Protein AF-A0A8H3AH64-F1 (afdb_monomer_lite)

InterPro domains:
  IPR002893 Zinc finger, MYND-type [PS50865] (360-404)

pLDDT: mean 80.71, std 14.15, range [33.25, 97.75]

Foldseek 3Di:
DLVVQLVQLVVLLVQPVVVDLVSLCQVQQNDDDPPDDHDHGVDDPVVVVVVLVVCQVCVLVVLVVLQPPLDDDDAQVSDPGDPDPCLLSSQSSLLSCQLRHWPSHNNRSVVVLVVCVPDDSVVVNLVPDDDPDLVSLLSSLVSLLVQLVDDPVTHDHDDLQVLLSSLQVNLSSLDAVCLLSLLSSLQSSLVSLVVCVVVPDPPDDLLSSLQSLLSSLLSLLSNLPDPNVLPDDPVSLVSNLVSCLVSVNVVSLLSSLVSQDAPPDDDPPDDDHNPCSLVSNLSSLLSVLVRHPLVSLQVSCVRCVQVLLLSLLCLVCVCVVVVDDPRRPVSSVSVSVSSVSSCVSSVDDDPVPCQQAQQLPPDPPRSQSRFFPDADPFPRPHTHNDPVSVVCCCVPPTPCVVVPPRNVVVVVPDPDD

Sequence (417 aa):
MQILGHYVSVTIWQEISTKDESRLNWITGWINVEGRPKHPPLATIPDIELLSTMLWDDRKLFFKSLKSTYYPGISAVIFVNPIMPHLTILNEIAFRYYLIATSDQQHAISYMNMDIGAGKHLSSWERNTQLVDLEDCREVVGAYVGRFNPHPILYYPISVLDGPIFLRSLAQFVVPGTEDLLPAILGVTAKRIWEEIKDPSEEYKPDVYVDCIRDTFTNYATIIQSRTFSRMNDTLFQELVDHIIKQDLIDLAARAMLLLELPSEPPAHHLAGSADYLPRIQRFYRHLSESIPKQYIFMISDHFFPEWFKFRSYLTWCPEIRRLVPGDRDHMKKCLWVWNDIGRALGYQILENSQFKCLYARCHDPLGMEGVQFTCPICHNGAYCRARCQSLDWKFGGLHADSCIGAKALVIFRPSV

Radius of gyration: 28.14 Å; chains: 1; bounding box: 88×37×85 Å

Secondary structure (DSSP, 8-state):
-HHHHHHHHHHHHHHHTTS-THHHHHHTTSS--TTS-----SS-HHHHHHHHHHHHHTHHHHHHHHHHH----STGGG---TT-S-HHHHHHHHHHHHTT--TTTHHHHHHHHHHHHSTTHHHHHHHH-----HHHHHHHHHHHHHHTS--TTT-PPPPTTHHHHHHHHHGGG--TT-GGGHHHHHHHHHHHHHHHHHS--TT--HHHHHHHHHHHHHHHHHHHTSTTGGG--HHHHHHHHHHHHHTTHHHHHHHHHHTSPPTTSPPPSS---STTHHHHHHHHHHHHHHHS-HHHHHHHHHHHHHHHHHHHHHHHHHHHHTT--HHHHHHHHHHHHHHHHHHHHTT----TT-----S-TT-SSTT-TT---EE-TTTS--EESSHHHHHHHHHHT-TTTTT-HHHHHHHHT----

Structure (mmCIF, N/CA/C/O backbone):
data_AF-A0A8H3AH64-F1
#
_entry.id   AF-A0A8H3AH64-F1
#
loop_
_atom_site.group_PDB
_atom_site.id
_atom_site.type_symbol
_atom_site.label_atom_id
_atom_site.label_alt_id
_atom_site.label_comp_id
_atom_site.label_asym_id
_atom_site.label_entity_id
_atom_site.label_seq_id
_atom_site.pdbx_PDB_ins_code
_atom_site.Cartn_x
_atom_site.Cartn_y
_atom_site.Cartn_z
_atom_site.occupancy
_atom_site.B_iso_or_equiv
_atom_site.auth_seq_id
_atom_site.auth_comp_id
_atom_site.auth_asym_id
_atom_site.auth_atom_id
_atom_site.pdbx_PDB_model_num
ATOM 1 N N . MET A 1 1 ? 21.903 -20.342 -19.278 1.00 49.16 1 MET A N 1
ATOM 2 C CA . MET A 1 1 ? 21.815 -18.873 -19.450 1.00 49.16 1 MET A CA 1
ATOM 3 C C . MET A 1 1 ? 21.495 -18.121 -18.156 1.00 49.16 1 MET A C 1
ATOM 5 O O . MET A 1 1 ? 22.134 -17.101 -17.958 1.00 49.16 1 MET A O 1
ATOM 9 N N . GLN A 1 2 ? 20.658 -18.629 -17.234 1.00 52.28 2 GLN A N 1
ATOM 10 C CA . GLN A 1 2 ? 20.463 -18.033 -15.886 1.00 52.28 2 GLN A CA 1
ATOM 11 C C . GLN A 1 2 ? 21.778 -17.760 -15.128 1.00 52.28 2 GLN A C 1
ATOM 13 O O . GLN A 1 2 ? 21.928 -16.738 -14.471 1.00 52.28 2 GLN A O 1
ATOM 18 N N . ILE A 1 3 ? 22.771 -18.639 -15.296 1.00 54.12 3 ILE A N 1
ATOM 19 C CA . ILE A 1 3 ? 24.118 -18.487 -14.725 1.00 54.12 3 ILE A CA 1
ATOM 20 C C . ILE A 1 3 ? 24.792 -17.180 -15.188 1.00 54.12 3 ILE A C 1
ATOM 22 O O . ILE A 1 3 ? 25.421 -16.496 -14.392 1.00 54.12 3 ILE A O 1
ATOM 26 N N . LEU A 1 4 ? 24.636 -16.805 -16.461 1.00 57.06 4 LEU A N 1
ATOM 27 C CA . LEU A 1 4 ? 25.291 -15.633 -17.050 1.00 57.06 4 LEU A CA 1
ATOM 28 C C . LEU A 1 4 ? 24.606 -14.330 -16.606 1.00 57.06 4 LEU A C 1
ATOM 30 O O . LEU A 1 4 ? 25.290 -13.378 -16.249 1.00 57.06 4 LEU A O 1
ATOM 34 N N . GLY A 1 5 ? 23.268 -14.328 -16.534 1.00 60.97 5 GLY A N 1
ATOM 35 C CA . GLY A 1 5 ? 22.487 -13.228 -15.955 1.00 60.97 5 GLY A CA 1
ATOM 36 C C . GLY A 1 5 ? 22.804 -12.997 -14.476 1.00 60.97 5 GLY A C 1
ATOM 37 O O . GLY A 1 5 ? 22.979 -11.856 -14.060 1.00 60.97 5 GLY A O 1
ATOM 38 N N . HIS A 1 6 ? 22.987 -14.077 -13.712 1.00 64.81 6 HIS A N 1
ATOM 39 C CA . HIS A 1 6 ? 23.409 -14.007 -12.316 1.00 64.81 6 HIS A CA 1
ATOM 40 C C . HIS A 1 6 ? 24.815 -13.404 -12.159 1.00 64.81 6 HIS A C 1
ATOM 42 O O . HIS A 1 6 ? 24.987 -12.490 -11.359 1.00 64.81 6 HIS A O 1
ATOM 48 N N . TYR A 1 7 ? 25.807 -13.845 -12.946 1.00 66.31 7 TYR A N 1
ATOM 49 C CA . TYR A 1 7 ? 27.162 -13.278 -12.882 1.00 66.31 7 TYR A CA 1
ATOM 50 C C . TYR A 1 7 ? 27.188 -11.784 -13.220 1.00 66.31 7 TYR A C 1
ATOM 52 O O . TYR A 1 7 ? 27.825 -11.021 -12.500 1.00 66.31 7 TYR A O 1
ATOM 60 N N . VAL A 1 8 ? 26.459 -11.356 -14.258 1.00 67.50 8 VAL A N 1
ATOM 61 C CA . VAL A 1 8 ? 26.360 -9.933 -14.614 1.00 67.50 8 VAL A CA 1
ATOM 62 C C . VAL A 1 8 ? 25.720 -9.134 -13.475 1.00 67.50 8 VAL A C 1
ATOM 64 O O . VAL A 1 8 ? 26.305 -8.150 -13.032 1.00 67.50 8 VAL A O 1
ATOM 67 N N . SER A 1 9 ? 24.585 -9.581 -12.931 1.00 65.25 9 SER A N 1
ATOM 68 C CA . SER A 1 9 ? 23.933 -8.919 -11.792 1.00 65.25 9 SER A CA 1
ATOM 69 C C . SER A 1 9 ? 24.836 -8.825 -10.557 1.00 65.25 9 SER A C 1
ATOM 71 O O . SER A 1 9 ? 24.859 -7.788 -9.897 1.00 65.25 9 SER A O 1
ATOM 73 N N . VAL A 1 10 ? 25.613 -9.872 -10.253 1.00 69.50 10 VAL A N 1
ATOM 74 C CA . VAL A 1 10 ? 26.554 -9.887 -9.117 1.00 69.50 10 VAL A CA 1
ATOM 75 C C . VAL A 1 10 ? 27.715 -8.917 -9.339 1.00 69.50 10 VAL A C 1
ATOM 77 O O . VAL A 1 10 ? 28.064 -8.176 -8.423 1.00 69.50 10 VAL A O 1
ATOM 80 N N . THR A 1 11 ? 28.301 -8.876 -10.539 1.00 72.50 11 THR A N 1
ATOM 81 C CA . THR A 1 11 ? 29.369 -7.916 -10.866 1.00 72.50 11 THR A CA 1
ATOM 82 C C . THR A 1 11 ? 28.865 -6.477 -10.784 1.00 72.50 11 THR A C 1
ATOM 84 O O . THR A 1 11 ? 29.536 -5.626 -10.205 1.00 72.50 11 THR A O 1
ATOM 87 N N . ILE A 1 12 ? 27.661 -6.215 -11.299 1.00 69.88 12 ILE A N 1
ATOM 88 C CA . ILE A 1 12 ? 26.996 -4.914 -11.189 1.00 69.88 12 ILE A CA 1
ATOM 89 C C . ILE A 1 12 ? 26.832 -4.533 -9.719 1.00 69.88 12 ILE A C 1
ATOM 91 O O . ILE A 1 12 ? 27.284 -3.470 -9.305 1.00 69.88 12 ILE A O 1
ATOM 95 N N . TRP A 1 13 ? 26.262 -5.427 -8.913 1.00 68.19 13 TRP A N 1
ATOM 96 C CA . TRP A 1 13 ? 26.068 -5.206 -7.484 1.00 68.19 13 TRP A CA 1
ATOM 97 C C . TRP A 1 13 ? 27.376 -4.874 -6.752 1.00 68.19 13 TRP A C 1
ATOM 99 O O . TRP A 1 13 ? 27.432 -3.917 -5.980 1.00 68.19 13 TRP A O 1
ATOM 109 N N . GLN A 1 14 ? 28.448 -5.622 -7.022 1.00 73.06 14 GLN A N 1
ATOM 110 C CA . GLN A 1 14 ? 29.757 -5.394 -6.407 1.00 73.06 14 GLN A CA 1
ATOM 111 C C . GLN A 1 14 ? 30.318 -4.009 -6.743 1.00 73.06 14 GLN A C 1
ATOM 113 O O . GLN A 1 14 ? 30.759 -3.296 -5.844 1.00 73.06 14 GLN A O 1
ATOM 118 N N . GLU A 1 15 ? 30.262 -3.600 -8.009 1.00 73.06 15 GLU A N 1
ATOM 119 C CA . GLU A 1 15 ? 30.752 -2.287 -8.443 1.00 73.06 15 GLU A CA 1
ATOM 120 C C . GLU A 1 15 ? 29.930 -1.147 -7.838 1.00 73.06 15 GLU A C 1
ATOM 122 O O . GLU A 1 15 ? 30.478 -0.159 -7.346 1.00 73.06 15 GLU A O 1
ATOM 127 N N . ILE A 1 16 ? 28.618 -1.336 -7.781 1.00 64.69 16 ILE A N 1
ATOM 128 C CA . ILE A 1 16 ? 27.660 -0.369 -7.264 1.00 64.69 16 ILE A CA 1
ATOM 129 C C . ILE A 1 16 ? 27.745 -0.188 -5.745 1.00 64.69 16 ILE A C 1
ATOM 131 O O . ILE A 1 16 ? 27.673 0.935 -5.241 1.00 64.69 16 ILE A O 1
ATOM 135 N N . SER A 1 17 ? 27.944 -1.276 -4.999 1.00 63.88 17 SER A N 1
ATOM 136 C CA . SER A 1 17 ? 28.008 -1.251 -3.531 1.00 63.88 17 SER A CA 1
ATOM 137 C C . SER A 1 17 ? 29.114 -0.333 -2.981 1.00 63.88 17 SER A C 1
ATOM 139 O O . SER A 1 17 ? 29.095 0.045 -1.810 1.00 63.88 17 SER A O 1
ATOM 141 N N . THR A 1 18 ? 30.051 0.089 -3.839 1.00 64.00 18 THR A N 1
ATOM 142 C CA . THR A 1 18 ? 31.161 0.983 -3.497 1.00 64.00 18 THR A CA 1
ATOM 143 C C . THR A 1 18 ? 30.827 2.487 -3.534 1.00 64.00 18 THR A C 1
ATOM 145 O O . THR A 1 18 ? 31.710 3.290 -3.245 1.00 64.00 18 THR A O 1
ATOM 148 N N . LYS A 1 19 ? 29.562 2.877 -3.793 1.00 57.28 19 LYS A N 1
ATOM 149 C CA . LYS A 1 19 ? 29.043 4.273 -3.805 1.00 57.28 19 LYS A CA 1
ATOM 150 C C . LYS A 1 19 ? 29.691 5.233 -4.819 1.00 57.28 19 LYS A C 1
ATOM 152 O O . LYS A 1 19 ? 29.554 6.446 -4.687 1.00 57.28 19 LYS A O 1
ATOM 157 N N . ASP A 1 20 ? 30.382 4.717 -5.827 1.00 65.00 20 ASP A N 1
ATOM 158 C CA . ASP A 1 20 ? 30.983 5.526 -6.889 1.00 65.00 20 ASP A CA 1
ATOM 159 C C . ASP A 1 20 ? 30.213 5.307 -8.200 1.00 65.00 20 ASP A C 1
ATOM 161 O O . ASP A 1 20 ? 30.442 4.333 -8.916 1.00 65.00 20 ASP A O 1
ATOM 165 N N . GLU A 1 21 ? 29.282 6.216 -8.506 1.00 58.56 21 GLU A N 1
ATOM 166 C CA . GLU A 1 21 ? 28.433 6.193 -9.712 1.00 58.56 21 GLU A CA 1
ATOM 167 C C . GLU A 1 21 ? 29.243 6.196 -11.017 1.00 58.56 21 GLU A C 1
ATOM 169 O O . GLU A 1 21 ? 28.797 5.678 -12.046 1.00 58.56 21 GLU A O 1
ATOM 174 N N . SER A 1 22 ? 30.477 6.719 -10.986 1.00 60.59 22 SER A N 1
ATOM 175 C CA . SER A 1 22 ? 31.365 6.672 -12.146 1.00 60.59 22 SER A CA 1
ATOM 176 C C . SER A 1 22 ? 31.703 5.227 -12.524 1.00 60.59 22 SER A C 1
ATOM 178 O O . SER A 1 22 ? 31.983 4.938 -13.688 1.00 60.59 22 SER A O 1
ATOM 180 N N . ARG A 1 23 ? 31.577 4.273 -11.592 1.00 65.06 23 ARG A N 1
ATOM 181 C CA . ARG A 1 23 ? 32.001 2.901 -11.838 1.00 65.06 23 ARG A CA 1
ATOM 182 C C . ARG A 1 23 ? 31.132 2.129 -12.816 1.00 65.06 23 ARG A C 1
ATOM 184 O O . ARG A 1 23 ? 31.643 1.313 -13.572 1.00 65.06 23 ARG A O 1
ATOM 191 N N . LEU A 1 24 ? 29.843 2.425 -12.909 1.00 69.81 24 LEU A N 1
ATOM 192 C CA . LEU A 1 24 ? 29.007 1.760 -13.910 1.00 69.81 24 LEU A CA 1
ATOM 193 C C . LEU A 1 24 ? 29.415 2.140 -15.343 1.00 69.81 24 LEU A C 1
ATOM 195 O O . LEU A 1 24 ? 29.369 1.307 -16.245 1.00 69.81 24 LEU A O 1
ATOM 199 N N . ASN A 1 25 ? 29.916 3.366 -15.534 1.00 73.31 25 ASN A N 1
ATOM 200 C CA . ASN A 1 25 ? 30.338 3.857 -16.845 1.00 73.31 25 ASN A CA 1
ATOM 201 C C . ASN A 1 25 ? 31.627 3.183 -17.344 1.00 73.31 25 ASN A C 1
ATOM 203 O O . ASN A 1 25 ? 31.924 3.246 -18.536 1.00 73.31 25 ASN A O 1
ATOM 207 N N . TRP A 1 26 ? 32.440 2.587 -16.462 1.00 75.62 26 TRP A N 1
ATOM 208 C CA . TRP A 1 26 ? 33.646 1.880 -16.906 1.00 75.62 26 TRP A CA 1
ATOM 209 C C . TRP A 1 26 ? 33.295 0.485 -17.425 1.00 75.62 26 TRP A C 1
ATOM 211 O O . TRP A 1 26 ? 33.888 0.044 -18.407 1.00 75.62 26 TRP A O 1
ATOM 221 N N . ILE A 1 27 ? 32.297 -0.179 -16.822 1.00 75.00 27 ILE A N 1
ATOM 222 C CA . ILE A 1 27 ? 31.812 -1.497 -17.264 1.00 75.00 27 ILE A CA 1
ATOM 223 C C . ILE A 1 27 ? 31.267 -1.403 -18.696 1.00 75.00 27 ILE A C 1
ATOM 225 O O . ILE A 1 27 ? 31.459 -2.318 -19.494 1.00 75.00 27 ILE A O 1
ATOM 229 N N . THR A 1 28 ? 30.640 -0.275 -19.041 1.00 74.44 28 THR A N 1
ATOM 230 C CA . THR A 1 28 ? 30.124 0.003 -20.390 1.00 74.44 28 THR A CA 1
ATOM 231 C C . THR A 1 28 ? 31.163 0.510 -21.377 1.00 74.44 28 THR A C 1
ATOM 233 O O . THR A 1 28 ? 30.839 0.648 -22.554 1.00 74.44 28 THR A O 1
ATOM 236 N N . GLY A 1 29 ? 32.379 0.837 -20.932 1.00 77.06 29 GLY A N 1
ATOM 237 C CA . GLY A 1 29 ? 33.393 1.484 -21.767 1.00 77.06 29 GLY A CA 1
ATOM 238 C C . GLY A 1 29 ? 33.116 2.962 -22.085 1.00 77.06 29 GLY A C 1
ATOM 239 O O . GLY A 1 29 ? 33.719 3.503 -23.010 1.00 77.06 29 GLY A O 1
ATOM 240 N N . TRP A 1 30 ? 32.214 3.637 -21.358 1.00 78.19 30 TRP A N 1
ATOM 241 C CA . TRP A 1 30 ? 31.936 5.076 -21.526 1.00 78.19 30 TRP A CA 1
ATOM 242 C C . TRP A 1 30 ? 32.938 5.974 -20.807 1.00 78.19 30 TRP A C 1
ATOM 244 O O . TRP A 1 30 ? 33.180 7.099 -21.245 1.00 78.19 30 TRP A O 1
ATOM 254 N N . ILE A 1 31 ? 33.548 5.482 -19.729 1.00 80.69 31 ILE A N 1
ATOM 255 C CA . ILE A 1 31 ? 34.686 6.144 -19.091 1.00 80.69 31 ILE A CA 1
ATOM 256 C C . ILE A 1 31 ? 35.869 5.191 -18.961 1.00 80.69 31 ILE A C 1
ATOM 258 O O . ILE A 1 31 ? 35.718 3.977 -18.845 1.00 80.69 31 ILE A O 1
ATOM 262 N N . ASN A 1 32 ? 37.065 5.770 -18.915 1.00 81.38 32 ASN A N 1
ATOM 263 C CA . ASN A 1 32 ? 38.280 5.045 -18.576 1.00 81.38 32 ASN A CA 1
ATOM 264 C C . ASN A 1 32 ? 38.587 5.250 -17.091 1.00 81.38 32 ASN A C 1
ATOM 266 O O . ASN A 1 32 ? 38.691 6.390 -16.643 1.00 81.38 32 ASN A O 1
ATOM 270 N N . VAL A 1 33 ? 38.782 4.159 -16.351 1.00 81.94 33 VAL A N 1
ATOM 271 C CA . VAL A 1 33 ? 39.205 4.186 -14.943 1.00 81.94 33 VAL A CA 1
ATOM 272 C C . VAL A 1 33 ? 40.619 3.623 -14.840 1.00 81.94 33 VAL A C 1
ATOM 274 O O . VAL A 1 33 ? 40.936 2.600 -15.449 1.00 81.94 33 VAL A O 1
ATOM 277 N N . GLU A 1 34 ? 41.486 4.302 -14.091 1.00 82.56 34 GLU A N 1
ATOM 278 C CA . GLU A 1 34 ? 42.870 3.870 -13.891 1.00 82.56 34 GLU A CA 1
ATOM 279 C C . GLU A 1 34 ? 42.932 2.487 -13.220 1.00 82.56 34 GLU A C 1
ATOM 281 O O . GLU A 1 34 ? 42.149 2.174 -12.323 1.00 82.56 34 GLU A O 1
ATOM 286 N N . GLY A 1 35 ? 43.839 1.627 -13.690 1.00 83.81 35 GLY A N 1
ATOM 287 C CA . GLY A 1 35 ? 43.982 0.255 -13.190 1.00 83.81 35 GLY A CA 1
ATOM 288 C C . GLY A 1 35 ? 42.942 -0.745 -13.711 1.00 83.81 35 GLY A C 1
ATOM 289 O O . GLY A 1 35 ? 43.024 -1.921 -13.359 1.00 83.81 35 GLY A O 1
ATOM 290 N N . ARG A 1 36 ? 41.997 -0.327 -14.568 1.00 82.56 36 ARG A N 1
ATOM 291 C CA . ARG A 1 36 ? 41.017 -1.222 -15.203 1.00 82.56 36 ARG A CA 1
ATOM 292 C C . ARG A 1 36 ? 41.277 -1.410 -16.702 1.00 82.56 36 ARG A C 1
ATOM 294 O O . ARG A 1 36 ? 41.865 -0.530 -17.340 1.00 82.56 36 ARG A O 1
ATOM 301 N N . PRO A 1 37 ? 40.850 -2.544 -17.287 1.00 82.31 37 PRO A N 1
ATOM 302 C CA . PRO A 1 37 ? 40.922 -2.746 -18.728 1.00 82.31 37 PRO A CA 1
ATOM 303 C C . PRO A 1 37 ? 40.138 -1.668 -19.483 1.00 82.31 37 PRO A C 1
ATOM 305 O O . PRO A 1 37 ? 39.020 -1.317 -19.107 1.00 82.31 37 PRO A O 1
ATOM 308 N N . LYS A 1 38 ? 40.727 -1.149 -20.563 1.00 83.12 38 LYS A N 1
ATOM 309 C CA . LYS A 1 38 ? 40.040 -0.224 -21.468 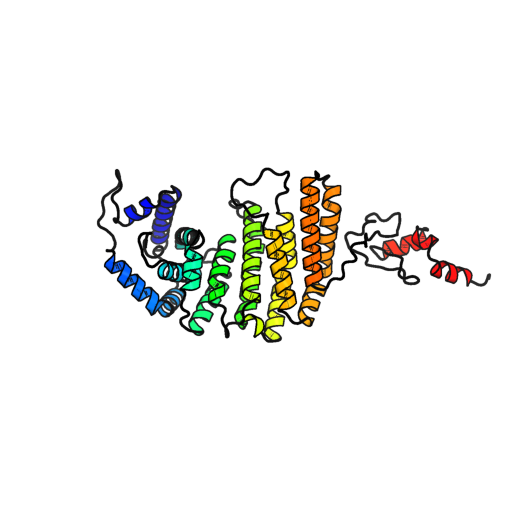1.00 83.12 38 LYS A CA 1
ATOM 310 C C . LYS A 1 38 ? 39.246 -1.025 -22.486 1.00 83.12 38 LYS A C 1
ATOM 312 O O . LYS A 1 38 ? 39.814 -1.861 -23.190 1.00 83.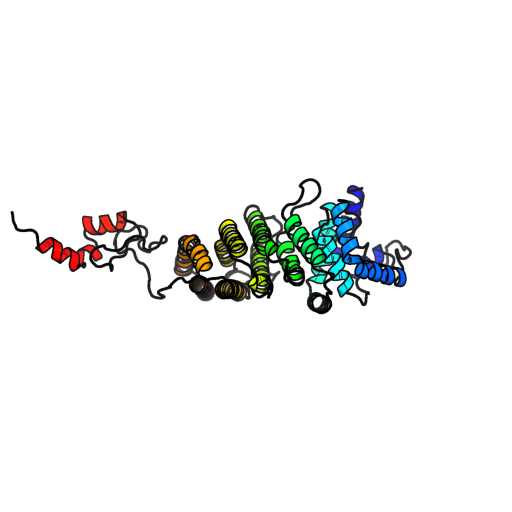12 38 LYS A O 1
ATOM 317 N N . HIS A 1 39 ? 37.961 -0.727 -22.590 1.00 80.25 39 HIS A N 1
ATOM 318 C CA . HIS A 1 39 ? 37.063 -1.329 -23.565 1.00 80.25 39 HIS A CA 1
ATOM 319 C C . HIS A 1 39 ? 36.390 -0.230 -24.392 1.00 80.25 39 HIS A C 1
ATOM 321 O O . HIS A 1 39 ? 36.162 0.860 -23.865 1.00 80.25 39 HIS A O 1
ATOM 327 N N . PRO A 1 40 ? 36.105 -0.474 -25.685 1.00 80.62 40 PRO A N 1
ATOM 328 C CA . PRO A 1 40 ? 35.262 0.431 -26.452 1.00 80.62 40 PRO A CA 1
ATOM 329 C C . PRO A 1 40 ? 33.860 0.507 -25.823 1.00 80.62 40 PRO A C 1
ATOM 331 O O . PRO A 1 40 ? 33.431 -0.460 -25.185 1.00 80.62 40 PRO A O 1
ATOM 334 N N . PRO A 1 41 ? 33.145 1.629 -26.012 1.00 79.00 41 PRO A N 1
ATOM 335 C CA . PRO A 1 41 ? 31.794 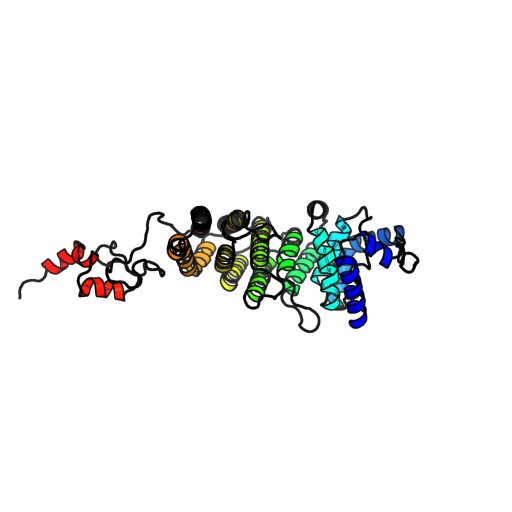1.784 -25.502 1.00 79.00 41 PRO A CA 1
ATOM 336 C C . PRO A 1 41 ? 30.876 0.703 -26.083 1.00 79.00 41 PRO A C 1
ATOM 338 O O . PRO A 1 41 ? 30.895 0.457 -27.289 1.00 79.00 41 PRO A O 1
ATOM 341 N N . LEU A 1 42 ? 30.064 0.073 -25.231 1.00 76.19 42 LEU A N 1
ATOM 342 C CA . LEU A 1 42 ? 29.127 -0.980 -25.635 1.00 76.19 42 LEU A CA 1
ATOM 343 C C . LEU A 1 42 ? 28.073 -0.466 -26.631 1.00 76.19 42 LEU A C 1
ATOM 345 O O . LEU A 1 42 ? 27.659 -1.194 -27.529 1.00 76.19 42 LEU A O 1
ATOM 349 N N . ALA A 1 43 ? 27.660 0.790 -26.462 1.00 77.81 43 ALA A N 1
ATOM 350 C CA . ALA A 1 43 ? 26.745 1.511 -27.339 1.00 77.81 43 ALA A CA 1
ATOM 351 C C . ALA A 1 43 ? 27.128 2.996 -27.387 1.00 77.81 43 ALA A C 1
ATOM 353 O O . ALA A 1 43 ? 27.675 3.530 -26.412 1.00 77.81 43 ALA A O 1
ATOM 354 N N . THR A 1 44 ? 26.839 3.663 -28.507 1.00 80.56 44 THR A N 1
ATOM 355 C CA . THR A 1 44 ? 27.015 5.116 -28.634 1.00 80.56 44 THR A CA 1
ATOM 356 C C . THR A 1 44 ? 25.795 5.867 -28.090 1.00 80.56 44 THR A C 1
ATOM 358 O O . THR A 1 44 ? 24.705 5.307 -28.018 1.00 80.56 44 THR A O 1
ATOM 361 N N . ILE A 1 45 ? 25.948 7.145 -27.719 1.00 78.31 45 ILE A N 1
ATOM 362 C CA . ILE A 1 45 ? 24.823 7.971 -27.231 1.00 78.31 45 ILE A CA 1
ATOM 363 C C . ILE A 1 45 ? 23.645 7.995 -28.231 1.00 78.31 45 ILE A C 1
ATOM 365 O O . ILE A 1 45 ? 22.528 7.718 -27.794 1.00 78.31 45 ILE A O 1
ATOM 369 N N . PRO A 1 46 ? 23.858 8.221 -29.547 1.00 83.00 46 PRO A N 1
ATOM 370 C CA . PRO A 1 46 ? 22.773 8.167 -30.530 1.00 83.00 46 PRO A CA 1
ATOM 371 C C . PRO A 1 46 ? 22.040 6.822 -30.582 1.00 83.00 46 PRO A C 1
ATOM 373 O O . PRO A 1 46 ? 20.819 6.800 -30.724 1.00 83.00 46 PRO A O 1
ATOM 376 N N . ASP A 1 47 ? 22.756 5.702 -30.432 1.00 81.94 47 ASP A N 1
ATOM 377 C CA . ASP A 1 47 ? 22.129 4.373 -30.425 1.00 81.94 47 ASP A CA 1
ATOM 378 C C . ASP A 1 47 ? 21.197 4.206 -29.218 1.00 81.94 47 ASP A C 1
ATOM 380 O O . ASP A 1 47 ? 20.121 3.620 -29.329 1.00 81.94 47 ASP A O 1
ATOM 384 N N . ILE A 1 48 ? 21.587 4.752 -28.063 1.00 77.81 48 ILE A N 1
ATOM 385 C CA . ILE A 1 48 ? 20.791 4.682 -26.833 1.00 77.81 48 ILE A CA 1
ATOM 386 C C . ILE A 1 48 ? 19.573 5.602 -26.926 1.00 77.81 48 ILE A C 1
ATOM 388 O O . ILE A 1 48 ? 18.495 5.224 -26.472 1.00 77.81 48 ILE A O 1
ATOM 392 N N . GLU A 1 49 ? 19.712 6.793 -27.510 1.00 80.31 49 GLU A N 1
ATOM 393 C CA . GLU A 1 49 ? 18.586 7.708 -27.742 1.00 80.31 49 GLU A CA 1
ATOM 394 C C . GLU A 1 49 ? 17.559 7.089 -28.694 1.00 80.31 49 GLU A C 1
ATOM 396 O O . GLU A 1 49 ? 16.355 7.108 -28.412 1.00 80.31 49 GLU A O 1
ATOM 401 N N . LEU A 1 50 ? 18.034 6.473 -29.779 1.00 84.81 50 LEU A N 1
ATOM 402 C CA . LEU A 1 50 ? 17.190 5.742 -30.717 1.00 84.81 50 LEU A CA 1
ATOM 403 C C . LEU A 1 50 ? 16.477 4.578 -30.021 1.00 84.81 50 LEU A C 1
ATOM 405 O O . LEU A 1 50 ? 15.253 4.475 -30.103 1.00 84.81 50 LEU A O 1
ATOM 409 N N . LEU A 1 51 ? 17.216 3.743 -29.283 1.00 82.88 51 LEU A N 1
ATOM 410 C CA . LEU A 1 51 ? 16.646 2.619 -28.542 1.00 82.88 51 LEU A CA 1
ATOM 411 C C . LEU A 1 51 ? 15.619 3.086 -27.503 1.00 82.88 51 LEU A C 1
ATOM 413 O O . LEU A 1 51 ? 14.551 2.492 -27.389 1.00 82.88 51 LEU A O 1
ATOM 417 N N . SER A 1 52 ? 15.912 4.159 -26.768 1.00 81.44 52 SER A N 1
ATOM 418 C CA . SER A 1 52 ? 15.006 4.722 -25.759 1.00 81.44 52 SER A CA 1
ATOM 419 C C . SER A 1 52 ? 13.711 5.225 -26.391 1.00 81.44 52 SER A C 1
ATOM 421 O O . SER A 1 52 ? 12.636 4.981 -25.850 1.00 81.44 52 SER A O 1
ATOM 423 N N . THR A 1 53 ? 13.803 5.876 -27.553 1.00 85.50 53 THR A N 1
ATOM 424 C CA . THR A 1 53 ? 12.635 6.343 -28.312 1.00 85.50 53 THR A CA 1
ATOM 425 C C . THR A 1 53 ? 11.783 5.164 -28.775 1.00 85.50 53 THR A C 1
ATOM 427 O O . THR A 1 53 ? 10.587 5.136 -28.508 1.00 85.50 53 THR A O 1
ATOM 430 N N . MET A 1 54 ? 12.406 4.137 -29.364 1.00 87.75 54 MET A N 1
ATOM 431 C CA . MET A 1 54 ? 11.702 2.921 -29.787 1.00 87.75 54 MET A CA 1
ATOM 432 C C . MET A 1 54 ? 11.008 2.223 -28.610 1.00 87.75 54 MET A C 1
ATOM 434 O O . MET A 1 54 ? 9.834 1.876 -28.696 1.00 87.75 54 MET A O 1
ATOM 438 N N . LEU A 1 55 ? 11.711 2.047 -27.485 1.00 87.12 55 LEU A N 1
ATOM 439 C CA . LEU A 1 55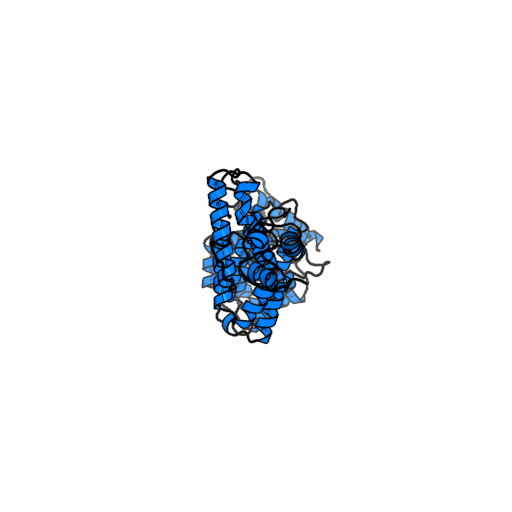 ? 11.144 1.430 -26.285 1.00 87.12 55 LEU A CA 1
ATOM 440 C C . LEU A 1 55 ? 9.996 2.254 -25.702 1.00 87.12 55 LEU A C 1
ATOM 442 O O . LEU A 1 55 ? 9.029 1.671 -25.221 1.00 87.12 55 LEU A O 1
ATOM 446 N N . TRP A 1 56 ? 10.090 3.584 -25.730 1.00 88.31 56 TRP A N 1
ATOM 447 C CA . TRP A 1 56 ? 9.023 4.466 -25.269 1.00 88.31 56 TRP A CA 1
ATOM 448 C C . TRP A 1 56 ? 7.781 4.360 -26.150 1.00 88.31 56 TRP A C 1
ATOM 450 O O . TRP A 1 56 ? 6.681 4.152 -25.629 1.00 88.31 56 TRP A O 1
ATOM 460 N N . ASP A 1 57 ? 7.947 4.475 -27.465 1.00 90.94 57 ASP A N 1
ATOM 461 C CA . ASP A 1 57 ? 6.842 4.458 -28.423 1.00 90.94 57 ASP A CA 1
ATOM 462 C C . ASP A 1 57 ? 6.128 3.096 -28.413 1.00 90.94 57 ASP A C 1
ATOM 464 O O . ASP A 1 57 ? 4.899 3.042 -28.333 1.00 90.94 57 ASP A O 1
ATOM 468 N N . ASP A 1 58 ? 6.889 1.998 -28.336 1.00 92.12 58 ASP A N 1
ATOM 469 C CA . ASP A 1 58 ? 6.375 0.624 -28.315 1.00 92.12 58 ASP A CA 1
ATOM 470 C C . ASP A 1 58 ? 6.248 0.022 -26.900 1.00 92.12 58 ASP A C 1
ATOM 472 O O . ASP A 1 58 ? 6.114 -1.198 -26.743 1.00 92.12 58 ASP A O 1
ATOM 476 N N . ARG A 1 59 ? 6.240 0.846 -25.840 1.00 91.56 59 ARG A N 1
ATOM 477 C CA . ARG A 1 59 ? 6.301 0.394 -24.428 1.00 91.56 59 ARG A CA 1
ATOM 478 C C . ARG A 1 59 ? 5.269 -0.669 -24.047 1.00 91.56 59 ARG A C 1
ATOM 480 O O . ARG A 1 59 ? 5.573 -1.578 -23.272 1.00 91.56 59 ARG A O 1
ATOM 487 N N . LYS A 1 60 ? 4.064 -0.602 -24.623 1.00 94.25 60 LYS A N 1
ATOM 488 C CA . LYS A 1 60 ? 2.998 -1.602 -24.434 1.00 94.25 60 LYS A CA 1
ATOM 489 C C . LYS A 1 60 ? 3.360 -2.954 -25.058 1.00 94.25 60 LYS A C 1
ATOM 491 O O . LYS A 1 60 ? 3.231 -3.991 -24.408 1.00 94.25 60 LYS A O 1
ATOM 496 N N . LEU A 1 61 ? 3.802 -2.955 -26.318 1.00 92.44 61 LEU A N 1
ATOM 497 C CA . LEU A 1 61 ? 4.191 -4.170 -27.044 1.00 92.44 61 LEU A CA 1
ATOM 498 C C . LEU A 1 61 ? 5.436 -4.800 -26.426 1.00 92.44 61 LEU A C 1
ATOM 500 O O . LEU A 1 61 ? 5.478 -6.018 -26.240 1.00 92.44 61 LEU A O 1
ATOM 504 N N . PHE A 1 62 ? 6.407 -3.971 -26.047 1.00 88.38 62 PHE A N 1
ATOM 505 C CA . PHE A 1 62 ? 7.589 -4.385 -25.304 1.00 88.38 62 PHE A CA 1
ATOM 506 C C . PHE A 1 62 ? 7.203 -5.107 -24.007 1.00 88.38 62 PHE A C 1
ATOM 508 O O . PHE A 1 62 ? 7.594 -6.256 -23.793 1.00 88.38 62 PHE A O 1
ATOM 515 N N . PHE A 1 63 ? 6.360 -4.482 -23.182 1.00 90.62 63 PHE A N 1
ATOM 516 C CA . PHE A 1 63 ? 5.914 -5.056 -21.916 1.00 90.62 63 PHE A CA 1
ATOM 517 C C . PHE A 1 63 ? 5.156 -6.381 -22.096 1.00 90.62 63 PHE A C 1
ATOM 519 O O . PHE A 1 63 ? 5.468 -7.368 -21.427 1.00 90.62 63 PHE A O 1
ATOM 526 N N . LYS A 1 64 ? 4.213 -6.444 -23.048 1.00 91.38 64 LYS A N 1
ATOM 527 C CA . LYS A 1 64 ? 3.492 -7.684 -23.386 1.00 91.38 64 LYS A CA 1
ATOM 528 C C . LYS A 1 64 ? 4.436 -8.797 -23.840 1.00 91.38 64 LYS A C 1
ATOM 530 O O . LYS A 1 64 ? 4.299 -9.938 -23.399 1.00 91.38 64 LYS A O 1
ATOM 535 N N . SER A 1 65 ? 5.405 -8.463 -24.690 1.00 87.81 65 SER A N 1
ATOM 536 C CA . SER A 1 65 ? 6.381 -9.424 -25.209 1.00 87.81 65 SER A CA 1
ATOM 537 C C . SER A 1 65 ? 7.198 -10.032 -24.075 1.00 87.81 65 SER A C 1
ATOM 539 O O . SER A 1 65 ? 7.273 -11.256 -23.967 1.00 87.81 65 SER A O 1
ATOM 541 N N . LEU A 1 66 ? 7.727 -9.200 -23.174 1.00 83.94 66 LEU A N 1
ATOM 542 C CA . LEU A 1 66 ? 8.488 -9.667 -22.016 1.00 83.94 66 LEU A CA 1
ATOM 543 C C . LEU A 1 66 ? 7.647 -10.520 -21.056 1.00 83.94 66 LEU A C 1
ATOM 545 O O . LEU A 1 66 ? 8.107 -11.560 -20.590 1.00 83.94 66 LEU A O 1
ATOM 549 N N . LYS A 1 67 ? 6.396 -10.122 -20.800 1.00 85.56 67 LYS A N 1
ATOM 550 C CA . LYS A 1 67 ? 5.471 -10.889 -19.956 1.00 85.56 67 LYS A CA 1
ATOM 551 C C . LYS A 1 67 ? 5.178 -12.280 -20.537 1.00 85.56 67 LYS A C 1
ATOM 553 O O . LYS A 1 67 ? 5.006 -13.228 -19.779 1.00 85.56 67 LYS A O 1
ATOM 558 N N . SER A 1 68 ? 5.122 -12.407 -21.865 1.00 84.38 68 SER A N 1
ATOM 559 C CA . SER A 1 68 ? 4.745 -13.652 -22.557 1.00 84.38 68 SER A CA 1
ATOM 560 C C . SER A 1 68 ? 5.881 -14.661 -22.754 1.00 84.38 68 SER A C 1
ATOM 562 O O . SER A 1 68 ? 5.621 -15.858 -22.852 1.00 84.38 68 SER A O 1
ATOM 564 N N . THR A 1 69 ? 7.135 -14.208 -22.832 1.00 76.88 69 THR A N 1
ATOM 565 C CA . THR A 1 69 ? 8.269 -15.073 -23.202 1.00 76.88 69 THR A CA 1
ATOM 566 C C . THR A 1 69 ? 8.986 -15.700 -22.008 1.00 76.88 69 THR A C 1
ATOM 568 O O . THR A 1 69 ? 9.840 -16.559 -22.213 1.00 76.88 69 THR A O 1
ATOM 571 N N . TYR A 1 70 ? 8.636 -15.316 -20.770 1.00 65.56 70 TYR A N 1
ATOM 572 C CA . TYR A 1 70 ? 9.220 -15.826 -19.515 1.00 65.56 70 TYR A CA 1
ATOM 573 C C . TYR A 1 70 ? 10.759 -15.835 -19.489 1.00 65.56 70 TYR A C 1
ATOM 575 O O . TYR A 1 70 ? 11.364 -16.616 -18.753 1.00 65.56 70 TYR A O 1
ATOM 583 N N . TYR A 1 71 ? 11.405 -14.985 -20.291 1.00 65.50 71 TYR A N 1
ATOM 584 C CA . TYR A 1 71 ? 12.856 -14.943 -20.424 1.00 65.50 71 TYR A CA 1
ATOM 585 C C . TYR A 1 71 ? 13.401 -13.605 -19.921 1.00 65.50 71 TYR A C 1
ATOM 587 O O . TYR A 1 71 ? 13.381 -12.628 -20.672 1.00 65.50 71 TYR A O 1
ATOM 595 N N . PRO A 1 72 ? 13.914 -13.532 -18.680 1.00 58.75 72 PRO A N 1
ATOM 596 C CA . PRO A 1 72 ? 14.578 -12.319 -18.222 1.00 58.75 72 PRO A CA 1
ATOM 597 C C . PRO A 1 72 ? 16.064 -12.582 -18.015 1.00 58.75 72 PRO A C 1
ATOM 599 O O . PRO A 1 72 ? 16.523 -13.134 -17.026 1.00 58.75 72 PRO A O 1
ATOM 602 N N . GLY A 1 73 ? 16.819 -12.136 -19.005 1.00 57.69 73 GLY A N 1
ATOM 603 C CA . GLY A 1 73 ? 18.202 -11.703 -18.891 1.00 57.69 73 GLY A CA 1
ATOM 604 C C . GLY A 1 73 ? 18.510 -10.934 -20.175 1.00 57.69 73 GLY A C 1
ATOM 605 O O . GLY A 1 73 ? 18.179 -11.406 -21.255 1.00 57.69 73 GLY A O 1
ATOM 606 N N . ILE A 1 74 ? 19.101 -9.743 -20.145 1.00 47.09 74 ILE A N 1
ATOM 607 C CA . ILE A 1 74 ? 20.287 -9.447 -19.346 1.00 47.09 74 ILE A CA 1
ATOM 608 C C . ILE A 1 74 ? 20.306 -7.980 -18.923 1.00 47.09 74 ILE A C 1
ATOM 610 O O . ILE A 1 74 ? 20.638 -7.082 -19.695 1.00 47.09 74 ILE A O 1
ATOM 614 N N . SER A 1 75 ? 20.033 -7.803 -17.633 1.00 51.81 75 SER A N 1
ATOM 615 C CA . SER A 1 75 ? 20.509 -6.721 -16.778 1.00 51.81 75 SER A CA 1
ATOM 616 C C . SER A 1 75 ? 20.083 -5.340 -17.231 1.00 51.81 75 SER A C 1
ATOM 618 O O . SER A 1 75 ? 20.878 -4.640 -17.838 1.00 51.81 75 SER A O 1
ATOM 620 N N . ALA A 1 76 ? 18.825 -4.988 -16.934 1.00 50.53 76 ALA A N 1
ATOM 621 C CA . ALA A 1 76 ? 18.289 -3.626 -16.904 1.00 50.53 76 ALA A CA 1
ATOM 622 C C . ALA A 1 76 ? 18.995 -2.675 -17.888 1.00 50.53 76 ALA A C 1
ATOM 624 O O . ALA A 1 76 ? 19.832 -1.846 -17.538 1.00 50.53 76 ALA A O 1
ATOM 625 N N . VAL A 1 77 ? 18.690 -2.913 -19.165 1.00 53.72 77 VAL A N 1
ATOM 626 C CA . VAL A 1 77 ? 19.161 -2.120 -20.306 1.00 53.72 77 VAL A CA 1
ATOM 627 C C . VAL A 1 77 ? 20.691 -1.984 -20.385 1.00 53.72 77 VAL A C 1
ATOM 629 O O . VAL A 1 77 ? 21.152 -0.937 -20.796 1.00 53.72 77 VAL A O 1
ATOM 632 N N . ILE A 1 78 ? 21.486 -2.972 -19.947 1.00 48.31 78 ILE A N 1
ATOM 633 C CA . ILE A 1 78 ? 22.967 -2.950 -19.882 1.00 48.31 78 ILE A CA 1
ATOM 634 C C . ILE A 1 78 ? 23.505 -1.512 -19.734 1.00 48.31 78 ILE A C 1
ATOM 636 O O . ILE A 1 78 ? 24.283 -1.031 -20.557 1.00 48.31 78 ILE A O 1
ATOM 640 N N . PHE A 1 79 ? 23.040 -0.837 -18.673 1.00 51.62 79 PHE A N 1
ATOM 641 C CA . PHE A 1 79 ? 23.508 0.470 -18.209 1.00 51.62 79 PHE A CA 1
ATOM 642 C C . PHE A 1 79 ? 23.134 1.702 -19.053 1.00 51.62 79 PHE A C 1
ATOM 644 O O . PHE A 1 79 ? 24.016 2.459 -19.457 1.00 51.62 79 PHE A O 1
ATOM 651 N N . VAL A 1 80 ? 21.853 2.036 -19.218 1.00 50.28 80 VAL A N 1
ATOM 652 C CA . VAL A 1 80 ? 21.501 3.448 -19.479 1.00 50.28 80 VAL A CA 1
ATOM 653 C C . VAL A 1 80 ? 21.793 4.250 -18.205 1.00 50.28 80 VAL A C 1
ATOM 655 O O . VAL A 1 80 ? 20.956 4.421 -17.328 1.00 50.28 80 VAL A O 1
ATOM 658 N N . ASN A 1 81 ? 23.066 4.620 -18.092 1.00 52.72 81 ASN A N 1
ATOM 659 C CA . ASN A 1 81 ? 23.725 5.341 -17.013 1.00 52.72 81 ASN A CA 1
ATOM 660 C C . ASN A 1 81 ? 23.472 6.866 -17.159 1.00 52.72 81 ASN A C 1
ATOM 662 O O . ASN A 1 81 ? 22.972 7.318 -18.195 1.00 52.72 81 ASN A O 1
ATOM 666 N N . PRO A 1 82 ? 23.803 7.717 -16.170 1.00 47.84 82 PRO A N 1
ATOM 667 C CA . PRO A 1 82 ? 22.988 8.802 -15.624 1.00 47.84 82 PRO A CA 1
ATOM 668 C C . PRO A 1 82 ? 23.155 10.120 -16.405 1.00 47.84 82 PRO A C 1
ATOM 670 O O . PRO A 1 82 ? 22.861 11.201 -15.904 1.00 47.84 82 PRO A O 1
ATOM 673 N N . ILE A 1 83 ? 23.655 10.045 -17.641 1.00 50.97 83 ILE A N 1
ATOM 674 C CA . ILE A 1 83 ? 23.967 11.203 -18.494 1.00 50.97 83 ILE A CA 1
ATOM 675 C C . ILE A 1 83 ? 22.778 11.530 -19.425 1.00 50.97 83 ILE A C 1
ATOM 677 O O . ILE A 1 83 ? 22.812 12.494 -20.185 1.00 50.97 83 ILE A O 1
ATOM 681 N N . MET A 1 84 ? 21.691 10.753 -19.368 1.00 55.94 84 MET A N 1
ATOM 682 C CA . MET A 1 84 ? 20.580 10.893 -20.307 1.00 55.94 84 MET A CA 1
ATOM 683 C C . MET A 1 84 ? 19.607 12.044 -19.974 1.00 55.94 84 MET A C 1
ATOM 685 O O . MET A 1 84 ? 19.063 12.099 -18.868 1.00 55.94 84 MET A O 1
ATOM 689 N N . PRO A 1 85 ? 19.257 12.897 -20.958 1.00 53.44 85 PRO A N 1
ATOM 690 C CA . PRO A 1 85 ? 18.251 13.956 -20.822 1.00 53.44 85 PRO A CA 1
ATOM 691 C C . PRO A 1 85 ? 16.786 13.458 -20.722 1.00 53.44 85 PRO A C 1
ATOM 693 O O . PRO A 1 85 ? 15.871 14.278 -20.640 1.00 53.44 85 PRO A O 1
ATOM 696 N N . HIS A 1 86 ? 16.534 12.139 -20.674 1.00 69.38 86 HIS A N 1
ATOM 697 C CA . HIS A 1 86 ? 15.192 11.532 -20.777 1.00 69.38 86 HIS A CA 1
ATOM 698 C C . HIS A 1 86 ? 14.810 10.602 -19.611 1.00 69.38 86 HIS A C 1
ATOM 700 O O . HIS A 1 86 ? 14.275 9.511 -19.805 1.00 69.38 86 HIS A O 1
ATOM 706 N N . LEU A 1 87 ? 15.023 11.065 -18.377 1.00 74.00 87 LEU A N 1
ATOM 707 C CA . LEU A 1 87 ? 14.717 10.343 -17.128 1.00 74.00 87 LEU A CA 1
ATOM 708 C C . LEU A 1 87 ? 13.302 9.731 -17.065 1.00 74.00 87 LEU A C 1
ATOM 710 O O . LEU A 1 87 ? 13.114 8.672 -16.480 1.00 74.00 87 LEU A O 1
ATOM 714 N N . THR A 1 88 ? 12.300 10.364 -17.680 1.00 79.19 88 THR A N 1
ATOM 715 C CA . THR A 1 88 ? 10.922 9.841 -17.732 1.00 79.19 88 THR A CA 1
ATOM 716 C C . THR A 1 88 ? 10.831 8.505 -18.474 1.00 79.19 88 THR A C 1
ATOM 718 O O . THR A 1 88 ? 10.158 7.598 -17.992 1.00 79.19 88 THR A O 1
ATOM 721 N N . ILE A 1 89 ? 11.507 8.375 -19.621 1.00 82.69 89 ILE A N 1
ATOM 722 C CA . ILE A 1 89 ? 11.478 7.150 -20.432 1.00 82.69 89 ILE A CA 1
ATOM 723 C C . ILE A 1 89 ? 12.129 6.014 -19.651 1.00 82.69 89 ILE A C 1
ATOM 725 O O . ILE A 1 89 ? 11.557 4.932 -19.528 1.00 82.69 89 ILE A O 1
ATOM 729 N N . LEU A 1 90 ? 13.302 6.290 -19.078 1.00 78.19 90 LEU A N 1
ATOM 730 C CA . LEU A 1 90 ? 14.045 5.312 -18.298 1.00 78.19 90 LEU A CA 1
ATOM 731 C C . LEU A 1 90 ? 13.212 4.795 -17.122 1.00 78.19 90 LEU A C 1
ATOM 733 O O . LEU A 1 90 ? 13.109 3.585 -16.945 1.00 78.19 90 LEU A O 1
ATOM 737 N N . ASN A 1 91 ? 12.566 5.695 -16.376 1.00 80.06 91 ASN A N 1
ATOM 738 C CA . ASN A 1 91 ? 11.774 5.314 -15.211 1.00 80.06 91 ASN A CA 1
ATOM 739 C C . ASN A 1 91 ? 10.572 4.435 -15.581 1.00 80.06 91 ASN A C 1
ATOM 741 O O . ASN A 1 91 ? 10.319 3.430 -14.920 1.00 80.06 91 ASN A O 1
ATOM 745 N N . GLU A 1 92 ? 9.862 4.775 -16.658 1.00 85.62 92 GLU A N 1
ATOM 746 C CA . GLU A 1 92 ? 8.717 4.001 -17.145 1.00 85.62 92 GLU A CA 1
ATOM 747 C C . GLU A 1 92 ? 9.125 2.586 -17.577 1.00 85.62 92 GLU A C 1
ATOM 749 O O . GLU A 1 92 ? 8.493 1.599 -17.191 1.00 85.62 92 GLU A O 1
ATOM 754 N N . ILE A 1 93 ? 10.193 2.477 -18.372 1.00 85.12 93 ILE A N 1
ATOM 755 C CA . ILE A 1 93 ? 10.678 1.191 -18.881 1.00 85.12 93 ILE A CA 1
ATOM 756 C C . ILE A 1 93 ? 11.257 0.342 -17.746 1.00 85.12 93 ILE A C 1
ATOM 758 O O . ILE A 1 93 ? 10.954 -0.850 -17.672 1.00 85.12 93 ILE A O 1
ATOM 762 N N . ALA A 1 94 ? 12.024 0.944 -16.832 1.00 81.06 94 ALA A N 1
ATOM 763 C CA . ALA A 1 94 ? 12.569 0.263 -15.661 1.00 81.06 94 ALA A CA 1
ATOM 764 C C . ALA A 1 94 ? 11.459 -0.259 -14.741 1.00 81.06 94 ALA A C 1
ATOM 766 O O . ALA A 1 94 ? 11.492 -1.423 -14.343 1.00 81.06 94 ALA A O 1
ATOM 767 N N . PHE A 1 95 ? 10.431 0.552 -14.469 1.00 85.62 95 PHE A N 1
ATOM 768 C CA . PHE A 1 95 ? 9.270 0.134 -13.686 1.00 85.62 95 PHE A CA 1
ATOM 769 C C . PHE A 1 95 ? 8.553 -1.062 -14.318 1.00 85.62 95 PHE A C 1
ATOM 771 O O . PHE A 1 95 ? 8.354 -2.081 -13.657 1.00 85.62 95 PHE A O 1
ATOM 778 N N . ARG A 1 96 ? 8.221 -0.981 -15.613 1.00 88.50 96 ARG A N 1
ATOM 779 C CA . ARG A 1 96 ? 7.575 -2.080 -16.349 1.00 88.50 96 ARG A CA 1
ATOM 780 C C . ARG A 1 96 ? 8.420 -3.347 -16.325 1.00 88.50 96 ARG A C 1
ATOM 782 O O . ARG A 1 96 ? 7.899 -4.422 -16.047 1.00 88.50 96 ARG A O 1
ATOM 789 N N . TYR A 1 97 ? 9.719 -3.223 -16.576 1.00 84.94 97 TYR A N 1
ATOM 790 C CA . TYR A 1 97 ? 10.642 -4.353 -16.532 1.00 84.94 97 TYR A CA 1
ATOM 791 C C . TYR A 1 97 ? 10.677 -4.999 -15.143 1.00 84.94 97 TYR A C 1
ATOM 793 O O . TYR A 1 97 ? 10.642 -6.223 -15.029 1.00 84.94 97 TYR A O 1
ATOM 801 N N . TYR A 1 98 ? 10.663 -4.188 -14.083 1.00 83.00 98 TYR A N 1
ATOM 802 C CA . TYR A 1 98 ? 10.671 -4.681 -12.711 1.00 83.00 98 TYR A CA 1
ATOM 803 C C . TYR A 1 98 ? 9.490 -5.605 -12.408 1.00 83.00 98 TYR A C 1
ATOM 805 O O . TYR A 1 98 ? 9.666 -6.665 -11.805 1.00 83.00 98 TYR A O 1
ATOM 813 N N . LEU A 1 99 ? 8.286 -5.240 -12.857 1.00 87.25 99 LEU A N 1
ATOM 814 C CA . LEU A 1 99 ? 7.065 -6.005 -12.580 1.00 87.25 99 LEU A CA 1
ATOM 815 C C . LEU A 1 99 ? 7.109 -7.450 -13.106 1.00 87.25 99 LEU A C 1
ATOM 817 O O . LEU A 1 99 ? 6.305 -8.275 -12.677 1.00 87.25 99 LEU A O 1
ATOM 821 N N . ILE A 1 100 ? 8.029 -7.765 -14.020 1.00 86.25 100 ILE A N 1
ATOM 822 C CA . ILE A 1 100 ? 8.116 -9.059 -14.713 1.00 86.25 100 ILE A CA 1
ATOM 823 C C . ILE A 1 100 ? 9.513 -9.690 -14.672 1.00 86.25 100 ILE A C 1
ATOM 825 O O . ILE A 1 100 ? 9.726 -10.741 -15.278 1.00 86.25 100 ILE A O 1
ATOM 829 N N . ALA A 1 101 ? 10.464 -9.079 -13.967 1.00 81.88 101 ALA A N 1
ATOM 830 C CA . ALA A 1 101 ? 11.825 -9.585 -13.866 1.00 81.88 101 ALA A CA 1
ATOM 831 C C . ALA A 1 101 ? 11.918 -10.866 -13.024 1.00 81.88 101 ALA A C 1
ATOM 833 O O . ALA A 1 101 ? 11.286 -10.977 -11.972 1.00 81.88 101 ALA A O 1
ATOM 834 N N . THR A 1 102 ? 12.735 -11.825 -13.472 1.00 80.50 102 THR A N 1
ATOM 835 C CA . THR A 1 102 ? 13.036 -13.062 -12.734 1.00 80.50 102 THR A CA 1
ATOM 836 C C . THR A 1 102 ? 14.079 -12.838 -11.650 1.00 80.50 102 THR A C 1
ATOM 838 O O . THR A 1 102 ? 14.808 -11.843 -11.608 1.00 80.50 102 THR A O 1
ATOM 841 N N . SER A 1 103 ? 14.165 -13.836 -10.778 1.00 79.25 103 SER A N 1
ATOM 842 C CA . SER A 1 103 ? 15.093 -13.944 -9.656 1.00 79.25 103 SER A CA 1
ATOM 843 C C . SER A 1 103 ? 16.535 -13.516 -9.933 1.00 79.25 103 SER A C 1
ATOM 845 O O . SER A 1 103 ? 17.153 -12.858 -9.100 1.00 79.25 103 SER A O 1
ATOM 847 N N . ASP A 1 104 ? 17.089 -13.890 -11.085 1.00 73.44 104 ASP A N 1
ATOM 848 C CA . ASP A 1 104 ? 18.490 -13.644 -11.441 1.00 73.44 104 ASP A CA 1
ATOM 849 C C . ASP A 1 104 ? 18.783 -12.183 -11.827 1.00 73.44 104 ASP A C 1
ATOM 851 O O . ASP A 1 104 ? 19.946 -11.780 -11.880 1.00 73.44 104 ASP A O 1
ATOM 855 N N . GLN A 1 105 ? 17.737 -11.382 -12.049 1.00 75.94 105 GLN A N 1
ATOM 856 C CA . GLN A 1 105 ? 17.825 -9.962 -12.395 1.00 75.94 105 GLN A CA 1
ATOM 857 C C . GLN A 1 105 ? 17.422 -9.039 -11.235 1.00 75.94 105 GLN A C 1
ATOM 859 O O . GLN A 1 105 ? 17.784 -7.866 -11.242 1.00 75.94 105 GLN A O 1
ATOM 864 N N . GLN A 1 106 ? 16.725 -9.558 -10.218 1.00 75.12 106 GLN A N 1
ATOM 865 C CA . GLN A 1 106 ? 16.119 -8.775 -9.135 1.00 75.12 106 GLN A CA 1
ATOM 866 C C . GLN A 1 106 ? 17.092 -7.779 -8.477 1.00 75.12 106 GLN A C 1
ATOM 868 O O . GLN A 1 106 ? 16.775 -6.600 -8.376 1.00 75.12 106 GLN A O 1
ATOM 873 N N . HIS A 1 107 ? 18.295 -8.221 -8.094 1.00 70.19 107 HIS A N 1
ATOM 874 C CA . HIS A 1 107 ? 19.271 -7.380 -7.385 1.00 70.19 107 HIS A CA 1
ATOM 875 C C . HIS A 1 107 ? 19.707 -6.147 -8.190 1.00 70.19 107 HIS A C 1
ATOM 877 O O . HIS A 1 107 ? 19.770 -5.043 -7.650 1.00 70.19 107 HIS A O 1
ATOM 883 N N . ALA A 1 108 ? 19.979 -6.318 -9.488 1.00 69.06 108 ALA A N 1
ATOM 884 C CA . ALA A 1 108 ? 20.403 -5.217 -10.349 1.00 69.06 108 ALA A CA 1
ATOM 885 C C . ALA A 1 108 ? 19.280 -4.185 -10.532 1.00 69.06 108 ALA A C 1
ATOM 887 O O . ALA A 1 108 ? 19.530 -2.982 -10.508 1.00 69.06 108 ALA A O 1
ATOM 888 N N . ILE A 1 109 ? 18.034 -4.646 -10.672 1.00 72.62 109 ILE A N 1
ATOM 889 C CA . ILE A 1 109 ? 16.893 -3.753 -10.896 1.00 72.62 109 ILE A CA 1
ATOM 890 C C . ILE A 1 109 ? 16.454 -3.077 -9.590 1.00 72.62 109 ILE A C 1
ATOM 892 O O . ILE A 1 109 ? 16.096 -1.902 -9.620 1.00 72.62 109 ILE A O 1
ATOM 896 N N . SER A 1 110 ? 16.520 -3.764 -8.438 1.00 70.75 110 SER A N 1
ATOM 897 C CA . SER A 1 110 ? 16.281 -3.152 -7.116 1.00 70.75 110 SER A CA 1
ATOM 898 C C . SER A 1 110 ? 17.158 -1.928 -6.923 1.00 70.75 110 SER A C 1
ATOM 900 O O . SER A 1 110 ? 16.661 -0.888 -6.505 1.00 70.75 110 SER A O 1
ATOM 902 N N . TYR A 1 111 ? 18.431 -2.010 -7.312 1.00 66.12 111 TYR A N 1
ATOM 903 C CA . TYR A 1 111 ? 19.318 -0.862 -7.228 1.00 66.12 111 TYR A CA 1
ATOM 904 C C . TYR A 1 111 ? 18.909 0.286 -8.158 1.00 66.12 111 TYR A C 1
ATOM 906 O O . TYR A 1 111 ? 18.762 1.413 -7.695 1.00 66.12 111 TYR A O 1
ATOM 914 N N . MET A 1 112 ? 18.652 0.012 -9.441 1.00 66.50 112 MET A N 1
ATOM 915 C CA . MET A 1 112 ? 18.249 1.067 -10.384 1.00 66.50 112 MET A CA 1
ATOM 916 C C . MET A 1 112 ? 16.950 1.761 -9.963 1.00 66.50 112 MET A C 1
ATOM 918 O O . MET A 1 112 ? 16.808 2.969 -10.129 1.00 66.50 112 MET A O 1
ATOM 922 N N . ASN A 1 113 ? 16.015 1.022 -9.368 1.00 65.06 113 ASN A N 1
ATOM 923 C CA . ASN A 1 113 ? 14.759 1.588 -8.890 1.00 65.06 113 ASN A CA 1
ATOM 924 C C . ASN A 1 113 ? 14.898 2.384 -7.583 1.00 65.06 113 ASN A C 1
ATOM 926 O O . ASN A 1 113 ? 14.081 3.279 -7.351 1.00 65.06 113 ASN A O 1
ATOM 930 N N . MET A 1 114 ? 15.920 2.126 -6.756 1.00 60.72 114 MET A N 1
ATOM 931 C CA . MET A 1 114 ? 16.209 2.976 -5.593 1.00 60.72 114 MET A CA 1
ATOM 932 C C . MET A 1 114 ? 16.540 4.416 -6.021 1.00 60.72 114 MET A C 1
ATOM 934 O O . MET A 1 114 ? 16.064 5.353 -5.379 1.00 60.72 114 MET A O 1
ATOM 938 N N . ASP A 1 115 ? 17.233 4.606 -7.149 1.00 57.81 115 ASP A N 1
ATOM 939 C CA . ASP A 1 115 ? 17.531 5.939 -7.698 1.00 57.81 115 ASP A CA 1
ATOM 940 C C . ASP A 1 115 ? 16.292 6.634 -8.286 1.00 57.81 115 ASP A C 1
ATOM 942 O O . ASP A 1 115 ? 16.146 7.852 -8.179 1.00 57.81 115 ASP A O 1
ATOM 946 N N . ILE A 1 116 ? 15.336 5.874 -8.836 1.00 57.56 116 ILE A N 1
ATOM 947 C CA . ILE A 1 116 ? 14.043 6.417 -9.297 1.00 57.56 116 ILE A CA 1
ATOM 948 C C . ILE A 1 116 ? 13.248 6.989 -8.119 1.00 57.56 116 ILE A C 1
ATOM 950 O O . ILE A 1 116 ? 12.636 8.057 -8.232 1.00 57.56 116 ILE A O 1
ATOM 954 N N . GLY A 1 117 ? 13.251 6.273 -6.989 1.00 51.72 117 GLY A N 1
ATOM 955 C CA . GLY A 1 117 ? 12.586 6.681 -5.752 1.00 51.72 117 GLY A CA 1
ATOM 956 C C . GLY A 1 117 ? 13.280 7.840 -5.031 1.00 51.72 117 GLY A C 1
ATOM 957 O O . GLY A 1 117 ? 12.627 8.573 -4.280 1.00 51.72 117 GLY A O 1
ATOM 958 N N . ALA A 1 118 ? 14.577 8.046 -5.273 1.00 54.09 118 ALA A N 1
ATOM 959 C CA . ALA A 1 118 ? 15.365 9.095 -4.649 1.00 54.09 118 ALA A CA 1
ATOM 960 C C . ALA A 1 118 ? 15.217 10.445 -5.386 1.00 54.09 118 ALA A C 1
ATOM 962 O O . ALA A 1 118 ? 15.679 10.657 -6.503 1.00 54.09 118 ALA A O 1
ATOM 963 N N . GLY A 1 119 ? 14.600 11.433 -4.733 1.00 58.44 119 GLY A N 1
ATOM 964 C CA . GLY A 1 119 ? 14.698 12.842 -5.141 1.00 58.44 119 GLY A CA 1
ATOM 965 C C . GLY A 1 119 ? 13.666 13.335 -6.169 1.00 58.44 119 GLY A C 1
ATOM 966 O O . GLY A 1 119 ? 12.481 13.017 -6.102 1.00 58.44 119 GLY A O 1
ATOM 967 N N . LYS A 1 120 ? 14.098 14.225 -7.081 1.00 62.62 120 LYS A N 1
ATOM 968 C CA . LYS A 1 120 ? 13.228 14.975 -8.020 1.00 62.62 120 LYS A CA 1
ATOM 969 C C . LYS A 1 120 ? 12.760 14.150 -9.232 1.00 62.62 120 LYS A C 1
ATOM 971 O O . LYS A 1 120 ? 11.915 14.624 -9.996 1.00 62.62 120 LYS A O 1
ATOM 976 N N . HIS A 1 121 ? 13.306 12.949 -9.421 1.00 69.94 121 HIS A N 1
ATOM 977 C CA . HIS A 1 121 ? 13.078 12.115 -10.604 1.00 69.94 121 HIS A CA 1
ATOM 978 C C . HIS A 1 121 ? 11.656 11.560 -10.657 1.00 69.94 121 HIS A C 1
ATOM 980 O O . HIS A 1 121 ? 11.003 11.663 -11.696 1.00 69.94 121 HIS A O 1
ATOM 986 N N . LEU A 1 122 ? 11.136 11.079 -9.527 1.00 71.75 122 LEU A N 1
ATOM 987 C CA . LEU A 1 122 ? 9.783 10.537 -9.437 1.00 71.75 122 LEU A CA 1
ATOM 988 C C . LEU A 1 122 ? 8.709 11.576 -9.780 1.00 71.75 122 LEU A C 1
ATOM 990 O O . LEU A 1 122 ? 7.869 11.326 -10.632 1.00 71.75 122 LEU A O 1
ATOM 994 N N . SER A 1 123 ? 8.797 12.790 -9.231 1.00 74.44 123 SER A N 1
ATOM 995 C CA . SER A 1 123 ? 7.861 13.876 -9.568 1.00 74.44 123 SER A CA 1
ATOM 996 C C . SER A 1 123 ? 8.005 14.391 -11.005 1.00 74.44 123 SER A C 1
ATOM 998 O O . SER A 1 123 ? 7.098 15.028 -11.539 1.00 74.44 123 SER A O 1
ATOM 1000 N N . SER A 1 124 ? 9.160 14.185 -11.642 1.00 76.94 124 SER A N 1
ATOM 1001 C CA . SER A 1 124 ? 9.330 14.458 -13.073 1.00 76.94 124 SER A CA 1
ATOM 1002 C C . SER A 1 124 ? 8.643 13.385 -13.914 1.00 76.94 124 SER A C 1
ATOM 1004 O O . SER A 1 124 ? 7.930 13.706 -14.859 1.00 76.94 124 SER A O 1
ATOM 1006 N N . TRP A 1 125 ? 8.812 12.118 -13.540 1.00 80.81 125 TRP A N 1
ATOM 1007 C CA . TRP A 1 125 ? 8.145 10.999 -14.193 1.00 80.81 125 TRP A CA 1
ATOM 1008 C C . TRP A 1 125 ? 6.625 11.087 -14.045 1.00 80.81 125 TRP A C 1
ATOM 1010 O O . TRP A 1 125 ? 5.962 11.194 -15.066 1.00 80.81 125 TRP A O 1
ATOM 1020 N N . GLU A 1 126 ? 6.092 11.226 -12.826 1.00 79.56 126 GLU A N 1
ATOM 1021 C CA . GLU A 1 126 ? 4.650 11.373 -12.542 1.00 79.56 126 GLU A CA 1
ATOM 1022 C C . GLU A 1 126 ? 3.978 12.472 -13.398 1.00 79.56 126 GLU A C 1
ATOM 1024 O O . GLU A 1 126 ? 2.822 12.337 -13.790 1.00 79.56 126 GLU A O 1
ATOM 1029 N N . ARG A 1 127 ? 4.693 13.564 -13.716 1.00 80.88 127 ARG A N 1
ATOM 1030 C CA . ARG A 1 127 ? 4.174 14.664 -14.554 1.00 80.88 127 ARG A CA 1
ATOM 1031 C C . ARG A 1 127 ? 4.221 14.389 -16.055 1.00 80.88 127 ARG A C 1
ATOM 1033 O O . ARG A 1 127 ? 3.452 14.994 -16.796 1.00 80.88 127 ARG A O 1
ATOM 1040 N N . ASN A 1 128 ? 5.142 13.539 -16.493 1.00 81.38 128 ASN A N 1
ATOM 1041 C CA . ASN A 1 128 ? 5.445 13.317 -17.903 1.00 81.38 128 ASN A CA 1
ATOM 1042 C C . ASN A 1 128 ? 4.987 11.936 -18.401 1.00 81.38 128 ASN A C 1
ATOM 1044 O O . ASN A 1 128 ? 5.032 11.695 -19.607 1.00 81.38 128 ASN A O 1
ATOM 1048 N N . THR A 1 129 ? 4.563 11.030 -17.513 1.00 81.75 129 THR A N 1
ATOM 1049 C CA . THR A 1 129 ? 4.013 9.726 -17.893 1.00 81.75 129 THR A CA 1
ATOM 1050 C C . THR A 1 129 ? 2.808 9.914 -18.807 1.00 81.75 129 THR A C 1
ATOM 1052 O O . THR A 1 129 ? 1.836 10.582 -18.455 1.00 81.75 129 THR A O 1
ATOM 1055 N N . GLN A 1 130 ? 2.850 9.273 -19.974 1.00 83.56 130 GLN A N 1
ATOM 1056 C CA . GLN A 1 130 ? 1.725 9.219 -20.898 1.00 83.56 130 GLN A CA 1
ATOM 1057 C C . GLN A 1 130 ? 1.105 7.826 -20.879 1.00 83.56 130 GLN A C 1
ATOM 1059 O O . GLN A 1 130 ? 1.750 6.835 -21.234 1.00 83.56 130 GLN A O 1
ATOM 1064 N N . LEU A 1 131 ? -0.172 7.766 -20.510 1.00 90.56 131 LEU A N 1
ATOM 1065 C CA . LEU A 1 131 ? -0.962 6.543 -20.597 1.00 90.56 131 LEU A CA 1
ATOM 1066 C C . LEU A 1 131 ? -1.135 6.155 -22.068 1.00 90.56 131 LEU A C 1
ATOM 1068 O O . LEU A 1 131 ? -1.481 7.005 -22.886 1.00 90.56 131 LEU A O 1
ATOM 1072 N N . VAL A 1 132 ? -0.877 4.888 -22.400 1.00 92.81 132 VAL A N 1
ATOM 1073 C CA . VAL A 1 132 ? -1.054 4.379 -23.770 1.00 92.81 132 VAL A CA 1
ATOM 1074 C C . VAL A 1 132 ? -2.544 4.208 -24.055 1.00 92.81 132 VAL A C 1
ATOM 1076 O O . VAL A 1 132 ? -3.117 4.909 -24.882 1.00 92.81 132 VAL A O 1
ATOM 1079 N N . ASP A 1 133 ? -3.177 3.281 -23.339 1.00 96.12 133 ASP A N 1
ATOM 1080 C CA . ASP A 1 133 ? -4.603 2.990 -23.399 1.00 96.12 133 ASP A CA 1
ATOM 1081 C C . ASP A 1 133 ? -5.034 2.194 -22.154 1.00 96.12 133 ASP A C 1
ATOM 1083 O O . ASP A 1 133 ? -4.226 1.871 -21.278 1.00 96.12 133 ASP A O 1
ATOM 1087 N N . LEU A 1 134 ? -6.332 1.898 -22.053 1.00 96.88 134 LEU A N 1
ATOM 1088 C CA . LEU A 1 134 ? -6.891 1.166 -20.916 1.00 96.88 134 LEU A CA 1
ATOM 1089 C C . LEU A 1 134 ? -6.342 -0.263 -20.808 1.00 96.88 134 LEU A C 1
ATOM 1091 O O . LEU A 1 134 ? -6.112 -0.746 -19.701 1.00 96.88 134 LEU A O 1
ATOM 1095 N N . GLU A 1 135 ? -6.138 -0.946 -21.935 1.00 97.31 135 GLU A N 1
ATOM 1096 C CA . GLU A 1 135 ? -5.610 -2.312 -21.932 1.00 97.31 135 GLU A CA 1
ATOM 1097 C C . GLU A 1 135 ? -4.194 -2.333 -21.342 1.00 97.31 135 GLU A C 1
ATOM 1099 O O . GLU A 1 135 ? -3.902 -3.165 -20.490 1.00 97.31 135 GLU A O 1
ATOM 1104 N N . ASP A 1 136 ? -3.344 -1.379 -21.724 1.00 96.00 136 ASP A N 1
ATOM 1105 C CA . ASP A 1 136 ? -2.005 -1.214 -21.156 1.00 96.00 136 ASP A CA 1
ATOM 1106 C C . ASP A 1 136 ? -2.039 -0.979 -19.638 1.00 96.00 136 ASP A C 1
ATOM 1108 O O . ASP A 1 136 ? -1.324 -1.649 -18.893 1.00 96.00 136 ASP A O 1
ATOM 1112 N N . CYS A 1 137 ? -2.923 -0.098 -19.159 1.00 96.38 137 CYS A N 1
ATOM 1113 C CA . CYS A 1 137 ? -3.077 0.158 -17.724 1.00 96.38 137 CYS A CA 1
ATOM 1114 C C . CYS A 1 137 ? -3.465 -1.119 -16.963 1.00 96.38 137 CYS A C 1
ATOM 1116 O O . CYS A 1 137 ? -2.868 -1.441 -15.934 1.00 96.38 137 CYS A O 1
ATOM 1118 N N . ARG A 1 138 ? -4.425 -1.889 -17.496 1.00 97.06 138 ARG A N 1
ATOM 1119 C CA . ARG A 1 138 ? -4.850 -3.171 -16.913 1.00 97.06 138 ARG A CA 1
ATOM 1120 C C . ARG A 1 138 ? -3.722 -4.200 -16.906 1.00 97.06 138 ARG A C 1
ATOM 1122 O O . ARG A 1 138 ? -3.575 -4.918 -15.922 1.00 97.06 138 ARG A O 1
ATOM 1129 N N . GLU A 1 139 ? -2.916 -4.264 -17.963 1.00 95.69 139 GLU A N 1
ATOM 1130 C CA . GLU A 1 139 ? -1.765 -5.170 -18.039 1.00 95.69 139 GLU A CA 1
ATOM 1131 C C . GLU A 1 139 ? -0.707 -4.842 -16.980 1.00 95.69 139 GLU A C 1
ATOM 1133 O O . GLU A 1 139 ? -0.203 -5.755 -16.320 1.00 95.69 139 GLU A O 1
ATOM 1138 N N . VAL A 1 140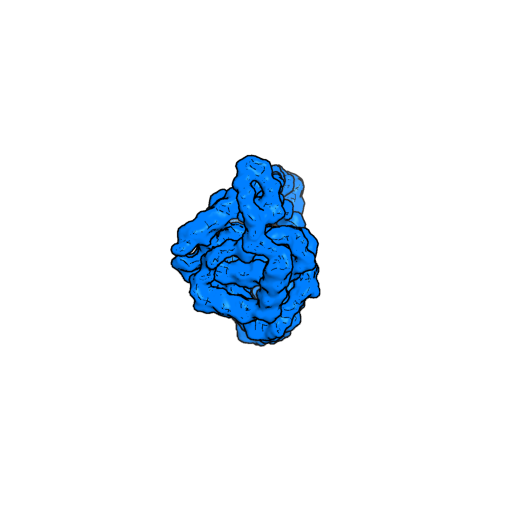 ? -0.398 -3.556 -16.787 1.00 95.44 140 VAL A N 1
ATOM 1139 C CA . VAL A 1 140 ? 0.566 -3.083 -15.780 1.00 95.44 140 VAL A CA 1
ATOM 1140 C C . VAL A 1 140 ? 0.067 -3.384 -14.363 1.00 95.44 140 VAL A C 1
ATOM 1142 O O . VAL A 1 140 ? 0.793 -3.980 -13.565 1.00 95.44 140 VAL A O 1
ATOM 1145 N N . VAL A 1 141 ? -1.193 -3.058 -14.059 1.00 95.69 141 VAL A N 1
ATOM 1146 C CA . VAL A 1 141 ? -1.814 -3.371 -12.760 1.00 95.69 141 VAL A CA 1
ATOM 1147 C C . VAL A 1 141 ? -1.898 -4.876 -12.518 1.00 95.69 141 VAL A C 1
ATOM 1149 O O . VAL A 1 141 ? -1.546 -5.354 -11.439 1.00 95.69 141 VAL A O 1
ATOM 1152 N N . GLY A 1 142 ? -2.287 -5.649 -13.530 1.00 94.94 142 GLY A N 1
ATOM 1153 C CA . GLY A 1 142 ? -2.333 -7.104 -13.444 1.00 94.94 142 GLY A CA 1
ATOM 1154 C C . GLY A 1 142 ? -0.956 -7.728 -13.213 1.00 94.94 142 GLY A C 1
ATOM 1155 O O . GLY A 1 142 ? -0.841 -8.691 -12.457 1.00 94.94 142 GLY A O 1
ATOM 1156 N N . ALA A 1 143 ? 0.103 -7.178 -13.813 1.00 92.56 143 ALA A N 1
ATOM 1157 C CA . ALA A 1 143 ? 1.467 -7.642 -13.573 1.00 92.56 143 ALA A CA 1
ATOM 1158 C C . ALA A 1 143 ? 1.940 -7.344 -12.147 1.00 92.56 143 ALA A C 1
ATOM 1160 O O . ALA A 1 143 ? 2.541 -8.219 -11.529 1.00 92.56 143 ALA A O 1
ATOM 1161 N N . TYR A 1 144 ? 1.609 -6.169 -11.595 1.00 93.00 144 TYR A N 1
ATOM 1162 C CA . TYR A 1 144 ? 1.854 -5.876 -10.181 1.00 93.00 144 TYR A CA 1
ATOM 1163 C C . TYR A 1 144 ? 1.207 -6.928 -9.282 1.00 93.00 144 TYR A C 1
ATOM 1165 O O . TYR A 1 144 ? 1.901 -7.555 -8.489 1.00 93.00 144 TYR A O 1
ATOM 1173 N N . VAL A 1 145 ? -0.091 -7.192 -9.462 1.00 93.31 145 VAL A N 1
ATOM 1174 C CA . VAL A 1 145 ? -0.812 -8.210 -8.683 1.00 93.31 145 VAL A CA 1
ATOM 1175 C C . VAL A 1 145 ? -0.177 -9.595 -8.850 1.00 93.31 145 VAL A C 1
ATOM 1177 O O . VAL A 1 145 ? 0.055 -10.296 -7.865 1.00 93.31 145 VAL A O 1
ATOM 1180 N N . GLY A 1 146 ? 0.170 -9.972 -10.083 1.00 89.50 146 GLY A N 1
ATOM 1181 C CA . GLY A 1 146 ? 0.823 -11.244 -10.389 1.00 89.50 146 GLY A CA 1
ATOM 1182 C C . GLY A 1 146 ? 2.201 -11.403 -9.741 1.00 89.50 146 GLY A C 1
ATOM 1183 O O . GLY A 1 146 ? 2.563 -12.510 -9.344 1.00 89.50 146 GLY A O 1
ATOM 1184 N N . ARG A 1 147 ? 2.957 -10.313 -9.558 1.00 86.12 147 ARG A N 1
ATOM 1185 C CA . ARG A 1 147 ? 4.316 -10.350 -8.990 1.00 86.12 147 ARG A CA 1
ATOM 1186 C C . ARG A 1 147 ? 4.351 -10.826 -7.536 1.00 86.12 147 ARG A C 1
ATOM 1188 O O . ARG A 1 147 ? 5.352 -11.420 -7.129 1.00 86.12 147 ARG A O 1
ATOM 1195 N N . PHE A 1 148 ? 3.272 -10.608 -6.783 1.00 86.06 148 PHE A N 1
ATOM 1196 C CA . PHE A 1 148 ? 3.102 -11.076 -5.400 1.00 86.06 148 PHE A CA 1
ATOM 1197 C C . PHE A 1 148 ? 2.623 -12.528 -5.289 1.00 86.06 148 PHE A C 1
ATOM 1199 O O . PHE A 1 148 ? 2.583 -13.073 -4.188 1.00 86.06 148 PHE A O 1
ATOM 1206 N N . ASN A 1 149 ? 2.292 -13.173 -6.409 1.00 82.38 149 ASN A N 1
ATOM 1207 C CA . ASN A 1 149 ? 2.030 -14.608 -6.471 1.00 82.38 149 ASN A CA 1
ATOM 1208 C C . ASN A 1 149 ? 2.999 -15.284 -7.461 1.00 82.38 149 ASN A C 1
ATOM 1210 O O . ASN A 1 149 ? 2.573 -15.784 -8.508 1.00 82.38 149 ASN A O 1
ATOM 1214 N N . PRO A 1 150 ? 4.316 -15.233 -7.181 1.00 76.88 150 PRO A N 1
ATOM 1215 C CA . PRO A 1 150 ? 5.337 -15.663 -8.122 1.00 76.88 150 PRO A CA 1
ATOM 1216 C C . PRO A 1 150 ? 5.256 -17.159 -8.423 1.00 76.88 150 PRO A C 1
ATOM 1218 O O . PRO A 1 150 ? 5.065 -17.986 -7.532 1.00 76.88 150 PRO A O 1
ATOM 1221 N N . HIS A 1 151 ? 5.520 -17.526 -9.679 1.00 76.31 151 HIS A N 1
ATOM 1222 C CA . HIS A 1 151 ? 5.829 -18.913 -10.006 1.00 76.31 151 HIS A CA 1
ATOM 1223 C C . HIS A 1 151 ? 7.170 -19.295 -9.343 1.00 76.31 151 HIS A C 1
ATOM 1225 O O . HIS A 1 151 ? 8.192 -18.689 -9.685 1.00 76.31 151 HIS A O 1
ATOM 1231 N N . PRO A 1 152 ? 7.214 -20.307 -8.454 1.00 72.31 152 PRO A N 1
ATOM 1232 C CA . PRO A 1 152 ? 8.339 -20.534 -7.535 1.00 72.31 152 PRO A CA 1
ATOM 1233 C C . PRO A 1 152 ? 9.660 -20.881 -8.233 1.00 72.31 152 PRO A C 1
ATOM 1235 O O . PRO A 1 152 ? 10.730 -20.716 -7.660 1.00 72.31 152 PRO A O 1
ATOM 1238 N N . ILE A 1 153 ? 9.595 -21.358 -9.479 1.00 71.94 153 ILE A N 1
ATOM 1239 C CA . ILE A 1 153 ? 10.778 -21.706 -10.282 1.00 71.94 153 ILE A CA 1
ATOM 1240 C C . ILE A 1 153 ? 11.417 -20.472 -10.937 1.00 71.94 153 ILE A C 1
ATOM 1242 O O . ILE A 1 153 ? 12.620 -20.453 -11.181 1.00 71.94 153 ILE A O 1
ATOM 1246 N N . LEU A 1 154 ? 10.618 -19.455 -11.263 1.00 69.06 154 LEU A N 1
ATOM 1247 C CA . LEU A 1 154 ? 11.057 -18.329 -12.092 1.00 69.06 154 LEU A CA 1
ATOM 1248 C C . LEU A 1 154 ? 11.328 -17.074 -11.254 1.00 69.06 154 LEU A C 1
ATOM 1250 O O . LEU A 1 154 ? 12.228 -16.295 -11.562 1.00 69.06 154 LEU A O 1
ATOM 1254 N N . TYR A 1 155 ? 10.579 -16.882 -10.173 1.00 74.75 155 TYR A N 1
ATOM 1255 C CA . TYR A 1 155 ? 10.535 -15.611 -9.466 1.00 74.75 155 TYR A CA 1
ATOM 1256 C C . TYR A 1 155 ? 10.767 -15.798 -7.970 1.00 74.75 155 TYR A C 1
ATOM 1258 O O . TYR A 1 155 ? 10.086 -16.590 -7.320 1.00 74.75 155 TYR A O 1
ATOM 1266 N N . TYR A 1 156 ? 11.676 -15.003 -7.409 1.00 74.50 156 TYR A N 1
ATOM 1267 C CA . TYR A 1 156 ? 11.782 -14.823 -5.971 1.00 74.50 156 TYR A CA 1
ATOM 1268 C C . TYR A 1 156 ? 10.614 -13.964 -5.499 1.00 74.50 156 TYR A C 1
ATOM 1270 O O . TYR A 1 156 ? 10.171 -13.077 -6.245 1.00 74.50 156 TYR A O 1
ATOM 1278 N N . PRO A 1 157 ? 10.122 -14.187 -4.270 1.00 75.12 157 PRO A N 1
ATOM 1279 C CA . PRO A 1 157 ? 9.225 -13.247 -3.624 1.00 75.12 157 PRO A CA 1
ATOM 1280 C C . PRO A 1 157 ? 9.787 -11.827 -3.727 1.00 75.12 157 PRO A C 1
ATOM 1282 O O . PRO A 1 157 ? 10.976 -11.599 -3.517 1.00 75.12 157 PRO A O 1
ATOM 1285 N N . ILE A 1 158 ? 8.932 -10.885 -4.111 1.00 78.62 158 ILE A N 1
ATOM 1286 C CA . ILE A 1 158 ? 9.262 -9.457 -4.114 1.00 78.62 158 ILE A CA 1
ATOM 1287 C C . ILE A 1 158 ? 9.689 -9.023 -2.702 1.00 78.62 158 ILE A C 1
ATOM 1289 O O . ILE A 1 158 ? 9.103 -9.510 -1.729 1.00 78.62 158 ILE A O 1
ATOM 1293 N N . SER A 1 159 ? 10.688 -8.143 -2.557 1.00 81.06 159 SER A N 1
ATOM 1294 C CA . SER A 1 159 ? 11.026 -7.628 -1.223 1.00 81.06 159 SER A CA 1
ATOM 1295 C C . SER A 1 159 ? 9.834 -6.862 -0.651 1.00 81.06 159 SER A C 1
ATOM 1297 O O . SER A 1 159 ? 9.047 -6.256 -1.381 1.00 81.06 159 SER A O 1
ATOM 1299 N N . VAL A 1 160 ? 9.690 -6.881 0.672 1.00 81.69 160 VAL A N 1
ATOM 1300 C CA . VAL A 1 160 ? 8.641 -6.120 1.355 1.00 81.69 160 VAL A CA 1
ATOM 1301 C C . VAL A 1 160 ? 8.743 -4.623 1.033 1.00 81.69 160 VAL A C 1
ATOM 1303 O O . VAL A 1 160 ? 7.724 -3.986 0.791 1.00 81.69 160 VAL A O 1
ATOM 1306 N N . LEU A 1 161 ? 9.967 -4.097 0.898 1.00 80.56 161 LEU A N 1
ATOM 1307 C CA . LEU A 1 161 ? 10.246 -2.691 0.580 1.00 80.56 161 LEU A CA 1
ATOM 1308 C C . LEU A 1 161 ? 9.867 -2.294 -0.848 1.00 80.56 161 LEU A C 1
ATOM 1310 O O . LEU A 1 161 ? 9.450 -1.163 -1.099 1.00 80.56 161 LEU A O 1
ATOM 1314 N N . ASP A 1 162 ? 9.985 -3.231 -1.781 1.00 81.50 162 ASP A N 1
ATOM 1315 C CA . ASP A 1 162 ? 9.684 -3.004 -3.191 1.00 81.50 162 ASP A CA 1
ATOM 1316 C C . ASP A 1 162 ? 8.173 -2.780 -3.408 1.00 81.50 162 ASP A C 1
ATOM 1318 O O . ASP A 1 162 ? 7.754 -2.031 -4.293 1.00 81.50 162 ASP A O 1
ATOM 1322 N N . GLY A 1 163 ? 7.331 -3.387 -2.562 1.00 85.06 163 GLY A N 1
ATOM 1323 C CA . GLY A 1 163 ? 5.874 -3.303 -2.659 1.00 85.06 163 GLY A CA 1
ATOM 1324 C C . GLY A 1 163 ? 5.322 -1.870 -2.613 1.00 85.06 163 GLY A C 1
ATOM 1325 O O . GLY A 1 163 ? 4.647 -1.470 -3.569 1.00 85.06 163 GLY A O 1
ATOM 1326 N N . PRO A 1 164 ? 5.593 -1.085 -1.550 1.00 84.88 164 PRO A N 1
ATOM 1327 C CA . PRO A 1 164 ? 5.206 0.322 -1.460 1.00 84.88 164 PRO A CA 1
ATOM 1328 C C . PRO A 1 164 ? 5.827 1.198 -2.550 1.00 84.88 164 PRO A C 1
ATOM 1330 O O . PRO A 1 164 ? 5.151 2.095 -3.059 1.00 84.88 164 PRO A O 1
ATOM 1333 N N . ILE A 1 165 ? 7.087 0.945 -2.926 1.00 82.19 165 ILE A N 1
ATOM 1334 C CA . ILE A 1 165 ? 7.779 1.706 -3.978 1.00 82.19 165 ILE A CA 1
ATOM 1335 C C . ILE A 1 165 ? 7.007 1.581 -5.292 1.00 82.19 165 ILE A C 1
ATOM 1337 O O . ILE A 1 165 ? 6.649 2.588 -5.906 1.00 82.19 165 ILE A O 1
ATOM 1341 N N . PHE A 1 166 ? 6.656 0.358 -5.688 1.00 85.94 166 PHE A N 1
ATOM 1342 C CA . PHE A 1 166 ? 5.887 0.138 -6.912 1.00 85.94 166 PHE A CA 1
ATOM 1343 C C . PHE A 1 166 ? 4.459 0.603 -6.795 1.00 85.94 166 PHE A C 1
ATOM 1345 O O . PHE A 1 166 ? 3.925 1.106 -7.773 1.00 85.94 166 PHE A O 1
ATOM 1352 N N . LEU A 1 167 ? 3.842 0.479 -5.623 1.00 90.00 167 LEU A N 1
ATOM 1353 C CA . LEU A 1 167 ? 2.472 0.926 -5.425 1.00 90.00 167 LEU A CA 1
ATOM 1354 C C . LEU A 1 167 ? 2.319 2.430 -5.699 1.00 90.00 167 LEU A C 1
ATOM 1356 O O . LEU A 1 167 ? 1.315 2.849 -6.275 1.00 90.00 167 LEU A O 1
ATOM 1360 N N . ARG A 1 168 ? 3.332 3.237 -5.353 1.00 87.69 168 ARG A N 1
ATOM 1361 C CA . ARG A 1 168 ? 3.357 4.667 -5.681 1.00 87.69 168 ARG A CA 1
ATOM 1362 C C . ARG A 1 168 ? 3.328 4.900 -7.190 1.00 87.69 168 ARG A C 1
ATOM 1364 O O . ARG A 1 168 ? 2.475 5.631 -7.685 1.00 87.69 168 ARG A O 1
ATOM 1371 N N . SER A 1 169 ? 4.226 4.241 -7.915 1.00 86.38 169 SER A N 1
ATOM 1372 C CA . SER A 1 169 ? 4.291 4.283 -9.379 1.00 86.38 169 SER A CA 1
ATOM 1373 C C . SER A 1 169 ? 3.096 3.623 -10.059 1.00 86.38 169 SER A C 1
ATOM 1375 O O . SER A 1 169 ? 2.782 3.928 -11.200 1.00 86.38 169 SER A O 1
ATOM 1377 N N . LEU A 1 170 ? 2.403 2.719 -9.376 1.00 91.38 170 LEU A N 1
ATOM 1378 C CA . LEU A 1 170 ? 1.234 2.043 -9.909 1.00 91.38 170 LEU A CA 1
ATOM 1379 C C . LEU A 1 170 ? 0.009 2.957 -9.929 1.00 91.38 170 LEU A C 1
ATOM 1381 O O . LEU A 1 170 ? -0.839 2.821 -10.808 1.00 91.38 170 LEU A O 1
ATOM 1385 N N . ALA A 1 171 ? -0.077 3.906 -8.993 1.00 90.06 171 ALA A N 1
ATOM 1386 C CA . ALA A 1 171 ? -1.235 4.781 -8.838 1.00 90.06 171 ALA A CA 1
ATOM 1387 C C . ALA A 1 171 ? -1.571 5.583 -10.114 1.00 90.06 171 ALA A C 1
ATOM 1389 O O . ALA A 1 171 ? -2.741 5.867 -10.353 1.00 90.06 171 ALA A O 1
ATOM 1390 N N . GLN A 1 172 ? -0.588 5.893 -10.972 1.00 89.50 172 GLN A N 1
ATOM 1391 C CA . GLN A 1 172 ? -0.820 6.545 -12.276 1.00 89.50 172 GLN A CA 1
ATOM 1392 C C . GLN A 1 172 ? -1.570 5.657 -13.285 1.00 89.50 172 GLN A C 1
ATOM 1394 O O . GLN A 1 172 ? -2.248 6.183 -14.163 1.00 89.50 172 GLN A O 1
ATOM 1399 N N . PHE A 1 173 ? -1.500 4.330 -13.151 1.00 93.56 173 PHE A N 1
ATOM 1400 C CA . PHE A 1 173 ? -2.214 3.373 -14.007 1.00 93.56 173 PHE A CA 1
ATOM 1401 C C . PHE A 1 173 ? -3.597 2.998 -13.456 1.00 93.56 173 PHE A C 1
ATOM 1403 O O . PHE A 1 173 ? -4.338 2.257 -14.099 1.00 93.56 173 PHE A O 1
ATOM 1410 N N . VAL A 1 174 ? -3.965 3.520 -12.281 1.00 94.69 174 VAL A N 1
ATOM 1411 C CA . VAL A 1 174 ? -5.299 3.356 -11.699 1.00 94.69 174 VAL A CA 1
ATOM 1412 C C . VAL A 1 174 ? -6.248 4.369 -12.336 1.00 94.69 174 VAL A C 1
ATOM 1414 O O . VAL A 1 174 ? -6.442 5.488 -11.856 1.00 94.69 174 VAL A O 1
ATOM 1417 N N . VAL A 1 175 ? -6.866 3.967 -13.440 1.00 95.19 175 VAL A N 1
ATOM 1418 C CA . VAL A 1 175 ? -7.736 4.813 -14.269 1.00 95.19 175 VAL A CA 1
ATOM 1419 C C . VAL A 1 175 ? -9.130 4.210 -14.399 1.00 95.19 175 VAL A C 1
ATOM 1421 O O . VAL A 1 175 ? -9.302 3.018 -14.151 1.00 95.19 175 VAL A O 1
ATOM 1424 N N . PRO A 1 176 ? -10.153 4.987 -14.797 1.00 96.12 176 PRO A N 1
ATOM 1425 C CA . PRO A 1 176 ? -11.474 4.412 -14.987 1.00 96.12 176 PRO A CA 1
ATOM 1426 C C . PRO A 1 176 ? -11.462 3.240 -15.974 1.00 96.12 176 PRO A C 1
ATOM 1428 O O . PRO A 1 176 ? -10.918 3.365 -17.071 1.00 96.12 176 PRO A O 1
ATOM 1431 N N . GLY A 1 177 ? -12.067 2.121 -15.587 1.00 95.94 177 GLY A N 1
ATOM 1432 C CA . GLY A 1 177 ? -11.953 0.823 -16.253 1.00 95.94 177 GLY A CA 1
ATOM 1433 C C . GLY A 1 177 ? -10.958 -0.149 -15.599 1.00 95.94 177 GLY A C 1
ATOM 1434 O O . GLY A 1 177 ? -10.773 -1.247 -16.128 1.00 95.94 177 GLY A O 1
ATOM 1435 N N . THR A 1 178 ? -10.299 0.227 -14.495 1.00 97.19 178 THR A N 1
ATOM 1436 C CA . THR A 1 178 ? -9.440 -0.657 -13.677 1.00 97.19 178 THR A CA 1
ATOM 1437 C C . THR A 1 178 ? -9.973 -0.861 -12.252 1.00 97.19 178 THR A C 1
ATOM 1439 O O . THR A 1 178 ? -9.223 -1.286 -11.372 1.00 97.19 178 THR A O 1
ATOM 1442 N N . GLU A 1 179 ? -11.231 -0.502 -11.985 1.00 96.94 179 GLU A N 1
ATOM 1443 C CA . GLU A 1 179 ? -11.852 -0.548 -10.654 1.00 96.94 179 GLU A CA 1
ATOM 1444 C C . GLU A 1 179 ? -11.843 -1.963 -10.057 1.00 96.94 179 GLU A C 1
ATOM 1446 O O . GLU A 1 179 ? -11.615 -2.134 -8.861 1.00 96.94 179 GLU A O 1
ATOM 1451 N N . ASP A 1 180 ? -12.035 -2.975 -10.904 1.00 97.06 180 ASP A N 1
ATOM 1452 C CA . ASP A 1 180 ? -12.052 -4.398 -10.554 1.00 97.06 180 ASP A CA 1
ATOM 1453 C C . ASP A 1 180 ? -10.714 -4.921 -10.020 1.00 97.06 180 ASP A C 1
ATOM 1455 O O . ASP A 1 180 ? -10.666 -5.938 -9.337 1.00 97.06 180 ASP A O 1
ATOM 1459 N N . LEU A 1 181 ? -9.616 -4.216 -10.295 1.00 96.75 181 LEU A N 1
ATOM 1460 C CA . LEU A 1 181 ? -8.284 -4.615 -9.846 1.00 96.75 181 LEU A CA 1
ATOM 1461 C C . LEU A 1 181 ? -7.925 -4.028 -8.472 1.00 96.75 181 LEU A C 1
ATOM 1463 O O . LEU A 1 181 ? -6.981 -4.498 -7.837 1.00 96.75 181 LEU A O 1
ATOM 1467 N N . LEU A 1 182 ? -8.664 -3.022 -7.986 1.00 95.94 182 LEU A N 1
ATOM 1468 C CA . LEU A 1 182 ? -8.341 -2.316 -6.740 1.00 95.94 182 LEU A CA 1
ATOM 1469 C C . LEU A 1 182 ? -8.360 -3.213 -5.494 1.00 95.94 182 LEU A C 1
ATOM 1471 O O . LEU A 1 182 ? -7.395 -3.140 -4.726 1.00 95.94 182 LEU A O 1
ATOM 1475 N N . PRO A 1 183 ? -9.366 -4.089 -5.282 1.00 96.12 183 PRO A N 1
ATOM 1476 C CA . PRO A 1 183 ? -9.356 -5.002 -4.138 1.00 96.12 183 PRO A CA 1
ATOM 1477 C C . PRO A 1 183 ? -8.111 -5.899 -4.122 1.00 96.12 183 PRO A C 1
ATOM 1479 O O . PRO A 1 183 ? -7.475 -6.075 -3.080 1.00 96.12 183 PRO A O 1
ATOM 1482 N N . ALA A 1 184 ? -7.705 -6.399 -5.294 1.00 96.06 184 ALA A N 1
ATOM 1483 C CA . ALA A 1 184 ? -6.534 -7.255 -5.432 1.00 96.06 184 ALA A CA 1
ATOM 1484 C C . ALA A 1 184 ? -5.231 -6.514 -5.105 1.00 96.06 184 ALA A C 1
ATOM 1486 O O . ALA A 1 184 ? -4.401 -7.075 -4.391 1.00 96.06 184 ALA A O 1
ATOM 1487 N N . ILE A 1 185 ? -5.071 -5.260 -5.558 1.00 94.88 185 ILE A N 1
ATOM 1488 C CA . ILE A 1 185 ? -3.915 -4.412 -5.212 1.00 94.88 185 ILE A CA 1
ATOM 1489 C C . ILE A 1 185 ? -3.784 -4.293 -3.691 1.00 94.88 185 ILE A C 1
ATOM 1491 O O . ILE A 1 185 ? -2.710 -4.560 -3.157 1.00 94.88 185 ILE A O 1
ATOM 1495 N N . LEU A 1 186 ? -4.871 -3.947 -2.985 1.00 93.75 186 LEU A N 1
ATOM 1496 C CA . LEU A 1 186 ? -4.830 -3.841 -1.522 1.00 93.75 186 LEU A CA 1
ATOM 1497 C C . LEU A 1 186 ? -4.493 -5.180 -0.854 1.00 93.75 186 LEU A C 1
ATOM 1499 O O . LEU A 1 186 ? -3.748 -5.235 0.128 1.00 93.75 186 LEU A O 1
ATOM 1503 N N . GLY A 1 187 ? -5.057 -6.263 -1.385 1.00 94.19 187 GLY A N 1
ATOM 1504 C CA . GLY A 1 187 ? -4.875 -7.600 -0.849 1.00 94.19 187 GLY A CA 1
ATOM 1505 C C . GLY A 1 187 ? -3.428 -8.080 -0.915 1.00 94.19 187 GLY A C 1
ATOM 1506 O O . GLY A 1 187 ? -2.888 -8.547 0.087 1.00 94.19 187 GLY A O 1
ATOM 1507 N N . VAL A 1 188 ? -2.800 -7.992 -2.088 1.00 93.75 188 VAL A N 1
ATOM 1508 C CA . VAL A 1 188 ? -1.487 -8.612 -2.317 1.00 93.75 188 VAL A CA 1
ATOM 1509 C C . VAL A 1 188 ? -0.352 -7.917 -1.569 1.00 93.75 188 VAL A C 1
ATOM 1511 O O . VAL A 1 188 ? 0.503 -8.601 -1.005 1.00 93.75 188 VAL A O 1
ATOM 1514 N N . THR A 1 189 ? -0.359 -6.584 -1.498 1.00 93.19 189 THR A N 1
ATOM 1515 C CA . THR A 1 189 ? 0.710 -5.831 -0.829 1.00 93.19 189 THR A CA 1
ATOM 1516 C C . THR A 1 189 ? 0.640 -6.038 0.680 1.00 93.19 189 THR A C 1
ATOM 1518 O O . THR A 1 189 ? 1.651 -6.346 1.306 1.00 93.19 189 THR A O 1
ATOM 1521 N N . ALA A 1 190 ? -0.560 -5.967 1.268 1.00 94.38 190 ALA A N 1
ATOM 1522 C CA . ALA A 1 190 ? -0.750 -6.214 2.697 1.00 94.38 190 ALA A CA 1
ATOM 1523 C C . ALA A 1 190 ? -0.403 -7.657 3.089 1.00 94.38 190 ALA A C 1
ATOM 1525 O O . ALA A 1 190 ? 0.295 -7.874 4.080 1.00 94.38 190 ALA A O 1
ATOM 1526 N N . LYS A 1 191 ? -0.816 -8.638 2.274 1.00 93.75 191 LYS A N 1
ATOM 1527 C CA . LYS A 1 191 ? -0.455 -10.048 2.471 1.00 93.75 191 LYS A CA 1
ATOM 1528 C C . LYS A 1 191 ? 1.056 -10.236 2.531 1.00 93.75 191 LYS A C 1
ATOM 1530 O O . LYS A 1 191 ? 1.551 -10.905 3.434 1.00 93.75 191 LYS A O 1
ATOM 1535 N N . ARG A 1 192 ? 1.789 -9.624 1.598 1.00 91.62 192 ARG A N 1
ATOM 1536 C CA . ARG A 1 192 ? 3.247 -9.749 1.537 1.00 91.62 192 ARG A CA 1
ATOM 1537 C C . ARG A 1 192 ? 3.937 -9.143 2.750 1.00 91.62 192 ARG A C 1
ATOM 1539 O O . ARG A 1 192 ? 4.878 -9.742 3.261 1.00 91.62 192 ARG A O 1
ATOM 1546 N N . ILE A 1 193 ? 3.451 -7.999 3.233 1.00 92.06 193 ILE A N 1
ATOM 1547 C CA . ILE A 1 193 ? 3.965 -7.394 4.466 1.00 92.06 193 ILE A CA 1
ATOM 1548 C C . ILE A 1 193 ? 3.767 -8.349 5.646 1.00 92.06 193 ILE A C 1
ATOM 1550 O O . ILE A 1 193 ? 4.690 -8.558 6.427 1.00 92.06 193 ILE A O 1
ATOM 1554 N N . TRP A 1 194 ? 2.597 -8.980 5.760 1.00 92.56 194 TRP A N 1
ATOM 1555 C CA . TRP A 1 194 ? 2.352 -9.959 6.817 1.00 92.56 194 TRP A CA 1
ATOM 1556 C C . TRP A 1 194 ? 3.227 -11.204 6.721 1.00 92.56 194 TRP A C 1
ATOM 1558 O O . TRP A 1 194 ? 3.655 -11.714 7.754 1.00 92.56 194 TRP A O 1
ATOM 1568 N N . GLU A 1 195 ? 3.468 -11.712 5.514 1.00 90.56 195 GLU A N 1
ATOM 1569 C CA . GLU A 1 195 ? 4.373 -12.844 5.293 1.00 90.56 195 GLU A CA 1
ATOM 1570 C C . GLU A 1 195 ? 5.787 -12.512 5.778 1.00 90.56 195 GLU A C 1
ATOM 1572 O O . GLU A 1 195 ? 6.353 -13.290 6.540 1.00 90.56 195 GLU A O 1
ATOM 1577 N N . GLU A 1 196 ? 6.303 -11.329 5.441 1.00 88.44 196 GLU A N 1
ATOM 1578 C CA . GLU A 1 196 ? 7.634 -10.901 5.879 1.00 88.44 196 GLU A CA 1
ATOM 1579 C C . GLU A 1 196 ? 7.695 -10.614 7.389 1.00 88.44 196 GLU A C 1
ATOM 1581 O O . GLU A 1 196 ? 8.675 -10.930 8.042 1.00 88.44 196 GLU A O 1
ATOM 1586 N N . ILE A 1 197 ? 6.637 -10.074 8.003 1.00 88.44 197 ILE A N 1
ATOM 1587 C CA . ILE A 1 197 ? 6.604 -9.878 9.466 1.00 88.44 197 ILE A CA 1
ATOM 1588 C C . ILE A 1 197 ? 6.576 -11.217 10.221 1.00 88.44 197 ILE A C 1
ATOM 1590 O O . ILE A 1 197 ? 7.056 -11.292 11.356 1.00 88.44 197 ILE A O 1
ATOM 1594 N N . LYS A 1 198 ? 5.969 -12.259 9.638 1.00 88.12 198 LYS A N 1
ATOM 1595 C CA . LYS A 1 198 ? 5.888 -13.598 10.246 1.00 88.12 198 LYS A CA 1
ATOM 1596 C C . LYS A 1 198 ? 7.217 -14.342 10.182 1.00 88.12 198 LYS A C 1
ATOM 1598 O O . LYS A 1 198 ? 7.521 -15.068 11.125 1.00 88.12 198 LYS A O 1
ATOM 1603 N N . ASP A 1 199 ? 7.968 -14.153 9.104 1.00 85.75 199 ASP A N 1
ATOM 1604 C CA . ASP A 1 199 ? 9.289 -14.740 8.887 1.00 85.75 199 ASP A CA 1
ATOM 1605 C C . ASP A 1 199 ? 10.273 -13.636 8.459 1.00 85.75 199 ASP A C 1
ATOM 1607 O O . ASP A 1 199 ? 10.539 -13.466 7.266 1.00 85.75 199 ASP A O 1
ATOM 1611 N N . PRO A 1 200 ? 10.726 -12.799 9.413 1.00 81.75 200 PRO A N 1
ATOM 1612 C CA . PRO A 1 200 ? 11.506 -11.613 9.095 1.00 81.75 200 PRO A CA 1
ATOM 1613 C C . PRO A 1 200 ? 12.883 -11.987 8.563 1.00 81.75 200 PRO A C 1
ATOM 1615 O O . PRO A 1 200 ? 13.622 -12.741 9.196 1.00 81.75 200 PRO A O 1
ATOM 1618 N N . SER A 1 201 ? 13.256 -11.379 7.436 1.00 77.38 201 SER A N 1
ATOM 1619 C CA . SER A 1 201 ? 14.632 -11.423 6.945 1.00 77.38 201 SER A CA 1
ATOM 1620 C C . SER A 1 201 ? 15.592 -10.877 8.006 1.00 77.38 201 SER A C 1
ATOM 1622 O O . SER A 1 201 ? 15.348 -9.813 8.581 1.00 77.38 201 SER A O 1
ATOM 1624 N N . GLU A 1 202 ? 16.716 -11.570 8.223 1.00 71.25 202 GLU A N 1
ATOM 1625 C CA . GLU A 1 202 ? 17.789 -11.129 9.131 1.00 71.25 202 GLU A CA 1
ATOM 1626 C C . GLU A 1 202 ? 18.371 -9.757 8.738 1.00 71.25 202 GLU A C 1
ATOM 1628 O O . GLU A 1 202 ? 18.983 -9.077 9.561 1.00 71.25 202 GLU A O 1
ATOM 1633 N N . GLU A 1 203 ? 18.171 -9.339 7.486 1.00 71.12 203 GLU A N 1
ATOM 1634 C CA . GLU A 1 203 ? 18.657 -8.072 6.944 1.00 71.12 203 GLU A CA 1
ATOM 1635 C C . GLU A 1 203 ? 17.875 -6.852 7.462 1.00 71.12 203 GLU A C 1
ATOM 1637 O O . GLU A 1 203 ? 18.437 -5.759 7.575 1.00 71.12 203 GLU A O 1
ATOM 1642 N N . TYR A 1 204 ? 16.589 -7.013 7.793 1.00 75.38 204 TYR A N 1
ATOM 1643 C CA . TYR A 1 204 ? 15.700 -5.884 8.066 1.00 75.38 204 TYR A CA 1
ATOM 1644 C C . TYR A 1 204 ? 15.429 -5.687 9.553 1.00 75.38 204 TYR A C 1
ATOM 1646 O O . TYR A 1 204 ? 14.954 -6.568 10.270 1.00 75.38 204 TYR A O 1
ATOM 1654 N N . LYS A 1 205 ? 15.671 -4.459 10.005 1.00 78.25 205 LYS A N 1
ATOM 1655 C CA . LYS A 1 205 ? 15.302 -3.996 11.339 1.00 78.25 205 LYS A CA 1
ATOM 1656 C C . LYS A 1 205 ? 13.798 -3.642 11.409 1.00 78.25 205 LYS A C 1
ATOM 1658 O O . LYS A 1 205 ? 13.161 -3.430 10.377 1.00 78.25 205 LYS A O 1
ATOM 1663 N N . PRO A 1 206 ? 13.201 -3.586 12.616 1.00 78.69 206 PRO A N 1
ATOM 1664 C CA . PRO A 1 206 ? 11.786 -3.247 12.815 1.00 78.69 206 PRO A CA 1
ATOM 1665 C C . PRO A 1 206 ? 11.303 -1.940 12.158 1.00 78.69 206 PRO A C 1
ATOM 1667 O O . PRO A 1 206 ? 10.180 -1.885 11.659 1.00 78.69 206 PRO A O 1
ATOM 1670 N N . ASP A 1 207 ? 12.147 -0.912 12.142 1.00 79.00 207 ASP A N 1
ATOM 1671 C CA . ASP A 1 207 ? 11.931 0.398 11.511 1.00 79.00 207 ASP A CA 1
ATOM 1672 C C . ASP A 1 207 ? 11.640 0.292 10.005 1.00 79.00 207 ASP A C 1
ATOM 1674 O O . ASP A 1 207 ? 10.720 0.940 9.504 1.00 79.00 207 ASP A O 1
ATOM 1678 N N . VAL A 1 208 ? 12.331 -0.604 9.299 1.00 82.56 208 VAL A N 1
ATOM 1679 C CA . VAL A 1 208 ? 12.121 -0.874 7.868 1.00 82.56 208 VAL A CA 1
ATOM 1680 C C . VAL A 1 208 ? 10.681 -1.323 7.589 1.00 82.56 208 VAL A C 1
ATOM 1682 O O . VAL A 1 208 ? 10.057 -0.896 6.614 1.00 82.56 208 VAL A O 1
ATOM 1685 N N . TYR A 1 209 ? 10.109 -2.151 8.466 1.00 86.56 209 TYR A N 1
ATOM 1686 C CA . TYR A 1 209 ? 8.717 -2.589 8.335 1.00 86.56 209 TYR A CA 1
ATOM 1687 C C . TYR A 1 209 ? 7.732 -1.453 8.607 1.00 86.56 209 TYR A C 1
ATOM 1689 O O . TYR A 1 209 ? 6.710 -1.355 7.925 1.00 86.56 209 TYR A O 1
ATOM 1697 N N . VAL A 1 210 ? 8.034 -0.580 9.572 1.00 88.12 210 VAL A N 1
ATOM 1698 C CA . VAL A 1 210 ? 7.223 0.615 9.848 1.00 88.12 210 VAL A CA 1
ATOM 1699 C C . VAL A 1 210 ? 7.179 1.520 8.621 1.00 88.12 210 VAL A C 1
ATOM 1701 O O . VAL A 1 210 ? 6.090 1.941 8.227 1.00 88.12 210 VAL A O 1
ATOM 1704 N N . ASP A 1 211 ? 8.322 1.762 7.980 1.00 86.06 211 ASP A N 1
ATOM 1705 C CA . ASP A 1 211 ? 8.418 2.550 6.749 1.00 86.06 211 ASP A CA 1
ATOM 1706 C C . ASP A 1 211 ? 7.631 1.924 5.600 1.00 86.06 211 ASP A C 1
ATOM 1708 O O . ASP A 1 211 ? 6.837 2.593 4.935 1.00 86.06 211 ASP A O 1
ATOM 1712 N N . CYS A 1 212 ? 7.768 0.613 5.415 1.00 88.81 212 CYS A N 1
ATOM 1713 C CA . CYS A 1 212 ? 7.006 -0.109 4.408 1.00 88.81 212 CYS A CA 1
ATOM 1714 C C . CYS A 1 212 ? 5.488 0.024 4.630 1.00 88.81 212 CYS A C 1
ATOM 1716 O O . CYS A 1 212 ? 4.727 0.315 3.699 1.00 88.81 212 CYS A O 1
ATOM 1718 N N . ILE A 1 213 ? 5.023 -0.159 5.868 1.00 92.62 213 ILE A N 1
ATOM 1719 C CA . ILE A 1 213 ? 3.602 -0.041 6.218 1.00 92.62 213 ILE A CA 1
ATOM 1720 C C . ILE A 1 213 ? 3.125 1.406 6.035 1.00 92.62 213 ILE A C 1
ATOM 1722 O O . ILE A 1 213 ? 2.065 1.637 5.444 1.00 92.62 213 ILE A O 1
ATOM 1726 N N . ARG A 1 214 ? 3.919 2.391 6.475 1.00 91.88 214 ARG A N 1
ATOM 1727 C CA . ARG A 1 214 ? 3.655 3.825 6.285 1.00 91.88 214 ARG A CA 1
ATOM 1728 C C . ARG A 1 214 ? 3.394 4.156 4.820 1.00 91.88 214 ARG A C 1
ATOM 1730 O O . ARG A 1 214 ? 2.410 4.829 4.485 1.00 91.88 214 ARG A O 1
ATOM 1737 N N . ASP A 1 215 ? 4.308 3.736 3.956 1.00 90.31 215 ASP A N 1
ATOM 1738 C CA . ASP A 1 215 ? 4.290 4.105 2.548 1.00 90.31 215 ASP A CA 1
ATOM 1739 C C . ASP A 1 215 ? 3.173 3.360 1.817 1.00 90.31 215 ASP A C 1
ATOM 1741 O O . ASP A 1 215 ? 2.476 3.954 0.994 1.00 90.31 215 ASP A O 1
ATOM 1745 N N . THR A 1 216 ? 2.879 2.124 2.227 1.00 94.06 216 THR A N 1
ATOM 1746 C CA . THR A 1 216 ? 1.698 1.381 1.764 1.00 94.06 216 THR A CA 1
ATOM 1747 C C . THR A 1 216 ? 0.406 2.138 2.064 1.00 94.06 216 THR A C 1
ATOM 1749 O O . THR A 1 216 ? -0.360 2.420 1.143 1.00 94.06 216 THR A O 1
ATOM 1752 N N . PHE A 1 217 ? 0.176 2.554 3.316 1.00 95.56 217 PHE A N 1
ATOM 1753 C CA . PHE A 1 217 ? -1.026 3.318 3.675 1.00 95.56 217 PHE A CA 1
ATOM 1754 C C . PHE A 1 217 ? -1.101 4.672 2.966 1.00 95.56 217 PHE A C 1
ATOM 1756 O O . PHE A 1 217 ? -2.188 5.111 2.586 1.00 95.56 217 PHE A O 1
ATOM 1763 N N . THR A 1 218 ? 0.042 5.325 2.741 1.00 93.44 218 THR A N 1
ATOM 1764 C CA . THR A 1 218 ? 0.094 6.567 1.957 1.00 93.44 218 THR A CA 1
ATOM 1765 C C . THR A 1 218 ? -0.398 6.333 0.535 1.00 93.44 218 THR A C 1
ATOM 1767 O O . THR A 1 218 ? -1.251 7.074 0.047 1.00 93.44 218 THR A O 1
ATOM 1770 N N . ASN A 1 219 ? 0.117 5.303 -0.131 1.00 93.56 219 ASN A N 1
ATOM 1771 C CA . ASN A 1 219 ? -0.242 5.022 -1.513 1.00 93.56 219 ASN A CA 1
ATOM 1772 C C . ASN A 1 219 ? -1.680 4.504 -1.635 1.00 93.56 219 ASN A C 1
ATOM 1774 O O . ASN A 1 219 ? -2.387 4.901 -2.559 1.00 93.56 219 ASN A O 1
ATOM 1778 N N . TYR A 1 220 ? -2.166 3.714 -0.672 1.00 96.12 220 TYR A N 1
ATOM 1779 C CA . TYR A 1 220 ? -3.583 3.357 -0.613 1.00 96.12 220 TYR A CA 1
ATOM 1780 C C . TYR A 1 220 ? -4.479 4.579 -0.447 1.00 96.12 220 TYR A C 1
ATOM 1782 O O . TYR A 1 220 ? -5.502 4.663 -1.120 1.00 96.12 220 TYR A O 1
ATOM 1790 N N . ALA A 1 221 ? -4.098 5.549 0.389 1.00 95.38 221 ALA A N 1
ATOM 1791 C CA . ALA A 1 221 ? -4.855 6.789 0.509 1.00 95.38 221 ALA A CA 1
ATOM 1792 C C . ALA A 1 221 ? -4.935 7.514 -0.845 1.00 95.38 221 ALA A C 1
ATOM 1794 O O . ALA A 1 221 ? -6.016 7.936 -1.241 1.00 95.38 221 ALA A O 1
ATOM 1795 N N . THR A 1 222 ? -3.830 7.592 -1.592 1.00 93.31 222 THR A N 1
ATOM 1796 C CA . THR A 1 222 ? -3.819 8.167 -2.949 1.00 93.31 222 THR A CA 1
ATOM 1797 C C . THR A 1 222 ? -4.759 7.421 -3.902 1.00 93.31 222 THR A C 1
ATOM 1799 O O . THR A 1 222 ? -5.513 8.057 -4.636 1.00 93.31 222 THR A O 1
ATOM 1802 N N . ILE A 1 223 ? -4.759 6.085 -3.872 1.00 94.25 223 ILE A N 1
ATOM 1803 C CA . ILE A 1 223 ? -5.633 5.249 -4.711 1.00 94.25 223 ILE A CA 1
ATOM 1804 C C . ILE A 1 223 ? -7.109 5.446 -4.345 1.00 94.25 223 ILE A C 1
ATOM 1806 O O . ILE A 1 223 ? -7.936 5.624 -5.239 1.00 94.25 223 ILE A O 1
ATOM 1810 N N . ILE A 1 224 ? -7.446 5.473 -3.055 1.00 95.00 224 ILE A N 1
ATOM 1811 C CA . ILE A 1 224 ? -8.820 5.680 -2.567 1.00 95.00 224 ILE A CA 1
ATOM 1812 C C . ILE A 1 224 ? -9.350 7.062 -2.964 1.00 95.00 224 ILE A C 1
ATOM 1814 O O . ILE A 1 224 ? -10.514 7.208 -3.316 1.00 95.00 224 ILE A O 1
ATOM 1818 N N . GLN A 1 225 ? -8.484 8.076 -2.974 1.00 94.00 225 GLN A N 1
ATOM 1819 C CA . GLN A 1 225 ? -8.840 9.426 -3.413 1.00 94.00 225 GLN A CA 1
ATOM 1820 C C . GLN A 1 225 ? -8.984 9.561 -4.943 1.00 94.00 225 GLN A C 1
ATOM 1822 O O . GLN A 1 225 ? -9.339 10.634 -5.438 1.00 94.00 225 GLN A O 1
ATOM 1827 N N . SER A 1 226 ? -8.692 8.512 -5.719 1.00 93.25 226 SER A N 1
ATOM 1828 C CA . SER A 1 226 ? -8.783 8.558 -7.178 1.00 93.25 226 SER A CA 1
ATOM 1829 C C . SER A 1 226 ? -10.235 8.574 -7.671 1.00 93.25 226 SER A C 1
ATOM 1831 O O . SER A 1 226 ? -11.150 8.009 -7.070 1.00 93.25 226 SER A O 1
ATOM 1833 N N . ARG A 1 227 ? -10.452 9.165 -8.855 1.00 92.81 227 ARG A N 1
ATOM 1834 C CA . ARG A 1 227 ? -11.760 9.115 -9.538 1.00 92.81 227 ARG A CA 1
ATOM 1835 C C . ARG A 1 227 ? -12.184 7.684 -9.877 1.00 92.81 227 ARG A C 1
ATOM 1837 O O . ARG A 1 227 ? -13.376 7.422 -9.988 1.00 92.81 227 ARG A O 1
ATOM 1844 N N . THR A 1 228 ? -11.224 6.785 -10.046 1.00 93.88 228 THR A N 1
ATOM 1845 C CA . THR A 1 228 ? -11.447 5.362 -10.315 1.00 93.88 228 THR A CA 1
ATOM 1846 C C . THR A 1 228 ? -12.126 4.702 -9.119 1.00 93.88 228 THR A C 1
ATOM 1848 O O . THR A 1 228 ? -13.171 4.084 -9.274 1.00 93.88 228 THR A O 1
ATOM 1851 N N . PHE A 1 229 ? -11.628 4.941 -7.904 1.00 94.88 229 PHE A N 1
ATOM 1852 C CA . PHE A 1 229 ? -12.232 4.398 -6.684 1.00 94.88 229 PHE A CA 1
ATOM 1853 C C . PHE A 1 229 ? -13.695 4.837 -6.506 1.00 94.88 229 PHE A C 1
ATOM 1855 O O . PHE A 1 229 ? -14.565 4.018 -6.228 1.00 94.88 229 PHE A O 1
ATOM 1862 N N . SER A 1 230 ? -14.007 6.110 -6.781 1.00 93.69 230 SER A N 1
ATOM 1863 C CA . SER A 1 230 ? -15.388 6.623 -6.691 1.00 93.69 230 SER A CA 1
ATOM 1864 C C . SER A 1 230 ? -16.390 5.987 -7.672 1.00 93.69 230 SER A C 1
ATOM 1866 O O . SER A 1 230 ? -17.588 6.236 -7.560 1.00 93.69 230 SER A O 1
ATOM 1868 N N . ARG A 1 231 ? -15.917 5.200 -8.650 1.00 94.94 231 ARG A N 1
ATOM 1869 C CA . ARG A 1 231 ? -16.743 4.502 -9.649 1.00 94.94 231 ARG A CA 1
ATOM 1870 C C . ARG A 1 231 ? -16.994 3.033 -9.310 1.00 94.94 231 ARG A C 1
ATOM 1872 O O . ARG A 1 231 ? -17.673 2.355 -10.079 1.00 94.94 231 ARG A O 1
ATOM 1879 N N . MET A 1 232 ? -16.452 2.537 -8.198 1.00 96.12 232 MET A N 1
ATOM 1880 C CA . MET A 1 232 ? -16.699 1.169 -7.750 1.00 96.12 232 MET A CA 1
ATOM 1881 C C . MET A 1 232 ? -18.197 0.936 -7.519 1.00 96.12 232 MET A C 1
ATOM 1883 O O . MET A 1 232 ? -18.920 1.812 -7.044 1.00 96.12 232 MET A O 1
ATOM 1887 N N . ASN A 1 233 ? -18.659 -0.258 -7.882 1.00 96.12 233 ASN A N 1
ATOM 1888 C CA . ASN A 1 233 ? -20.019 -0.711 -7.610 1.00 96.12 233 ASN A CA 1
ATOM 1889 C C . ASN A 1 233 ? -20.071 -1.508 -6.294 1.00 96.12 233 ASN A C 1
ATOM 1891 O O . ASN A 1 233 ? -19.039 -1.799 -5.689 1.00 96.12 233 ASN A O 1
ATOM 1895 N N . ASP A 1 234 ? -21.275 -1.892 -5.873 1.00 96.62 234 ASP A N 1
ATOM 1896 C CA . ASP A 1 234 ? -21.496 -2.612 -4.614 1.00 96.62 234 ASP A CA 1
ATOM 1897 C C . ASP A 1 234 ? -20.723 -3.941 -4.522 1.00 96.62 234 ASP A C 1
ATOM 1899 O O . ASP A 1 234 ? -20.217 -4.290 -3.456 1.00 96.62 234 ASP A O 1
ATOM 1903 N N . THR A 1 235 ? -20.585 -4.676 -5.630 1.00 97.69 235 THR A N 1
ATOM 1904 C CA . THR A 1 235 ? -19.813 -5.930 -5.664 1.00 97.69 235 THR A CA 1
ATOM 1905 C C . THR A 1 235 ? -18.333 -5.670 -5.404 1.00 97.69 235 THR A C 1
ATOM 1907 O O . THR A 1 235 ? -17.730 -6.335 -4.568 1.00 97.69 235 THR A O 1
ATOM 1910 N N . LEU A 1 236 ? -17.759 -4.659 -6.056 1.00 97.25 236 LEU A N 1
ATOM 1911 C CA . LEU A 1 236 ? -16.354 -4.302 -5.874 1.00 97.25 236 LEU A CA 1
ATOM 1912 C C . LEU A 1 236 ? -16.077 -3.724 -4.481 1.00 97.25 236 LEU A C 1
ATOM 1914 O O . LEU A 1 236 ? -15.015 -3.977 -3.916 1.00 97.25 236 LEU A O 1
ATOM 1918 N N . PHE A 1 237 ? -17.017 -2.972 -3.900 1.00 97.25 237 PHE A N 1
ATOM 1919 C CA . PHE A 1 237 ? -16.901 -2.537 -2.506 1.00 97.25 237 PHE A CA 1
ATOM 1920 C C . PHE A 1 237 ? -16.939 -3.715 -1.536 1.00 97.25 237 PHE A C 1
ATOM 1922 O O . PHE A 1 237 ? -16.161 -3.728 -0.584 1.00 97.25 237 PHE A O 1
ATOM 1929 N N . GLN A 1 238 ? -17.795 -4.710 -1.782 1.00 97.62 238 GLN A N 1
ATOM 1930 C CA . GLN A 1 238 ? -17.818 -5.926 -0.974 1.00 97.62 238 GLN A CA 1
ATOM 1931 C C . GLN A 1 238 ? -16.476 -6.662 -1.048 1.00 97.62 238 GLN A C 1
ATOM 1933 O O . GLN A 1 238 ? -15.898 -6.966 -0.010 1.00 97.62 238 GLN A O 1
ATOM 1938 N N . GLU A 1 239 ? -15.931 -6.865 -2.250 1.00 97.75 239 GLU A N 1
ATOM 1939 C CA . GLU A 1 239 ? -14.613 -7.489 -2.428 1.00 97.75 239 GLU A CA 1
ATOM 1940 C C . GLU A 1 239 ? -13.503 -6.694 -1.727 1.00 97.75 239 GLU A C 1
ATOM 1942 O O . GLU A 1 239 ? -12.631 -7.269 -1.075 1.00 97.75 239 GLU A O 1
ATOM 1947 N N . LEU A 1 240 ? -13.541 -5.362 -1.812 1.00 96.81 240 LEU A N 1
ATOM 1948 C CA . LEU A 1 240 ? -12.600 -4.497 -1.106 1.00 96.81 240 LEU A CA 1
ATOM 1949 C C . LEU A 1 240 ? -12.679 -4.699 0.411 1.00 96.81 240 LEU A C 1
ATOM 1951 O O . LEU A 1 240 ? -11.641 -4.863 1.050 1.00 96.81 240 LEU A O 1
ATOM 1955 N N . VAL A 1 241 ? -13.884 -4.701 0.985 1.00 96.69 241 VAL A N 1
ATOM 1956 C CA . VAL A 1 241 ? -14.104 -4.955 2.418 1.00 96.69 241 VAL A CA 1
ATOM 1957 C C . VAL A 1 241 ? -13.593 -6.333 2.809 1.00 96.69 241 VAL A C 1
ATOM 1959 O O . VAL A 1 241 ? -12.881 -6.451 3.805 1.00 96.69 241 VAL A O 1
ATOM 1962 N N . ASP A 1 242 ? -13.883 -7.355 2.006 1.00 97.12 242 ASP A N 1
ATOM 1963 C CA . ASP A 1 242 ? -13.413 -8.717 2.246 1.00 97.12 242 ASP A CA 1
ATOM 1964 C C . ASP A 1 242 ? -11.881 -8.770 2.262 1.00 97.12 242 ASP A C 1
ATOM 1966 O O . ASP A 1 242 ? -11.296 -9.444 3.106 1.00 97.12 242 ASP A O 1
ATOM 1970 N N . HIS A 1 243 ? -11.207 -8.021 1.384 1.00 96.31 243 HIS A N 1
ATOM 1971 C CA . HIS A 1 243 ? -9.750 -7.899 1.389 1.00 96.31 243 HIS A CA 1
ATOM 1972 C C . HIS A 1 243 ? -9.211 -7.119 2.596 1.00 96.31 243 HIS A C 1
ATOM 1974 O O . HIS A 1 243 ? -8.210 -7.544 3.175 1.00 96.31 243 HIS A O 1
ATOM 1980 N N . ILE A 1 244 ? -9.862 -6.023 3.003 1.00 95.44 244 ILE A N 1
ATOM 1981 C CA . ILE A 1 244 ? -9.502 -5.253 4.207 1.00 95.44 244 ILE A CA 1
ATOM 1982 C C . ILE A 1 244 ? -9.582 -6.146 5.451 1.00 95.44 244 ILE A C 1
ATOM 1984 O O . ILE A 1 244 ? -8.659 -6.137 6.267 1.00 95.44 244 ILE A O 1
ATOM 1988 N N . ILE A 1 245 ? -10.664 -6.924 5.559 1.00 95.19 245 ILE A N 1
ATOM 1989 C CA . ILE A 1 245 ? -10.910 -7.881 6.638 1.00 95.19 245 ILE A CA 1
ATOM 1990 C C . ILE A 1 245 ? -9.889 -9.015 6.588 1.00 95.19 245 ILE A C 1
ATOM 1992 O O . ILE A 1 245 ? -9.127 -9.207 7.522 1.00 95.19 245 ILE A O 1
ATOM 1996 N N . LYS A 1 246 ? -9.804 -9.728 5.464 1.00 96.31 246 LYS A N 1
ATOM 1997 C CA . LYS A 1 246 ? -8.959 -10.920 5.315 1.00 96.31 246 LYS A CA 1
ATOM 1998 C C . LYS A 1 246 ? -7.465 -10.645 5.496 1.00 96.31 246 LYS A C 1
ATOM 2000 O O . LYS A 1 246 ? -6.724 -11.570 5.814 1.00 96.31 246 LYS A O 1
ATOM 2005 N N . GLN A 1 247 ? -7.004 -9.432 5.190 1.00 95.25 247 GLN A N 1
ATOM 2006 C CA . GLN A 1 247 ? -5.602 -9.034 5.369 1.00 95.25 247 GLN A CA 1
ATOM 2007 C C . GLN A 1 247 ? -5.361 -8.240 6.656 1.00 95.25 247 GLN A C 1
ATOM 2009 O O . GLN A 1 247 ? -4.280 -7.674 6.809 1.00 95.25 247 GLN A O 1
ATOM 2014 N N . ASP A 1 248 ? -6.344 -8.175 7.557 1.00 94.06 248 ASP A N 1
ATOM 2015 C CA . ASP A 1 248 ? -6.227 -7.562 8.879 1.00 94.06 248 ASP A CA 1
ATOM 2016 C C . ASP A 1 248 ? -5.576 -6.165 8.842 1.00 94.06 248 ASP A C 1
ATOM 2018 O O . ASP A 1 248 ? -4.641 -5.870 9.590 1.00 94.06 248 ASP A O 1
ATOM 2022 N N . LEU A 1 249 ? -6.026 -5.278 7.937 1.00 94.12 249 LEU A N 1
ATOM 2023 C CA . LEU A 1 249 ? -5.359 -3.978 7.733 1.00 94.12 249 LEU A CA 1
ATOM 2024 C C . LEU A 1 249 ? -5.337 -3.105 8.996 1.00 94.12 249 LEU A C 1
ATOM 2026 O O . LEU A 1 249 ? -4.404 -2.320 9.184 1.00 94.12 249 LEU A O 1
ATOM 2030 N N . ILE A 1 250 ? -6.341 -3.236 9.867 1.00 93.25 250 ILE A N 1
ATOM 2031 C CA . ILE A 1 250 ? -6.388 -2.529 11.156 1.00 93.25 250 ILE A CA 1
ATOM 2032 C C . ILE A 1 250 ? -5.320 -3.064 12.110 1.00 93.25 250 ILE A C 1
ATOM 2034 O O . ILE A 1 250 ? -4.618 -2.275 12.745 1.00 93.25 250 ILE A O 1
ATOM 2038 N N . ASP A 1 251 ? -5.103 -4.373 12.147 1.00 92.94 251 ASP A N 1
ATOM 2039 C CA . ASP A 1 251 ? -4.046 -4.952 12.972 1.00 92.94 251 ASP A CA 1
ATOM 2040 C C . ASP A 1 251 ? -2.662 -4.671 12.393 1.00 92.94 251 ASP A C 1
ATOM 2042 O O . ASP A 1 251 ? -1.717 -4.476 13.154 1.00 92.94 251 ASP A O 1
ATOM 2046 N N . LEU A 1 252 ? -2.527 -4.558 11.068 1.00 94.06 252 LEU A N 1
ATOM 2047 C CA . LEU A 1 252 ? -1.272 -4.146 10.434 1.00 94.06 252 LEU A CA 1
ATOM 2048 C C . LEU A 1 252 ? -0.896 -2.721 10.865 1.00 94.06 252 LEU A C 1
ATOM 2050 O O . LEU A 1 252 ? 0.248 -2.429 11.219 1.00 94.06 252 LEU A O 1
ATOM 2054 N N . ALA A 1 253 ? -1.903 -1.853 10.907 1.00 94.44 253 ALA A N 1
ATOM 2055 C CA . ALA A 1 253 ? -1.832 -0.502 11.433 1.00 94.44 253 ALA A CA 1
ATOM 2056 C C . ALA A 1 253 ? -1.403 -0.458 12.916 1.00 94.44 253 ALA A C 1
ATOM 2058 O O . ALA A 1 253 ? -0.490 0.297 13.273 1.00 94.44 253 ALA A O 1
ATOM 2059 N N . ALA A 1 254 ? -2.024 -1.279 13.770 1.00 92.75 254 ALA A N 1
ATOM 2060 C CA . ALA A 1 254 ? -1.652 -1.422 15.181 1.00 92.75 254 ALA A CA 1
ATOM 2061 C C . ALA A 1 254 ? -0.229 -1.972 15.348 1.00 92.75 254 ALA A C 1
ATOM 2063 O O . ALA A 1 254 ? 0.543 -1.493 16.182 1.00 92.75 254 ALA A O 1
ATOM 2064 N N . ARG A 1 255 ? 0.143 -2.963 14.530 1.00 91.06 255 ARG A N 1
ATOM 2065 C CA . ARG A 1 255 ? 1.451 -3.615 14.563 1.00 91.06 255 ARG A CA 1
ATOM 2066 C C . ARG A 1 255 ? 2.562 -2.621 14.279 1.00 91.06 255 ARG A C 1
ATOM 2068 O O . ARG A 1 255 ? 3.503 -2.567 15.058 1.00 91.06 255 ARG A O 1
ATOM 2075 N N . ALA A 1 256 ? 2.445 -1.799 13.239 1.00 90.75 256 ALA A N 1
ATOM 2076 C CA . ALA A 1 256 ? 3.450 -0.769 12.996 1.00 90.75 256 ALA A CA 1
ATOM 2077 C C . ALA A 1 256 ? 3.484 0.298 14.102 1.00 90.75 256 ALA A C 1
ATOM 2079 O O . ALA A 1 256 ? 4.575 0.718 14.464 1.00 90.75 256 ALA A O 1
ATOM 2080 N N . MET A 1 257 ? 2.350 0.666 14.723 1.00 90.50 257 MET A N 1
ATOM 2081 C CA . MET A 1 257 ? 2.375 1.550 15.904 1.00 90.50 257 MET A CA 1
ATOM 2082 C C . MET A 1 257 ? 3.164 0.955 17.078 1.00 90.50 257 MET A C 1
ATOM 2084 O O . MET A 1 257 ? 3.808 1.699 17.809 1.00 90.50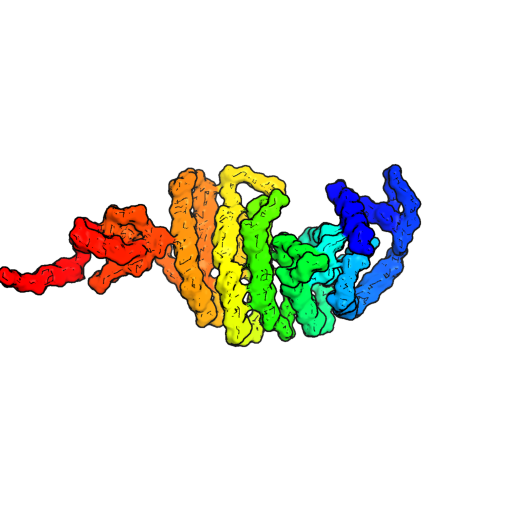 257 MET A O 1
ATOM 2088 N N . LEU A 1 258 ? 3.119 -0.367 17.273 1.00 87.50 258 LEU A N 1
ATOM 2089 C CA . LEU A 1 258 ? 3.908 -1.059 18.302 1.00 87.50 258 LEU A CA 1
ATOM 2090 C C . LEU A 1 258 ? 5.402 -1.113 17.995 1.00 87.50 258 LEU A C 1
ATOM 2092 O O . LEU A 1 258 ? 6.195 -1.251 18.923 1.00 87.50 258 LEU A O 1
ATOM 2096 N N . LEU A 1 259 ? 5.760 -1.063 16.714 1.00 86.62 259 LEU A N 1
ATOM 2097 C CA . LEU A 1 259 ? 7.142 -1.086 16.245 1.00 86.62 259 LEU A CA 1
ATOM 2098 C C . LEU A 1 259 ? 7.761 0.319 16.180 1.00 86.62 259 LEU A C 1
ATOM 2100 O O . LEU A 1 259 ? 8.943 0.432 15.873 1.00 86.62 259 LEU A O 1
ATOM 2104 N N . LEU A 1 260 ? 6.993 1.382 16.459 1.00 86.19 260 LEU A N 1
ATOM 2105 C CA . LEU A 1 260 ? 7.536 2.736 16.550 1.00 86.19 260 LEU A CA 1
ATOM 2106 C C . LEU A 1 260 ? 8.517 2.828 17.722 1.00 86.19 260 LEU A C 1
ATOM 2108 O O . LEU A 1 260 ? 8.157 2.534 18.863 1.00 86.19 260 LEU A O 1
ATOM 2112 N N . GLU A 1 261 ? 9.731 3.290 17.425 1.00 81.19 261 GLU A N 1
ATOM 2113 C CA . GLU A 1 261 ? 10.748 3.572 18.437 1.00 81.19 261 GLU A CA 1
ATOM 2114 C C . GLU A 1 261 ? 10.250 4.628 19.426 1.00 81.19 261 GLU A C 1
ATOM 2116 O O . GLU A 1 261 ? 9.657 5.653 19.054 1.00 81.19 261 GLU A O 1
ATOM 2121 N N . LEU A 1 262 ? 10.513 4.379 20.707 1.00 82.50 262 LEU A N 1
ATOM 2122 C CA . LEU A 1 262 ? 10.227 5.351 21.750 1.00 82.50 262 LEU A CA 1
ATOM 2123 C C . LEU A 1 262 ? 11.262 6.488 21.712 1.00 82.50 262 LEU A C 1
ATOM 2125 O O . LEU A 1 262 ? 12.432 6.245 21.435 1.00 82.50 262 LEU A O 1
ATOM 2129 N N . PRO A 1 263 ? 10.886 7.735 22.050 1.00 81.75 263 PRO A N 1
ATOM 2130 C CA . PRO A 1 263 ? 11.828 8.857 22.119 1.00 81.75 263 PRO A CA 1
ATOM 2131 C C . PRO A 1 263 ? 13.061 8.632 23.007 1.00 81.75 263 PRO A C 1
ATOM 2133 O O . PRO A 1 263 ? 14.077 9.298 22.811 1.00 81.75 263 PRO A O 1
ATOM 2136 N N . SER A 1 264 ? 12.959 7.768 24.019 1.00 78.81 264 SER A N 1
ATOM 2137 C CA . SER A 1 264 ? 14.072 7.400 24.898 1.00 78.81 264 SER A CA 1
ATOM 2138 C C . SER A 1 264 ? 15.027 6.358 24.306 1.00 78.81 264 SER A C 1
ATOM 2140 O O . SER A 1 264 ? 16.127 6.178 24.836 1.00 78.81 264 SER A O 1
ATOM 2142 N N . GLU A 1 265 ? 14.632 5.678 23.232 1.00 77.06 265 GLU A N 1
ATOM 2143 C CA . GLU A 1 265 ? 15.457 4.693 22.544 1.00 77.06 265 GLU A CA 1
ATOM 2144 C C . GLU A 1 265 ? 16.460 5.422 21.628 1.00 77.06 265 GLU A C 1
ATOM 2146 O O . GLU A 1 265 ? 16.141 6.467 21.052 1.00 77.06 265 GLU A O 1
ATOM 2151 N N . PRO A 1 266 ? 17.716 4.945 21.536 1.00 64.88 266 PRO A N 1
ATOM 2152 C CA . PRO A 1 266 ? 18.702 5.561 20.660 1.00 64.88 266 PRO A CA 1
ATOM 2153 C C . PRO A 1 266 ? 18.174 5.516 19.220 1.00 64.88 266 PRO A C 1
ATOM 2155 O O . PRO A 1 266 ? 17.799 4.433 18.772 1.00 64.88 266 PRO A O 1
ATOM 2158 N N . PRO A 1 267 ? 18.150 6.650 18.495 1.00 60.50 267 PRO A N 1
ATOM 2159 C CA . PRO A 1 267 ? 17.563 6.687 17.166 1.00 60.50 267 PRO A CA 1
ATOM 2160 C C . PRO A 1 267 ? 18.298 5.705 16.259 1.00 60.50 267 PRO A C 1
ATOM 2162 O O . PRO A 1 267 ? 19.535 5.731 16.196 1.00 60.50 267 PRO A O 1
ATOM 2165 N N . ALA A 1 268 ? 17.558 4.871 15.526 1.00 56.62 268 ALA A N 1
ATOM 2166 C CA . ALA A 1 268 ? 18.149 4.134 14.423 1.00 56.62 268 ALA A CA 1
ATOM 2167 C C . ALA A 1 268 ? 18.851 5.134 13.485 1.00 56.62 268 ALA A C 1
ATOM 2169 O O . ALA A 1 268 ? 18.249 6.047 12.922 1.00 56.62 268 ALA A O 1
ATOM 2170 N N . HIS A 1 269 ? 20.174 5.000 13.345 1.00 52.00 269 HIS A N 1
ATOM 2171 C CA . HIS A 1 269 ? 21.011 5.929 12.576 1.00 52.00 269 HIS A CA 1
ATOM 2172 C C . HIS A 1 269 ? 20.696 5.952 11.067 1.00 52.00 269 HIS A C 1
ATOM 2174 O O . HIS A 1 269 ? 21.309 6.721 10.320 1.00 52.00 269 HIS A O 1
ATOM 2180 N N . HIS A 1 270 ? 19.777 5.111 10.595 1.00 48.81 270 HIS A N 1
ATOM 2181 C CA . HIS A 1 270 ? 19.465 4.919 9.188 1.00 48.81 270 HIS A CA 1
ATOM 2182 C C . HIS A 1 270 ? 17.947 4.771 9.068 1.00 48.81 270 HIS A C 1
ATOM 2184 O O . HIS A 1 270 ? 17.399 3.862 9.667 1.00 48.81 270 HIS A O 1
ATOM 2190 N N . LEU A 1 271 ? 17.325 5.654 8.280 1.00 48.91 271 LEU A N 1
ATOM 2191 C CA . LEU A 1 271 ? 15.885 5.739 7.989 1.00 48.91 271 LEU A CA 1
ATOM 2192 C C . LEU A 1 271 ? 15.040 6.432 9.076 1.00 48.91 271 LEU A C 1
ATOM 2194 O O . LEU A 1 271 ? 14.488 5.863 10.008 1.00 48.91 271 LEU A O 1
ATOM 2198 N N . ALA A 1 272 ? 14.934 7.749 8.900 1.00 46.56 272 ALA A N 1
ATOM 2199 C CA . ALA A 1 272 ? 13.946 8.583 9.555 1.00 46.56 272 ALA A CA 1
ATOM 2200 C C . ALA A 1 272 ? 12.540 8.192 9.076 1.00 46.56 272 ALA A C 1
ATOM 2202 O O . ALA A 1 272 ? 12.223 8.413 7.907 1.00 46.56 272 ALA A O 1
ATOM 2203 N N . GLY A 1 273 ? 11.693 7.672 9.970 1.00 53.66 273 GLY A N 1
ATOM 2204 C CA . GLY A 1 273 ? 10.361 7.263 9.529 1.00 53.66 273 GLY A CA 1
ATOM 2205 C C . GLY A 1 273 ? 9.224 7.110 10.534 1.00 53.66 273 GLY A C 1
ATOM 2206 O O . GLY A 1 273 ? 8.082 6.895 10.128 1.00 53.66 273 GLY A O 1
ATOM 2207 N N . SER A 1 274 ? 9.464 7.294 11.834 1.00 59.53 274 SER A N 1
ATOM 2208 C CA . SER A 1 274 ? 8.387 7.237 12.836 1.00 59.53 274 SER A CA 1
ATOM 2209 C C . SER A 1 274 ? 7.554 8.526 12.906 1.00 59.53 274 SER A C 1
ATOM 2211 O O . SER A 1 274 ? 6.363 8.486 13.224 1.00 59.53 274 SER A O 1
ATOM 2213 N N . ALA A 1 275 ? 8.154 9.681 12.595 1.00 68.56 275 ALA A N 1
ATOM 2214 C CA . ALA A 1 275 ? 7.532 10.985 12.834 1.00 68.56 275 ALA A CA 1
ATOM 2215 C C . ALA A 1 275 ? 6.280 11.236 11.976 1.00 68.56 275 ALA A C 1
ATOM 2217 O O . ALA A 1 275 ? 5.347 11.902 12.430 1.00 68.56 275 ALA A O 1
ATOM 2218 N N . ASP A 1 276 ? 6.241 10.705 10.753 1.00 82.19 276 ASP A N 1
ATOM 2219 C CA . ASP A 1 276 ? 5.147 10.907 9.802 1.00 82.19 276 ASP A CA 1
ATOM 2220 C C . ASP A 1 276 ? 4.240 9.676 9.622 1.00 82.19 276 ASP A C 1
ATOM 2222 O O . ASP A 1 276 ? 3.208 9.782 8.952 1.00 82.19 276 ASP A O 1
ATOM 2226 N N . TYR A 1 277 ? 4.548 8.552 10.282 1.00 87.88 277 TYR A N 1
ATOM 2227 C CA . TYR A 1 277 ? 3.693 7.360 10.305 1.00 87.88 277 TYR A CA 1
ATOM 2228 C C . TYR A 1 277 ? 2.274 7.683 10.788 1.00 87.88 277 TYR A C 1
ATOM 2230 O O . TYR A 1 277 ? 1.292 7.466 10.073 1.00 87.88 277 TYR A O 1
ATOM 2238 N N . LEU A 1 278 ? 2.175 8.260 11.989 1.00 91.56 278 LEU A N 1
ATOM 2239 C CA . LEU A 1 278 ? 0.914 8.557 12.671 1.00 91.56 278 LEU A CA 1
ATOM 2240 C C . LEU A 1 278 ? -0.032 9.467 11.844 1.00 91.56 278 LEU A C 1
ATOM 2242 O O . LEU A 1 278 ? -1.209 9.130 11.709 1.00 91.56 278 LEU A O 1
ATOM 2246 N N . PRO A 1 279 ? 0.429 10.572 11.224 1.00 92.25 279 PRO A N 1
ATOM 2247 C CA . PRO A 1 279 ? -0.405 11.350 10.303 1.00 92.25 279 PRO A CA 1
ATOM 2248 C C . PRO A 1 279 ? -0.876 10.586 9.056 1.00 92.25 279 PRO A C 1
ATOM 2250 O O . PRO A 1 279 ? -2.001 10.792 8.595 1.00 92.25 279 PRO A O 1
ATOM 2253 N N . ARG A 1 280 ? -0.035 9.722 8.472 1.00 92.31 280 ARG A N 1
ATOM 2254 C CA . ARG A 1 280 ? -0.348 9.024 7.210 1.00 92.31 280 ARG A CA 1
ATOM 2255 C C . ARG A 1 280 ? -1.382 7.926 7.399 1.00 92.31 280 ARG A C 1
ATOM 2257 O O . ARG A 1 280 ? -2.331 7.848 6.622 1.00 92.31 280 ARG A O 1
ATOM 2264 N N . ILE A 1 281 ? -1.251 7.139 8.463 1.00 94.56 281 ILE A N 1
ATOM 2265 C CA . ILE A 1 281 ? -2.247 6.126 8.814 1.00 94.56 281 ILE A CA 1
ATOM 2266 C C . ILE A 1 281 ? -3.600 6.764 9.161 1.00 94.56 281 ILE A C 1
ATOM 2268 O O . ILE A 1 281 ? -4.638 6.322 8.673 1.00 94.56 281 ILE A O 1
ATOM 2272 N N . GLN A 1 282 ? -3.595 7.866 9.922 1.00 94.81 282 GLN A N 1
ATOM 2273 C CA . GLN A 1 282 ? -4.802 8.637 10.232 1.00 94.81 282 GLN A CA 1
ATOM 2274 C C . GLN A 1 282 ? -5.483 9.133 8.950 1.00 94.81 282 GLN A C 1
ATOM 2276 O O . GLN A 1 282 ? -6.700 9.032 8.798 1.00 94.81 282 GLN A O 1
ATOM 2281 N N . ARG A 1 283 ? -4.686 9.661 8.012 1.00 95.31 283 ARG A N 1
ATOM 2282 C CA . ARG A 1 283 ? -5.160 10.138 6.714 1.00 95.31 283 ARG A CA 1
ATOM 2283 C C . ARG A 1 283 ? -5.793 9.012 5.895 1.00 95.31 283 ARG A C 1
ATOM 2285 O O . ARG A 1 283 ? -6.848 9.242 5.315 1.00 95.31 283 ARG A O 1
ATOM 2292 N N . PHE A 1 284 ? -5.183 7.828 5.854 1.00 96.25 284 PHE A N 1
ATOM 2293 C CA . PHE A 1 284 ? -5.739 6.674 5.147 1.00 96.25 284 PHE A CA 1
ATOM 2294 C C . PHE A 1 284 ? -7.136 6.309 5.662 1.00 96.25 284 PHE A C 1
ATOM 2296 O O . PHE A 1 284 ? -8.076 6.299 4.874 1.00 96.25 284 PHE A O 1
ATOM 2303 N N . TYR A 1 285 ? -7.299 6.088 6.972 1.00 96.50 285 TYR A N 1
ATOM 2304 C CA . TYR A 1 285 ? -8.596 5.681 7.530 1.00 96.50 285 TYR A CA 1
ATOM 2305 C C . TYR A 1 285 ? -9.677 6.755 7.386 1.00 96.50 285 TYR A C 1
ATOM 2307 O O . TYR A 1 285 ? -10.839 6.418 7.178 1.00 96.50 285 TYR A O 1
ATOM 2315 N N . ARG A 1 286 ? -9.304 8.041 7.435 1.00 96.12 286 ARG A N 1
ATOM 2316 C CA . ARG A 1 286 ? -10.231 9.142 7.140 1.00 96.12 286 ARG A CA 1
ATOM 2317 C C . ARG A 1 286 ? -10.709 9.110 5.686 1.00 96.12 286 ARG A C 1
ATOM 2319 O O . ARG A 1 286 ? -11.905 9.171 5.442 1.00 96.12 286 ARG A O 1
ATOM 2326 N N . HIS A 1 287 ? -9.798 8.965 4.721 1.00 96.31 287 HIS A N 1
ATOM 2327 C CA . HIS A 1 287 ? -10.196 8.876 3.308 1.00 96.31 287 HIS A CA 1
ATOM 2328 C C . HIS A 1 287 ? -11.000 7.616 3.019 1.00 96.31 287 HIS A C 1
ATOM 2330 O O . HIS A 1 287 ? -11.946 7.668 2.238 1.00 96.31 287 HIS A O 1
ATOM 2336 N N . LEU A 1 288 ? -10.664 6.502 3.670 1.00 96.06 288 LEU A N 1
ATOM 2337 C CA . LEU A 1 288 ? -11.419 5.259 3.579 1.00 96.06 288 LEU A CA 1
ATOM 2338 C C . LEU A 1 288 ? -12.873 5.465 4.026 1.00 96.06 288 LEU A C 1
ATOM 2340 O O . LEU A 1 288 ? -13.791 5.094 3.297 1.00 96.06 288 LEU A O 1
ATOM 2344 N N . SER A 1 289 ? -13.089 6.096 5.184 1.00 95.81 289 SER A N 1
ATOM 2345 C CA . SER A 1 289 ? -14.437 6.325 5.716 1.00 95.81 289 SER A CA 1
ATOM 2346 C C . SER A 1 289 ? -15.249 7.347 4.925 1.00 95.81 289 SER A C 1
ATOM 2348 O O . SER A 1 289 ? -16.472 7.238 4.863 1.00 95.81 289 SER A O 1
ATOM 2350 N N . GLU A 1 290 ? -14.586 8.321 4.306 1.00 95.69 290 GLU A N 1
ATOM 2351 C CA . GLU A 1 290 ? -15.221 9.320 3.443 1.00 95.69 290 GLU A CA 1
ATOM 2352 C C . GLU A 1 290 ? -15.574 8.761 2.055 1.00 95.69 290 GLU A C 1
ATOM 2354 O O . GLU A 1 290 ? -16.539 9.220 1.443 1.00 95.69 290 GLU A O 1
ATOM 2359 N N . SER A 1 291 ? -14.818 7.774 1.561 1.00 95.69 291 SER A N 1
ATOM 2360 C CA . SER A 1 291 ? -14.933 7.282 0.178 1.00 95.69 291 SER A CA 1
ATOM 2361 C C . SER A 1 291 ? -15.777 6.015 0.028 1.00 95.69 291 SER A C 1
ATOM 2363 O O . SER A 1 291 ? -16.200 5.699 -1.082 1.00 95.69 291 SER A O 1
ATOM 2365 N N . ILE A 1 292 ? -16.020 5.275 1.112 1.00 95.56 292 ILE A N 1
ATOM 2366 C CA . ILE A 1 292 ? -16.780 4.018 1.092 1.00 95.56 292 ILE A CA 1
ATOM 2367 C C . ILE A 1 292 ? -18.210 4.238 1.625 1.00 95.56 292 ILE A C 1
ATOM 2369 O O . ILE A 1 292 ? -18.395 4.947 2.620 1.00 95.56 292 ILE A O 1
ATOM 2373 N N . PRO A 1 293 ? -19.247 3.605 1.034 1.00 96.12 293 PRO A N 1
ATOM 2374 C CA . PRO A 1 293 ? -20.603 3.664 1.576 1.00 96.12 293 PRO A CA 1
ATOM 2375 C C . PRO A 1 293 ? -20.686 3.170 3.029 1.00 96.12 293 PRO A C 1
ATOM 2377 O O . PRO A 1 293 ? -20.096 2.156 3.402 1.00 96.12 293 PRO A O 1
ATOM 2380 N N . LYS A 1 294 ? -21.489 3.852 3.856 1.00 95.00 294 LYS A N 1
ATOM 2381 C CA . LYS A 1 294 ? -21.560 3.611 5.312 1.00 95.00 294 LYS A CA 1
ATOM 2382 C C . LYS A 1 294 ? -21.833 2.155 5.697 1.00 95.00 294 LYS A C 1
ATOM 2384 O O . LYS A 1 294 ? -21.300 1.700 6.700 1.00 95.00 294 LYS A O 1
ATOM 2389 N N . GLN A 1 295 ? -22.632 1.428 4.912 1.00 95.19 295 GLN A N 1
ATOM 2390 C CA . GLN A 1 295 ? -22.923 0.006 5.144 1.00 95.19 295 GLN A CA 1
ATOM 2391 C C . GLN A 1 295 ? -21.656 -0.857 5.237 1.00 95.19 295 GLN A C 1
ATOM 2393 O O . GLN A 1 295 ? -21.542 -1.688 6.129 1.00 95.19 295 GLN A O 1
ATOM 2398 N N . TYR A 1 296 ? -20.672 -0.596 4.381 1.00 96.81 296 TYR A N 1
ATOM 2399 C CA . TYR A 1 296 ? -19.405 -1.315 4.340 1.00 96.81 296 TYR A CA 1
ATOM 2400 C C . TYR A 1 296 ? -18.468 -0.882 5.468 1.00 96.81 296 TYR A C 1
ATOM 2402 O O . TYR A 1 296 ? -17.763 -1.716 6.029 1.00 96.81 296 TYR A O 1
ATOM 2410 N N . ILE A 1 297 ? -18.512 0.397 5.865 1.00 95.38 297 ILE A N 1
ATOM 2411 C CA . ILE A 1 297 ? -17.825 0.852 7.079 1.00 95.38 297 ILE A CA 1
ATOM 2412 C C . ILE A 1 297 ? -18.369 0.106 8.295 1.00 95.38 297 ILE A C 1
ATOM 2414 O O . ILE A 1 297 ? -17.574 -0.424 9.055 1.00 95.38 297 ILE A O 1
ATOM 2418 N N . PHE A 1 298 ? -19.690 -0.042 8.440 1.00 93.81 298 PHE A N 1
ATOM 2419 C CA . PHE A 1 298 ? -20.257 -0.833 9.537 1.00 93.81 298 PHE A CA 1
ATOM 2420 C C . PHE A 1 298 ? -19.778 -2.288 9.538 1.00 93.81 298 PHE A C 1
ATOM 2422 O O . PHE A 1 298 ? -19.521 -2.816 10.612 1.00 93.81 298 PHE A O 1
ATOM 2429 N N . MET A 1 299 ? -19.610 -2.917 8.371 1.00 94.19 299 MET A N 1
ATOM 2430 C CA . MET A 1 299 ? -19.078 -4.284 8.280 1.00 94.19 299 MET A CA 1
ATOM 2431 C C . MET A 1 299 ? -17.625 -4.379 8.756 1.00 94.19 299 MET A C 1
ATOM 2433 O O . MET A 1 299 ? -17.297 -5.266 9.540 1.00 94.19 299 MET A O 1
ATOM 2437 N N . ILE A 1 300 ? -16.763 -3.451 8.320 1.00 93.81 300 ILE A N 1
ATOM 2438 C CA . ILE A 1 300 ? -15.375 -3.358 8.802 1.00 93.81 300 ILE A CA 1
ATOM 2439 C C . ILE A 1 300 ? -15.384 -3.153 10.322 1.00 93.81 300 ILE A C 1
ATOM 2441 O O . ILE A 1 300 ? -14.684 -3.837 11.061 1.00 93.81 300 ILE A O 1
ATOM 2445 N N . SER A 1 301 ? -16.209 -2.230 10.797 1.00 90.75 301 SER A N 1
ATOM 2446 C CA . SER A 1 301 ? -16.274 -1.847 12.202 1.00 90.75 301 SER A CA 1
ATOM 2447 C C . SER A 1 301 ? -16.768 -2.966 13.106 1.00 90.75 301 SER A C 1
ATOM 2449 O O . SER A 1 301 ? -16.180 -3.202 14.155 1.00 90.75 301 SER A O 1
ATOM 2451 N N . ASP A 1 302 ? -17.813 -3.685 12.707 1.00 88.75 302 ASP A N 1
ATOM 2452 C CA . ASP A 1 302 ? -18.317 -4.837 13.456 1.00 88.75 302 ASP A CA 1
ATOM 2453 C C . ASP A 1 302 ? -17.247 -5.931 13.572 1.00 88.75 302 ASP A C 1
ATOM 2455 O O . ASP A 1 302 ? -17.011 -6.465 14.656 1.00 88.75 302 ASP A O 1
ATOM 2459 N N . HIS A 1 303 ? -16.517 -6.183 12.481 1.00 91.25 303 HIS A N 1
ATOM 2460 C CA . HIS A 1 303 ? -15.449 -7.176 12.460 1.00 91.25 303 HIS A CA 1
ATOM 2461 C C . HIS A 1 303 ? -14.264 -6.797 13.362 1.00 91.25 303 HIS A C 1
ATOM 2463 O O . HIS A 1 303 ? -13.781 -7.615 14.142 1.00 91.25 303 HIS A O 1
ATOM 2469 N N . PHE A 1 304 ? -13.791 -5.552 13.270 1.00 89.94 304 PHE A N 1
ATOM 2470 C CA . PHE A 1 304 ? -12.542 -5.130 13.908 1.00 89.94 304 PHE A CA 1
ATOM 2471 C C . PHE A 1 304 ? -12.711 -4.490 15.287 1.00 89.94 304 PHE A C 1
ATOM 2473 O O . PHE A 1 304 ? -11.707 -4.209 15.947 1.00 89.94 304 PHE A O 1
ATOM 2480 N N . PHE A 1 305 ? -13.939 -4.249 15.758 1.00 88.12 305 PHE A N 1
ATOM 2481 C CA . PHE A 1 305 ? -14.169 -3.601 17.051 1.00 88.12 305 PHE A CA 1
ATOM 2482 C C . PHE A 1 305 ? -13.442 -4.285 18.224 1.00 88.12 305 PHE A C 1
ATOM 2484 O O . PHE A 1 305 ? -12.800 -3.563 18.996 1.00 88.12 305 PHE A O 1
ATOM 2491 N N . PRO A 1 306 ? -13.463 -5.629 18.375 1.00 82.62 306 PRO A N 1
ATOM 2492 C CA . PRO A 1 306 ? -12.798 -6.290 19.498 1.00 82.62 306 PRO A CA 1
ATOM 2493 C C . PRO A 1 306 ? -11.285 -6.038 19.538 1.00 82.62 306 PRO A C 1
ATOM 2495 O O . PRO A 1 306 ? -10.754 -5.624 20.574 1.00 82.62 306 PRO A O 1
ATOM 2498 N N . GLU A 1 307 ? -10.591 -6.228 18.414 1.00 82.25 307 GLU A N 1
ATOM 2499 C CA . GLU A 1 307 ? -9.136 -6.041 18.343 1.00 82.25 307 GLU A CA 1
ATOM 2500 C C . GLU A 1 307 ? -8.754 -4.562 18.432 1.00 82.25 307 GLU A C 1
ATOM 2502 O O . GLU A 1 307 ? -7.828 -4.194 19.166 1.00 82.25 307 GLU A O 1
ATOM 2507 N N . TRP A 1 308 ? -9.543 -3.678 17.812 1.00 90.50 308 TRP A N 1
ATOM 2508 C CA . TRP A 1 308 ? -9.360 -2.240 17.962 1.00 90.50 308 TRP A CA 1
ATOM 2509 C C . TRP A 1 308 ? -9.469 -1.794 19.424 1.00 90.50 308 TRP A C 1
ATOM 2511 O O . TRP A 1 308 ? -8.623 -1.034 19.915 1.00 90.50 308 TRP A O 1
ATOM 2521 N N . PHE A 1 309 ? -10.479 -2.287 20.145 1.00 86.62 309 PHE A N 1
ATOM 2522 C CA . PHE A 1 309 ? -10.710 -1.940 21.543 1.00 86.62 309 PHE A CA 1
ATOM 2523 C C . PHE A 1 309 ? -9.600 -2.474 22.456 1.00 86.62 309 PHE A C 1
ATOM 2525 O O . PHE A 1 309 ? -9.120 -1.766 23.352 1.00 86.62 309 PHE A O 1
ATOM 2532 N N . LYS A 1 310 ? -9.148 -3.705 22.216 1.00 82.75 310 LYS A N 1
ATOM 2533 C CA . LYS A 1 310 ? -8.027 -4.321 22.932 1.00 82.75 310 LYS A CA 1
ATOM 2534 C C . LYS A 1 310 ? -6.739 -3.524 22.744 1.00 82.75 310 LYS A C 1
ATOM 2536 O O . LYS A 1 310 ? -6.068 -3.214 23.731 1.00 82.75 310 LYS A O 1
ATOM 2541 N N . PHE A 1 311 ? -6.420 -3.112 21.515 1.00 88.81 311 PHE A N 1
ATOM 2542 C CA . PHE A 1 311 ? -5.232 -2.296 21.261 1.00 88.81 311 PHE A CA 1
ATOM 2543 C C . PHE A 1 311 ? -5.333 -0.905 21.895 1.00 88.81 311 PHE A C 1
ATOM 2545 O O . PHE A 1 311 ? -4.392 -0.446 22.544 1.00 88.81 311 PHE A O 1
ATOM 2552 N N . ARG A 1 312 ? -6.505 -0.261 21.823 1.00 90.75 312 ARG A N 1
ATOM 2553 C CA . ARG A 1 312 ? -6.770 1.001 22.531 1.00 90.75 312 ARG A CA 1
ATOM 2554 C C . ARG A 1 312 ? -6.516 0.874 24.036 1.00 90.75 312 ARG A C 1
ATOM 2556 O O . ARG A 1 312 ? -5.904 1.753 24.650 1.00 90.75 312 ARG A O 1
ATOM 2563 N N . SER A 1 313 ? -6.999 -0.213 24.633 1.00 84.12 313 SER A N 1
ATOM 2564 C CA . SER A 1 313 ? -6.814 -0.505 26.055 1.00 84.12 313 SER A CA 1
ATOM 2565 C C . SER A 1 313 ? -5.332 -0.672 26.382 1.00 84.12 313 SER A C 1
ATOM 2567 O O . SER A 1 313 ? -4.838 -0.035 27.311 1.00 84.12 313 SER A O 1
ATOM 2569 N N . TYR A 1 314 ? -4.590 -1.418 25.560 1.00 86.19 314 TYR A N 1
ATOM 2570 C CA . TYR A 1 314 ? -3.138 -1.523 25.690 1.00 86.19 314 TYR A CA 1
ATOM 2571 C C . TYR A 1 314 ? -2.447 -0.150 25.648 1.00 86.19 314 TYR A C 1
ATOM 2573 O O . TYR A 1 314 ? -1.680 0.162 26.557 1.00 86.19 314 TYR A O 1
ATOM 2581 N N . LEU A 1 315 ? -2.743 0.700 24.655 1.00 88.94 315 LEU A N 1
ATOM 2582 C CA . LEU A 1 315 ? -2.127 2.030 24.531 1.00 88.94 315 LEU A CA 1
ATOM 2583 C C . LEU A 1 315 ? -2.399 2.924 25.752 1.00 88.94 315 LEU A C 1
ATOM 2585 O O . LEU A 1 315 ? -1.535 3.702 26.150 1.00 88.94 315 LEU A O 1
ATOM 2589 N N . THR A 1 316 ? -3.576 2.785 26.366 1.00 87.44 316 THR A N 1
ATOM 2590 C CA . THR A 1 316 ? -3.957 3.528 27.578 1.00 87.44 316 THR A CA 1
ATOM 2591 C C . THR A 1 316 ? -3.092 3.142 28.782 1.00 87.44 316 THR A C 1
ATOM 2593 O O . THR A 1 316 ? -2.708 4.006 29.568 1.00 87.44 316 THR A O 1
ATOM 2596 N N . TRP A 1 317 ? -2.763 1.856 28.924 1.00 82.94 317 TRP A N 1
ATOM 2597 C CA . TRP A 1 317 ? -2.092 1.319 30.114 1.00 82.94 317 TRP A CA 1
ATOM 2598 C C . TRP A 1 317 ? -0.589 1.102 29.955 1.00 82.94 317 TRP A C 1
ATOM 2600 O O . TRP A 1 317 ? 0.134 1.063 30.951 1.00 82.94 317 TRP A O 1
ATOM 2610 N N . CYS A 1 318 ? -0.102 0.991 28.723 1.00 85.12 318 CYS A N 1
ATOM 2611 C CA . CYS A 1 318 ? 1.307 0.781 28.406 1.00 85.12 318 CYS A CA 1
ATOM 2612 C C . CYS A 1 318 ? 2.253 1.768 29.131 1.00 85.12 318 CYS A C 1
ATOM 2614 O O . CYS A 1 318 ? 3.234 1.293 29.712 1.00 85.12 318 CYS A O 1
ATOM 2616 N N . PRO A 1 319 ? 1.949 3.084 29.222 1.00 87.88 319 PRO A N 1
ATOM 2617 C CA . PRO A 1 319 ? 2.746 4.031 30.005 1.00 87.88 319 PRO A CA 1
ATOM 2618 C C . PRO A 1 319 ? 3.001 3.624 31.459 1.00 87.88 319 PRO A C 1
ATOM 2620 O O . PRO A 1 319 ? 4.111 3.807 31.963 1.00 87.88 319 PRO A O 1
ATOM 2623 N N . GLU A 1 320 ? 1.992 3.061 32.126 1.00 84.81 320 GLU A N 1
ATOM 2624 C CA . GLU A 1 320 ? 2.085 2.672 33.535 1.00 84.81 320 GLU A CA 1
ATOM 2625 C C . GLU A 1 320 ? 2.704 1.286 33.703 1.00 84.81 320 GLU A C 1
ATOM 2627 O O . GLU A 1 320 ? 3.567 1.096 34.559 1.00 84.81 320 GLU A O 1
ATOM 2632 N N . ILE A 1 321 ? 2.335 0.336 32.839 1.00 81.38 321 ILE A N 1
ATOM 2633 C CA . ILE A 1 321 ? 2.876 -1.030 32.863 1.00 81.38 321 ILE A CA 1
ATOM 2634 C C . ILE A 1 321 ? 4.388 -1.014 32.615 1.00 81.38 321 ILE A C 1
ATOM 2636 O O . ILE A 1 321 ? 5.142 -1.655 33.346 1.00 81.38 321 ILE A O 1
ATOM 2640 N N . ARG A 1 322 ? 4.844 -0.256 31.609 1.00 82.75 322 ARG A N 1
ATOM 2641 C CA . ARG A 1 322 ? 6.267 -0.159 31.245 1.00 82.75 322 ARG A CA 1
ATOM 2642 C C . ARG A 1 322 ? 7.028 0.908 32.036 1.00 82.75 322 ARG A C 1
ATOM 2644 O O . ARG A 1 322 ? 8.230 1.039 31.838 1.00 82.75 322 ARG A O 1
ATOM 2651 N N . ARG A 1 323 ? 6.358 1.655 32.927 1.00 89.69 323 ARG A N 1
ATOM 2652 C CA . ARG A 1 323 ? 6.936 2.772 33.701 1.00 89.69 323 ARG A CA 1
ATOM 2653 C C . ARG A 1 323 ? 7.692 3.766 32.809 1.00 89.69 323 ARG A C 1
ATOM 2655 O O . ARG A 1 323 ? 8.822 4.147 33.103 1.00 89.69 323 ARG A O 1
ATOM 2662 N N . LEU A 1 324 ? 7.052 4.164 31.711 1.00 89.12 324 LEU A N 1
ATOM 2663 C CA . LEU A 1 324 ? 7.661 5.005 30.684 1.00 89.12 324 LEU A CA 1
ATOM 2664 C C . LEU A 1 324 ? 8.066 6.380 31.236 1.00 89.12 324 LEU A C 1
ATOM 2666 O O . LEU A 1 324 ? 7.361 6.959 32.074 1.00 89.12 324 LEU A O 1
ATOM 2670 N N . VAL A 1 325 ? 9.179 6.917 30.729 1.00 91.75 325 VAL A N 1
ATOM 2671 C CA . VAL A 1 325 ? 9.636 8.285 31.021 1.00 91.75 325 VAL A CA 1
ATOM 2672 C C . VAL A 1 325 ? 8.707 9.322 30.367 1.00 91.75 325 VAL A C 1
ATOM 2674 O O . VAL A 1 325 ? 7.990 8.980 29.426 1.00 91.75 325 VAL A O 1
ATOM 2677 N N . PRO A 1 326 ? 8.684 10.594 30.816 1.00 91.00 326 PRO A N 1
ATOM 2678 C CA . PRO A 1 326 ? 7.721 11.587 30.326 1.00 91.00 326 PRO A CA 1
ATOM 2679 C C . PRO A 1 326 ? 7.634 11.722 28.795 1.00 91.00 326 PRO A C 1
ATOM 2681 O O . PRO A 1 326 ? 6.527 11.755 28.264 1.00 91.00 326 PRO A O 1
ATOM 2684 N N . GLY A 1 327 ? 8.768 11.717 28.082 1.00 87.75 327 GLY A N 1
ATOM 2685 C CA . GLY A 1 327 ? 8.785 11.805 26.613 1.00 87.75 327 GLY A CA 1
ATOM 2686 C C . GLY A 1 327 ? 8.074 10.633 25.925 1.00 87.75 327 GLY A C 1
ATOM 2687 O O . GLY A 1 327 ? 7.255 10.833 25.029 1.00 87.75 327 GLY A O 1
ATOM 2688 N N . ASP A 1 328 ? 8.309 9.416 26.407 1.00 89.25 328 ASP A N 1
ATOM 2689 C CA . ASP A 1 328 ? 7.669 8.200 25.900 1.00 89.25 328 ASP A CA 1
ATOM 2690 C C . ASP A 1 328 ? 6.181 8.150 26.255 1.00 89.25 328 ASP A C 1
ATOM 2692 O O . ASP A 1 328 ? 5.357 7.713 25.453 1.00 89.25 328 ASP A O 1
ATOM 2696 N N . ARG A 1 329 ? 5.802 8.651 27.440 1.00 90.44 329 ARG A N 1
ATOM 2697 C CA . ARG A 1 329 ? 4.388 8.798 27.825 1.00 90.44 329 ARG A CA 1
ATOM 2698 C C . ARG A 1 329 ? 3.651 9.702 26.841 1.00 90.44 329 ARG A C 1
ATOM 2700 O O . ARG A 1 329 ? 2.536 9.380 26.436 1.00 90.44 329 ARG A O 1
ATOM 2707 N N . ASP A 1 330 ? 4.261 10.815 26.445 1.00 89.44 330 ASP A N 1
ATOM 2708 C CA . ASP A 1 330 ? 3.664 11.736 25.478 1.00 89.44 330 ASP A CA 1
ATOM 2709 C C . ASP A 1 330 ? 3.618 11.146 24.064 1.00 89.44 330 ASP A C 1
ATOM 2711 O O . ASP A 1 330 ? 2.634 11.357 23.352 1.00 89.44 330 ASP A O 1
ATOM 2715 N N . HIS A 1 331 ? 4.610 10.341 23.672 1.00 89.62 331 HIS A N 1
ATOM 2716 C CA . HIS A 1 331 ? 4.542 9.546 22.444 1.00 89.62 331 HIS A CA 1
ATOM 2717 C C . HIS A 1 331 ? 3.351 8.570 22.468 1.00 89.62 331 HIS A C 1
ATOM 2719 O O . HIS A 1 331 ? 2.519 8.593 21.562 1.00 89.62 331 HIS A O 1
ATOM 2725 N N . MET A 1 332 ? 3.182 7.793 23.542 1.00 90.19 332 MET A N 1
ATOM 2726 C CA . MET A 1 332 ? 2.056 6.858 23.674 1.00 90.19 332 MET A CA 1
ATOM 2727 C C . MET A 1 332 ? 0.692 7.558 23.665 1.00 90.19 332 MET A C 1
ATOM 2729 O O . MET A 1 332 ? -0.258 7.039 23.077 1.00 90.19 332 MET A O 1
ATOM 2733 N N . LYS A 1 333 ? 0.580 8.760 24.250 1.00 91.06 333 LYS A N 1
ATOM 2734 C CA . LYS A 1 333 ? -0.640 9.581 24.145 1.00 91.06 333 LYS A CA 1
ATOM 2735 C C . LYS A 1 333 ? -0.946 9.973 22.699 1.00 91.06 333 LYS A C 1
ATOM 2737 O O . LYS A 1 333 ? -2.114 9.955 22.317 1.00 91.06 333 LYS A O 1
ATOM 2742 N N . LYS A 1 334 ? 0.070 10.303 21.889 1.00 91.94 334 LYS A N 1
ATOM 2743 C CA . LYS A 1 334 ? -0.113 10.586 20.453 1.00 91.94 334 LYS A CA 1
ATOM 2744 C C . LYS A 1 334 ? -0.607 9.347 19.707 1.00 91.94 334 LYS A C 1
ATOM 2746 O O . LYS A 1 334 ? -1.566 9.459 18.948 1.00 91.94 334 LYS A O 1
ATOM 2751 N N . CYS A 1 335 ? -0.023 8.175 19.972 1.00 92.69 335 CYS A N 1
ATOM 2752 C CA . CYS A 1 335 ? -0.496 6.909 19.404 1.00 92.69 335 CYS A CA 1
ATOM 2753 C C . CYS A 1 335 ? -1.956 6.635 19.787 1.00 92.69 335 CYS A C 1
ATOM 2755 O O . CYS A 1 335 ? -2.773 6.357 18.914 1.00 92.69 335 CYS A O 1
ATOM 2757 N N . LEU A 1 336 ? -2.316 6.791 21.068 1.00 92.94 336 LEU A N 1
ATOM 2758 C CA . LEU A 1 336 ? -3.692 6.623 21.546 1.00 92.94 336 LEU A CA 1
ATOM 2759 C C . LEU A 1 336 ? -4.660 7.605 20.875 1.00 92.94 336 LEU A C 1
ATOM 2761 O O . LEU A 1 336 ? -5.765 7.218 20.500 1.00 92.94 336 LEU A O 1
ATOM 2765 N N . TRP A 1 337 ? -4.258 8.865 20.707 1.00 93.94 337 TRP A N 1
ATOM 2766 C CA . TRP A 1 337 ? -5.075 9.870 20.033 1.00 93.94 337 TRP A CA 1
ATOM 2767 C C . TRP A 1 337 ? -5.341 9.500 18.569 1.00 93.94 337 TRP A C 1
ATOM 2769 O O . TRP A 1 337 ? -6.497 9.496 18.150 1.00 93.94 337 TRP A O 1
ATOM 2779 N N . VAL A 1 338 ? -4.306 9.103 17.819 1.00 95.00 338 VAL A N 1
ATOM 2780 C CA . VAL A 1 338 ? -4.473 8.643 16.430 1.00 95.00 338 VAL A CA 1
ATOM 2781 C C . VAL A 1 338 ? -5.311 7.370 16.359 1.00 95.00 338 VAL A C 1
ATOM 2783 O O . VAL A 1 338 ? -6.180 7.259 15.500 1.00 95.00 338 VAL A O 1
ATOM 2786 N N . TRP A 1 339 ? -5.107 6.425 17.276 1.00 95.50 339 TRP A N 1
ATOM 2787 C CA . TRP A 1 339 ? -5.894 5.194 17.323 1.00 95.50 339 TRP A CA 1
ATOM 2788 C C . TRP A 1 339 ? -7.381 5.453 17.595 1.00 95.50 339 TRP A C 1
ATOM 2790 O O . TRP A 1 339 ? -8.254 4.826 16.988 1.00 95.50 339 TRP A O 1
ATOM 2800 N N . ASN A 1 340 ? -7.679 6.425 18.462 1.00 94.06 340 ASN A N 1
ATOM 2801 C CA . ASN A 1 340 ? -9.039 6.904 18.690 1.00 94.06 340 ASN A CA 1
ATOM 2802 C C . ASN A 1 340 ? -9.629 7.563 17.434 1.00 94.06 340 ASN A C 1
ATOM 2804 O O . ASN A 1 340 ? -10.796 7.346 17.123 1.00 94.06 340 ASN A O 1
ATOM 2808 N N . ASP A 1 341 ? -8.835 8.329 16.688 1.00 94.62 341 ASP A N 1
ATOM 2809 C CA . ASP A 1 341 ? -9.264 8.912 15.414 1.00 94.62 341 ASP A CA 1
ATOM 2810 C C . ASP A 1 341 ? -9.569 7.866 14.342 1.00 94.62 341 ASP A C 1
ATOM 2812 O O . ASP A 1 341 ? -10.576 7.993 13.647 1.00 94.62 341 ASP A O 1
ATOM 2816 N N . ILE A 1 342 ? -8.752 6.815 14.240 1.00 95.38 342 ILE A N 1
ATOM 2817 C CA . ILE A 1 342 ? -9.041 5.658 13.381 1.00 95.38 342 ILE A CA 1
ATOM 2818 C C . ILE A 1 342 ? -10.382 5.045 13.792 1.00 95.38 342 ILE A C 1
ATOM 2820 O O . ILE A 1 342 ? -11.249 4.833 12.948 1.00 95.38 342 ILE A O 1
ATOM 2824 N N . GLY A 1 343 ? -10.602 4.849 15.095 1.00 94.06 343 GLY A N 1
ATOM 2825 C CA . GLY A 1 343 ? -11.871 4.341 15.605 1.00 94.06 343 GLY A CA 1
ATOM 2826 C C . GLY A 1 343 ? -13.070 5.223 15.249 1.00 94.06 343 GLY A C 1
ATOM 2827 O O . GLY A 1 343 ? -14.103 4.717 14.820 1.00 94.06 343 GLY A O 1
ATOM 2828 N N . ARG A 1 344 ? -12.929 6.550 15.349 1.00 93.94 344 ARG A N 1
ATOM 2829 C CA . ARG A 1 344 ? -13.968 7.503 14.927 1.00 93.94 344 ARG A CA 1
ATOM 2830 C C . ARG A 1 344 ? -14.247 7.443 13.428 1.00 93.94 344 ARG A C 1
ATOM 2832 O O . ARG A 1 344 ? -15.410 7.510 13.042 1.00 93.94 344 ARG A O 1
ATOM 2839 N N . ALA A 1 345 ? -13.215 7.305 12.594 1.00 94.62 345 ALA A N 1
ATOM 2840 C CA . ALA A 1 345 ? -13.381 7.143 11.149 1.00 94.62 345 ALA A CA 1
ATOM 2841 C C . ALA A 1 345 ? -14.172 5.867 10.816 1.00 94.62 345 ALA A C 1
ATOM 2843 O O . ALA A 1 345 ? -15.026 5.877 9.936 1.00 94.62 345 ALA A O 1
ATOM 2844 N N . LEU A 1 346 ? -13.970 4.806 11.596 1.00 92.75 346 LEU A N 1
ATOM 2845 C CA . LEU A 1 346 ? -14.741 3.565 11.531 1.00 92.75 346 LEU A CA 1
ATOM 2846 C C . LEU A 1 346 ? -16.130 3.684 12.204 1.00 92.75 346 LEU A C 1
ATOM 2848 O O . LEU A 1 346 ? -16.921 2.751 12.206 1.00 92.75 346 LEU A O 1
ATOM 2852 N N . GLY A 1 347 ? -16.496 4.835 12.767 1.00 90.06 347 GLY A N 1
ATOM 2853 C CA . GLY A 1 347 ? -17.811 5.045 13.379 1.00 90.06 347 GLY A CA 1
ATOM 2854 C C . GLY A 1 347 ? -17.937 4.559 14.826 1.00 90.06 347 GLY A C 1
ATOM 2855 O O . GLY A 1 347 ? -19.048 4.523 15.357 1.00 90.06 347 GLY A O 1
ATOM 2856 N N . TYR A 1 348 ? -16.833 4.231 15.504 1.00 87.25 348 TYR A N 1
ATOM 2857 C CA . TYR A 1 348 ? -16.861 3.946 16.937 1.00 87.25 348 TYR A CA 1
ATOM 2858 C C . TYR A 1 348 ? -17.121 5.220 17.743 1.00 87.25 348 TYR A C 1
ATOM 2860 O O . TYR A 1 348 ? -16.468 6.253 17.568 1.00 87.25 348 TYR A O 1
ATOM 2868 N N . GLN A 1 349 ? -18.051 5.127 18.690 1.00 79.00 349 GLN A N 1
ATOM 2869 C CA . GLN A 1 349 ? -18.286 6.177 19.673 1.00 79.00 349 GLN A CA 1
ATOM 2870 C C . GLN A 1 349 ? -17.356 5.963 20.863 1.00 79.00 349 GLN A C 1
ATOM 2872 O O . GLN A 1 349 ? -17.533 5.047 21.663 1.00 79.00 349 GLN A O 1
ATOM 2877 N N . ILE A 1 350 ? -16.340 6.814 20.974 1.00 66.50 350 ILE A N 1
ATOM 2878 C CA . ILE A 1 350 ? -15.368 6.747 22.061 1.00 66.50 350 ILE A CA 1
ATOM 2879 C C . ILE A 1 350 ? -15.819 7.715 23.143 1.00 66.50 350 ILE A C 1
ATOM 2881 O O . ILE A 1 350 ? -15.677 8.928 23.001 1.00 66.50 350 ILE A O 1
ATOM 2885 N N . LEU A 1 351 ? -16.345 7.185 24.243 1.00 63.75 351 LEU A N 1
ATOM 2886 C CA . LEU A 1 351 ? -16.491 7.968 25.462 1.00 63.75 351 LEU A CA 1
ATOM 2887 C C . LEU A 1 351 ? -15.081 8.179 26.028 1.00 63.75 351 LEU A C 1
ATOM 2889 O O . LEU A 1 351 ? -14.506 7.283 26.641 1.00 63.75 351 LEU A O 1
ATOM 2893 N N . GLU A 1 352 ? -14.498 9.359 25.800 1.00 55.28 352 GLU A N 1
ATOM 2894 C CA . GLU A 1 352 ? -13.126 9.699 26.228 1.00 55.28 352 GLU A CA 1
ATOM 2895 C C . GLU A 1 352 ? -12.914 9.515 27.745 1.00 55.28 352 GLU A C 1
ATOM 2897 O O . GLU A 1 352 ? -11.799 9.247 28.188 1.00 55.28 352 GLU A O 1
ATOM 2902 N N . ASN A 1 353 ? -14.007 9.524 28.518 1.00 49.25 353 ASN A N 1
ATOM 2903 C CA . ASN A 1 353 ? -14.028 9.325 29.967 1.00 49.25 353 ASN A CA 1
ATOM 2904 C C . ASN A 1 353 ? -14.468 7.924 30.422 1.00 49.25 353 ASN A C 1
ATOM 2906 O O . ASN A 1 353 ? -14.556 7.688 31.628 1.00 49.25 353 ASN A O 1
ATOM 2910 N N . SER A 1 354 ? -14.752 6.976 29.519 1.00 52.38 354 SER A N 1
ATOM 2911 C CA . SER A 1 354 ? -15.062 5.606 29.937 1.00 52.38 354 SER A CA 1
ATOM 2912 C C . SER A 1 354 ? -13.764 4.870 30.272 1.00 52.38 354 SER A C 1
ATOM 2914 O O . SER A 1 354 ? -13.267 4.045 29.501 1.00 52.38 354 SER A O 1
ATOM 2916 N N . GLN A 1 355 ? -13.194 5.171 31.439 1.00 56.97 355 GLN A N 1
ATOM 2917 C CA . GLN A 1 355 ? -12.332 4.220 32.129 1.00 56.97 355 GLN A CA 1
ATOM 2918 C C . GLN A 1 355 ? -13.222 3.048 32.515 1.00 56.97 355 GLN A C 1
ATOM 2920 O O . GLN A 1 355 ? -13.839 3.036 33.581 1.00 56.97 355 GLN A O 1
ATOM 2925 N N . PHE A 1 356 ? -13.373 2.097 31.596 1.00 66.12 356 PHE A N 1
ATOM 2926 C CA . PHE A 1 356 ? -14.041 0.864 31.935 1.00 66.12 356 PHE A CA 1
ATOM 2927 C C . PHE A 1 356 ? -13.290 0.239 33.106 1.00 66.12 356 PHE A C 1
ATOM 2929 O O . PHE A 1 356 ? -12.088 -0.015 33.048 1.00 66.12 356 PHE A O 1
ATOM 2936 N N . LYS A 1 357 ? -14.022 0.051 34.195 1.00 73.25 357 LYS A N 1
ATOM 2937 C CA . LYS A 1 357 ? -13.573 -0.691 35.350 1.00 73.25 357 LYS A CA 1
ATOM 2938 C C . LYS A 1 357 ? -14.668 -1.691 35.654 1.00 73.25 357 LYS A C 1
ATOM 2940 O O . LYS A 1 357 ? -15.802 -1.302 35.933 1.00 73.25 357 LYS A O 1
ATOM 2945 N N . CYS A 1 358 ? -14.341 -2.972 35.563 1.00 79.75 358 CYS A N 1
ATOM 2946 C CA . CYS A 1 358 ? -15.210 -4.032 36.031 1.00 79.75 358 CYS A CA 1
ATOM 2947 C C . CYS A 1 358 ? -15.568 -3.738 37.490 1.00 79.75 358 CYS A C 1
ATOM 2949 O O . CYS A 1 358 ? -14.694 -3.638 38.354 1.00 79.75 358 CYS A O 1
ATOM 2951 N N . LEU A 1 359 ? -16.861 -3.580 37.759 1.00 84.25 359 LEU A N 1
ATOM 2952 C CA . LEU A 1 359 ? -17.343 -3.187 39.081 1.00 84.25 359 LEU A CA 1
ATOM 2953 C C . LEU A 1 359 ? -17.246 -4.311 40.111 1.00 84.25 359 LEU A C 1
ATOM 2955 O O . LEU A 1 359 ? -17.378 -4.052 41.307 1.00 84.25 359 LEU A O 1
ATOM 2959 N N . TYR A 1 360 ? -16.946 -5.535 39.668 1.00 86.88 360 TYR A N 1
ATOM 2960 C CA . TYR A 1 360 ? -16.603 -6.609 40.583 1.00 86.88 360 TYR A CA 1
ATOM 2961 C C . TYR A 1 360 ? -15.247 -6.321 41.233 1.00 86.88 360 TYR A C 1
ATOM 2963 O O . TYR A 1 360 ? -14.193 -6.512 40.627 1.00 86.88 360 TYR A O 1
ATOM 2971 N N . ALA A 1 361 ? -15.280 -5.894 42.496 1.00 81.31 361 ALA A N 1
ATOM 2972 C CA . ALA A 1 361 ? -14.108 -5.429 43.245 1.00 81.31 361 ALA A CA 1
ATOM 2973 C C . ALA A 1 361 ? -12.969 -6.462 43.351 1.00 81.31 361 ALA A C 1
ATOM 2975 O O . ALA A 1 361 ? -11.822 -6.093 43.584 1.00 81.31 361 ALA A O 1
ATOM 2976 N N . ARG A 1 362 ? -13.278 -7.754 43.179 1.00 82.31 362 ARG A N 1
ATOM 2977 C CA . ARG A 1 362 ? -12.309 -8.863 43.218 1.00 82.31 362 ARG A CA 1
ATOM 2978 C C . ARG A 1 362 ? -12.006 -9.432 41.833 1.00 82.31 362 ARG A C 1
ATOM 2980 O O . ARG A 1 362 ? -11.578 -10.579 41.713 1.00 82.31 362 ARG A O 1
ATOM 2987 N N . CYS A 1 363 ? -12.304 -8.688 40.774 1.00 81.56 363 CYS A N 1
ATOM 2988 C CA . CYS A 1 363 ? -11.957 -9.109 39.432 1.00 81.56 363 CYS A CA 1
ATOM 2989 C C . CYS A 1 363 ? -10.431 -9.171 39.291 1.00 81.56 363 CYS A C 1
ATOM 2991 O O . CYS A 1 363 ? -9.737 -8.235 39.676 1.00 81.56 363 CYS A O 1
ATOM 2993 N N . HIS A 1 364 ? -9.920 -10.272 38.735 1.00 74.81 364 HIS A N 1
ATOM 2994 C CA . HIS A 1 364 ? -8.495 -10.415 38.418 1.00 74.81 364 HIS A CA 1
ATOM 2995 C C . HIS A 1 364 ? -8.061 -9.516 37.253 1.00 74.81 364 HIS A C 1
ATOM 2997 O O . HIS A 1 364 ? -6.883 -9.197 37.143 1.00 74.81 364 HIS A O 1
ATOM 3003 N N . ASP A 1 365 ? -9.018 -9.083 36.430 1.00 71.31 365 ASP A N 1
ATOM 3004 C CA . ASP A 1 365 ? -8.843 -8.055 35.409 1.00 71.31 365 ASP A CA 1
ATOM 3005 C C . ASP A 1 365 ? -9.894 -6.947 35.617 1.00 71.31 365 ASP A C 1
ATOM 3007 O O . ASP A 1 365 ? -10.891 -6.862 34.891 1.00 71.31 365 ASP A O 1
ATOM 3011 N N . PRO A 1 366 ? -9.739 -6.124 36.672 1.00 65.62 366 PRO A N 1
ATOM 3012 C CA . PRO A 1 366 ? -10.724 -5.114 37.034 1.00 65.62 366 PRO A CA 1
ATOM 3013 C C . PRO A 1 366 ? -10.773 -3.969 36.023 1.00 65.62 366 PRO A C 1
ATOM 3015 O O . PRO A 1 366 ? -11.676 -3.149 36.091 1.00 65.62 366 PRO A O 1
ATOM 3018 N N . LEU A 1 367 ? -9.813 -3.899 35.106 1.00 62.91 367 LEU A N 1
ATOM 3019 C CA . LEU A 1 367 ? -9.736 -2.901 34.043 1.00 62.91 367 LEU A CA 1
ATOM 3020 C C . LEU A 1 367 ? -10.377 -3.418 32.754 1.00 62.91 367 LEU A C 1
ATOM 3022 O O . LEU A 1 367 ? -10.693 -2.631 31.869 1.00 62.91 367 LEU A O 1
ATOM 3026 N N . GLY A 1 368 ? -10.609 -4.732 32.693 1.00 59.78 368 GLY A N 1
ATOM 3027 C CA . GLY A 1 368 ? -11.370 -5.398 31.663 1.00 59.78 368 GLY A CA 1
ATOM 3028 C C . GLY A 1 368 ? -10.779 -5.132 30.291 1.00 59.78 368 GLY A C 1
ATOM 3029 O O . GLY A 1 368 ? -11.392 -4.486 29.445 1.00 59.78 368 GLY A O 1
ATOM 3030 N N . MET A 1 369 ? -9.580 -5.669 30.090 1.00 55.44 369 MET A N 1
ATOM 3031 C CA . MET A 1 369 ? -8.813 -5.603 28.846 1.00 55.44 369 MET A CA 1
ATOM 3032 C C . MET A 1 369 ? -9.596 -6.153 27.637 1.00 55.44 369 MET A C 1
ATOM 3034 O O . MET A 1 369 ? -9.271 -5.835 26.498 1.00 55.44 369 MET A O 1
ATOM 3038 N N . GLU A 1 370 ? -10.649 -6.938 27.890 1.00 53.34 370 GLU A N 1
ATOM 3039 C CA . GLU A 1 370 ? -11.604 -7.478 26.906 1.00 53.34 370 GLU A CA 1
ATOM 3040 C C . GLU A 1 370 ? -12.854 -6.598 26.675 1.00 53.34 370 GLU A C 1
ATOM 3042 O O . GLU A 1 370 ? -13.731 -6.969 25.899 1.00 53.34 370 GLU A O 1
ATOM 3047 N N . GLY A 1 371 ? -12.964 -5.446 27.345 1.00 58.72 371 GLY A N 1
ATOM 3048 C CA . GLY A 1 371 ? -14.111 -4.537 27.266 1.00 58.72 371 GLY A CA 1
ATOM 3049 C C . GLY A 1 371 ? -15.299 -4.903 28.160 1.00 58.72 371 GLY A C 1
ATOM 3050 O O . GLY A 1 371 ? -15.309 -5.916 28.864 1.00 58.72 371 GLY A O 1
ATOM 3051 N N . VAL A 1 372 ? -16.309 -4.022 28.175 1.00 60.25 372 VAL A N 1
ATOM 3052 C CA . VAL A 1 372 ? -17.578 -4.265 28.881 1.00 60.25 372 VAL A CA 1
ATOM 3053 C C . VAL A 1 372 ? -18.357 -5.299 28.080 1.00 60.25 372 VAL A C 1
ATOM 3055 O O . VAL A 1 372 ? -18.934 -4.968 27.050 1.00 60.25 372 VAL A O 1
ATOM 3058 N N . GLN A 1 373 ? -18.414 -6.538 28.553 1.00 66.56 373 GLN A N 1
ATOM 3059 C CA . GLN A 1 373 ? -19.248 -7.558 27.910 1.00 66.56 373 GLN A CA 1
ATOM 3060 C C . GLN A 1 373 ? -20.640 -7.650 28.542 1.00 66.56 373 GLN A C 1
ATOM 3062 O O . GLN A 1 373 ? -21.576 -8.134 27.914 1.00 66.56 373 GLN A O 1
ATOM 3067 N N . PHE A 1 374 ? -20.793 -7.196 29.791 1.00 74.12 374 PHE A N 1
ATOM 3068 C CA . PHE A 1 374 ? -22.040 -7.343 30.535 1.00 74.12 374 PHE A CA 1
ATOM 3069 C C . PHE A 1 374 ? -22.369 -6.070 31.297 1.00 74.12 374 PHE A C 1
ATOM 3071 O O . PHE A 1 374 ? -21.534 -5.547 32.041 1.00 74.12 374 PHE A O 1
ATOM 3078 N N . THR A 1 375 ? -23.613 -5.613 31.159 1.00 81.88 375 THR A N 1
ATOM 3079 C CA . THR A 1 375 ? -24.173 -4.555 31.996 1.00 81.88 375 THR A CA 1
ATOM 3080 C C . THR A 1 375 ? -25.205 -5.106 32.973 1.00 81.88 375 THR A C 1
ATOM 3082 O O . THR A 1 375 ? -25.799 -6.164 32.753 1.00 81.88 375 THR A O 1
ATOM 3085 N N . CYS A 1 376 ? -25.408 -4.421 34.099 1.00 80.69 376 CYS A N 1
ATOM 3086 C CA . CYS A 1 376 ? -26.481 -4.739 35.032 1.00 80.69 376 CYS A CA 1
ATOM 3087 C C . CYS A 1 376 ? -27.826 -4.716 34.287 1.00 80.69 376 CYS A C 1
ATOM 3089 O O . CYS A 1 376 ? -28.185 -3.665 33.760 1.00 80.69 376 CYS A O 1
ATOM 3091 N N . PRO A 1 377 ? -28.606 -5.810 34.295 1.00 75.75 377 PRO A N 1
ATOM 3092 C CA . PRO A 1 377 ? -29.871 -5.860 33.566 1.00 75.75 377 PRO A CA 1
ATOM 3093 C C . PRO A 1 377 ? -30.957 -4.966 34.179 1.00 75.75 377 PRO A C 1
ATOM 3095 O O . PRO A 1 377 ? -31.982 -4.748 33.551 1.00 75.75 377 PRO A O 1
ATOM 3098 N N . ILE A 1 378 ? -30.756 -4.473 35.408 1.00 81.44 378 ILE A N 1
ATOM 3099 C CA . ILE A 1 378 ? -31.753 -3.686 36.143 1.00 81.44 378 ILE A CA 1
ATOM 3100 C C . ILE A 1 378 ? -31.512 -2.182 35.985 1.00 81.44 378 ILE A C 1
ATOM 3102 O O . ILE A 1 378 ? -32.442 -1.435 35.707 1.00 81.44 378 ILE A O 1
ATOM 3106 N N . CYS A 1 379 ? -30.280 -1.716 36.210 1.00 81.75 379 CYS A N 1
ATOM 3107 C CA . CYS A 1 379 ? -29.963 -0.284 36.189 1.00 81.75 379 CYS A CA 1
ATOM 3108 C C . CYS A 1 379 ? -29.126 0.147 34.982 1.00 81.75 379 CYS A C 1
ATOM 3110 O O . CYS A 1 379 ? -28.874 1.338 34.842 1.00 81.75 379 CYS A O 1
ATOM 3112 N N . HIS A 1 380 ? -28.618 -0.800 34.185 1.00 77.25 380 HIS A N 1
ATOM 3113 C CA . HIS A 1 380 ? -27.684 -0.597 33.068 1.00 77.25 380 HIS A CA 1
ATOM 3114 C C . HIS A 1 380 ? -26.362 0.129 33.395 1.00 77.25 380 HIS A C 1
ATOM 3116 O O . HIS A 1 380 ? -25.463 0.147 32.563 1.00 77.25 380 HIS A O 1
ATOM 3122 N N . ASN A 1 381 ? -26.183 0.628 34.623 1.00 77.50 381 ASN A N 1
ATOM 3123 C CA . ASN A 1 381 ? -24.972 1.310 35.086 1.00 77.50 381 ASN A CA 1
ATOM 3124 C C . ASN A 1 381 ? -23.877 0.363 35.590 1.00 77.50 381 ASN A C 1
ATOM 3126 O O . ASN A 1 381 ? -22.723 0.768 35.715 1.00 77.50 381 ASN A O 1
ATOM 3130 N N . GLY A 1 382 ? -24.215 -0.886 35.917 1.00 79.62 382 GLY A N 1
ATOM 3131 C CA . GLY A 1 382 ? -23.222 -1.837 36.402 1.00 79.62 382 GLY A CA 1
ATOM 3132 C C . GLY A 1 382 ? -22.410 -2.421 35.250 1.00 79.62 382 GLY A C 1
ATOM 3133 O O . GLY A 1 382 ? -23.020 -3.096 34.441 1.00 79.62 382 GLY A O 1
ATOM 3134 N N . ALA A 1 383 ? -21.096 -2.211 35.157 1.00 82.81 383 ALA A N 1
ATOM 3135 C CA . ALA A 1 383 ? -20.278 -2.713 34.046 1.00 82.81 383 ALA A CA 1
ATOM 3136 C C . ALA A 1 383 ? -19.347 -3.855 34.486 1.00 82.81 383 ALA A C 1
ATOM 3138 O O . ALA A 1 383 ? -18.623 -3.734 35.476 1.00 82.81 383 ALA A O 1
ATOM 3139 N N . TYR A 1 384 ? -19.335 -4.960 33.738 1.00 81.88 384 TYR A N 1
ATOM 3140 C CA . TYR A 1 384 ? -18.560 -6.158 34.063 1.00 81.88 384 TYR A CA 1
ATOM 3141 C C . TYR A 1 384 ? -17.831 -6.705 32.837 1.00 81.88 384 TYR A C 1
ATOM 3143 O O . TYR A 1 384 ? -18.376 -6.737 31.734 1.00 81.88 384 TYR A O 1
ATOM 3151 N N . CYS A 1 385 ? -16.599 -7.181 33.040 1.00 80.38 385 CYS A N 1
ATOM 3152 C CA . CYS A 1 385 ? -15.783 -7.707 31.942 1.00 80.38 385 CYS A CA 1
ATOM 3153 C C . CYS A 1 385 ? -16.266 -9.075 31.453 1.00 80.38 385 CYS A C 1
ATOM 3155 O O . CYS A 1 385 ? -16.044 -9.416 30.304 1.00 80.38 385 CYS A O 1
ATOM 3157 N N . ARG A 1 386 ? -16.940 -9.858 32.309 1.00 82.44 386 ARG A N 1
ATOM 3158 C CA . ARG A 1 386 ? -17.467 -11.196 31.994 1.00 82.44 386 ARG A CA 1
ATOM 3159 C C . ARG A 1 386 ? -18.719 -11.501 32.819 1.00 82.44 386 ARG A C 1
ATOM 3161 O O . ARG A 1 386 ? -18.845 -11.011 33.946 1.00 82.44 386 ARG A O 1
ATOM 3168 N N . ALA A 1 387 ? -19.571 -12.410 32.336 1.00 82.62 387 ALA A N 1
ATOM 3169 C CA . ALA A 1 387 ? -20.771 -12.883 33.045 1.00 82.62 387 ALA A CA 1
ATOM 3170 C C . ALA A 1 387 ? -20.449 -13.425 34.445 1.00 82.62 387 ALA A C 1
ATOM 3172 O O . ALA A 1 387 ? -21.210 -13.251 35.399 1.00 82.62 387 ALA A O 1
ATOM 3173 N N . ARG A 1 388 ? -19.273 -14.052 34.589 1.00 85.25 388 ARG A N 1
ATOM 3174 C CA . ARG A 1 388 ? -18.762 -14.523 35.879 1.00 85.25 388 ARG A CA 1
ATOM 3175 C C . ARG A 1 388 ? -18.577 -13.370 36.864 1.00 85.25 388 ARG A C 1
ATOM 3177 O O . ARG A 1 388 ? -19.011 -13.494 38.000 1.00 85.25 388 ARG A O 1
ATOM 3184 N N . CYS A 1 389 ? -17.962 -12.262 36.452 1.00 86.56 389 CYS A N 1
ATOM 3185 C CA . CYS A 1 389 ? -17.742 -11.106 37.324 1.00 86.56 389 CYS A CA 1
ATOM 3186 C C . CYS A 1 389 ? -19.066 -10.479 37.757 1.00 86.56 389 CYS A C 1
ATOM 3188 O O . CYS A 1 389 ? -19.236 -10.220 38.940 1.00 86.56 389 CYS A O 1
ATOM 3190 N N . GLN A 1 390 ? -20.023 -10.341 36.835 1.00 87.69 390 GLN A N 1
ATOM 3191 C CA . GLN A 1 390 ? -21.382 -9.912 37.165 1.00 87.69 390 GLN A CA 1
ATOM 3192 C C . GLN A 1 390 ? -22.023 -10.836 38.207 1.00 87.69 390 GLN A C 1
ATOM 3194 O O . GLN A 1 390 ? -22.461 -10.383 39.257 1.00 87.69 390 GLN A O 1
ATOM 3199 N N . SER A 1 391 ? -22.029 -12.145 37.955 1.00 86.06 391 SER A N 1
ATOM 3200 C CA . SER A 1 391 ? -22.652 -13.129 38.850 1.00 86.06 391 SER A CA 1
ATOM 3201 C C . SER A 1 391 ? -22.007 -13.155 40.240 1.00 86.06 391 SER A C 1
ATOM 3203 O O . SER A 1 391 ? -22.701 -13.282 41.247 1.00 86.06 391 SER A O 1
ATOM 3205 N N . LEU A 1 392 ? -20.677 -13.041 40.310 1.00 85.44 392 LEU A N 1
ATOM 3206 C CA . LEU A 1 392 ? -19.936 -13.029 41.572 1.00 85.44 392 LEU A CA 1
ATOM 3207 C C . LEU A 1 392 ? -20.144 -11.732 42.359 1.00 85.44 392 LEU A C 1
ATOM 3209 O O . LEU A 1 392 ? -20.215 -11.793 43.584 1.00 85.44 392 LEU A O 1
ATOM 3213 N N . ASP A 1 393 ? -20.285 -10.596 41.674 1.00 84.69 393 ASP A N 1
ATOM 3214 C CA . ASP A 1 393 ? -20.615 -9.309 42.291 1.00 84.69 393 ASP A CA 1
ATOM 3215 C C . ASP A 1 393 ? -21.952 -9.378 43.041 1.00 84.69 393 ASP A C 1
ATOM 3217 O O . ASP A 1 393 ? -22.031 -8.974 44.199 1.00 84.69 393 ASP A O 1
ATOM 3221 N N . TRP A 1 394 ? -22.966 -10.004 42.432 1.00 82.06 394 TRP A N 1
ATOM 3222 C CA . TRP A 1 394 ? -24.271 -10.239 43.061 1.00 82.06 394 TRP A CA 1
ATOM 3223 C C . TRP A 1 394 ? -24.244 -11.295 44.167 1.00 82.06 394 TRP A C 1
ATOM 3225 O O . TRP A 1 394 ? -24.973 -11.177 45.148 1.00 82.06 394 TRP A O 1
ATOM 3235 N N . LYS A 1 395 ? -23.431 -12.347 44.016 1.00 83.31 395 LYS A N 1
ATOM 3236 C CA . LYS A 1 395 ? -23.408 -13.478 44.957 1.00 83.31 395 LYS A CA 1
ATOM 3237 C C . LYS A 1 395 ? -22.626 -13.184 46.236 1.00 83.31 395 LYS A C 1
ATOM 3239 O O . LYS A 1 395 ? -22.972 -13.717 47.286 1.00 83.31 395 LYS A O 1
ATOM 3244 N N . PHE A 1 396 ? -21.559 -12.395 46.145 1.00 77.75 396 PHE A N 1
ATOM 3245 C CA . PHE A 1 396 ? -20.617 -12.186 47.248 1.00 77.75 396 PHE A CA 1
ATOM 3246 C C . PHE A 1 396 ? -20.576 -10.745 47.774 1.00 77.75 396 PHE A C 1
ATOM 3248 O O . PHE A 1 396 ? -19.739 -10.462 48.628 1.00 77.75 396 PHE A O 1
ATOM 3255 N N . GLY A 1 397 ? -21.468 -9.866 47.302 1.00 65.19 397 GLY A N 1
ATOM 3256 C CA . GLY A 1 397 ? -21.579 -8.482 47.771 1.00 65.19 397 GLY A CA 1
ATOM 3257 C C . GLY A 1 397 ? -20.420 -7.618 47.285 1.00 65.19 397 GLY A C 1
ATOM 3258 O O . GLY A 1 397 ? -19.451 -7.386 48.006 1.00 65.19 397 GLY A O 1
ATOM 3259 N N . GLY A 1 398 ? -20.479 -7.192 46.025 1.00 70.19 398 GLY A N 1
ATOM 3260 C CA . GLY A 1 398 ? -19.556 -6.191 45.502 1.00 70.19 398 GLY A CA 1
ATOM 3261 C C . GLY A 1 398 ? -20.160 -4.789 45.422 1.00 70.19 398 GLY A C 1
ATOM 3262 O O . GLY A 1 398 ? -21.358 -4.584 45.618 1.00 70.19 398 GLY A O 1
ATOM 3263 N N . LEU A 1 399 ? -19.301 -3.809 45.123 1.00 72.06 399 LEU A N 1
ATOM 3264 C CA . LEU A 1 399 ? -19.605 -2.371 45.188 1.00 72.06 399 LEU A CA 1
ATOM 3265 C C . LEU A 1 399 ? -20.889 -1.984 44.440 1.00 72.06 399 LEU A C 1
ATOM 3267 O O . LEU A 1 399 ? -21.613 -1.088 44.876 1.00 72.06 399 LEU A O 1
ATOM 3271 N N . HIS A 1 400 ? -21.177 -2.643 43.316 1.00 80.94 400 HIS A N 1
ATOM 3272 C CA . HIS A 1 400 ? -22.386 -2.378 42.547 1.00 80.94 400 HIS A CA 1
ATOM 3273 C C . HIS A 1 400 ? -23.615 -3.120 43.097 1.00 80.94 400 HIS A C 1
ATOM 3275 O O . HIS A 1 400 ? -24.675 -2.505 43.219 1.00 80.94 400 HIS A O 1
ATOM 3281 N N . ALA A 1 401 ? -23.494 -4.391 43.494 1.00 76.69 401 ALA A N 1
ATOM 3282 C CA . ALA A 1 401 ? -24.583 -5.113 44.164 1.00 76.69 401 ALA A CA 1
ATOM 3283 C C . ALA A 1 401 ? -25.092 -4.367 45.415 1.00 76.69 401 ALA A C 1
ATOM 3285 O O . ALA A 1 401 ? -26.302 -4.268 45.633 1.00 76.69 401 ALA A O 1
ATOM 3286 N N . ASP A 1 402 ? -24.182 -3.738 46.162 1.00 78.50 402 ASP A N 1
ATOM 3287 C CA . ASP A 1 402 ? -24.506 -2.960 47.360 1.00 78.50 402 ASP A CA 1
ATOM 3288 C C . ASP A 1 402 ? -25.095 -1.573 47.064 1.00 78.50 402 ASP A C 1
ATOM 3290 O O . ASP A 1 402 ? -25.702 -0.966 47.947 1.00 78.50 402 ASP A O 1
ATOM 3294 N N . SER A 1 403 ? -24.957 -1.047 45.846 1.00 81.06 403 SER A N 1
ATOM 3295 C CA . SER A 1 403 ? -25.409 0.305 45.471 1.00 81.06 403 SER A CA 1
ATOM 3296 C C . SER A 1 403 ? -26.533 0.326 44.428 1.00 81.06 403 SER A C 1
ATOM 3298 O O . SER A 1 403 ? -27.137 1.374 44.197 1.00 81.06 403 SER A O 1
ATOM 3300 N N . CYS A 1 404 ? -26.890 -0.817 43.834 1.00 81.31 404 CYS A N 1
ATOM 3301 C CA . CYS A 1 404 ? -27.936 -0.900 42.819 1.00 81.31 404 CYS A CA 1
ATOM 3302 C C . CYS A 1 404 ? -29.344 -0.718 43.421 1.00 81.31 404 CYS A C 1
ATOM 3304 O O . CYS A 1 404 ? -29.948 -1.654 43.951 1.00 81.31 404 CYS A O 1
ATOM 3306 N N . ILE A 1 405 ? -29.895 0.494 43.293 1.00 75.69 405 ILE A N 1
ATOM 3307 C CA . ILE A 1 405 ? -31.220 0.872 43.820 1.00 75.69 405 ILE A CA 1
ATOM 3308 C C . ILE A 1 405 ? -32.333 -0.030 43.263 1.00 75.69 405 ILE A C 1
ATOM 3310 O O . ILE A 1 405 ? -33.175 -0.505 44.023 1.00 75.69 405 ILE A O 1
ATOM 3314 N N . GLY A 1 406 ? -32.312 -0.327 41.959 1.00 67.62 406 GLY A N 1
ATOM 3315 C CA . GLY A 1 406 ? -33.328 -1.177 41.328 1.00 67.62 406 GLY A CA 1
ATOM 3316 C C . GLY A 1 406 ? -33.304 -2.628 41.824 1.00 67.62 406 GLY A C 1
ATOM 3317 O O . GLY A 1 406 ? -34.357 -3.234 42.000 1.00 67.62 406 GLY A O 1
ATOM 3318 N N . ALA A 1 407 ? -32.124 -3.181 42.124 1.00 62.97 407 ALA A N 1
ATOM 3319 C CA . ALA A 1 407 ? -32.013 -4.525 42.691 1.00 62.97 407 ALA A CA 1
ATOM 3320 C C . ALA A 1 407 ? -32.479 -4.573 44.152 1.00 62.97 407 ALA A C 1
ATOM 3322 O O . ALA A 1 407 ? -33.166 -5.512 44.547 1.00 62.97 407 ALA A O 1
ATOM 3323 N N . LYS A 1 408 ? -32.186 -3.532 44.942 1.00 64.56 408 LYS A N 1
ATOM 3324 C CA . LYS A 1 408 ? -32.703 -3.413 46.313 1.00 64.56 408 LYS A CA 1
ATOM 3325 C C . LYS A 1 408 ? -34.227 -3.296 46.345 1.00 64.56 408 LYS A C 1
ATOM 3327 O O . LYS A 1 408 ? -34.856 -3.932 47.185 1.00 64.56 408 LYS A O 1
ATOM 3332 N N . ALA A 1 409 ? -34.825 -2.561 45.407 1.00 59.12 409 ALA A N 1
ATOM 3333 C CA . ALA A 1 409 ? -36.279 -2.453 45.290 1.00 59.12 409 ALA A CA 1
ATOM 3334 C C . ALA A 1 409 ? -36.954 -3.811 45.005 1.00 59.12 409 ALA A C 1
ATOM 3336 O O . ALA A 1 409 ? -38.011 -4.096 45.560 1.00 59.12 409 ALA A O 1
ATOM 3337 N N . LEU A 1 410 ? -36.319 -4.684 44.213 1.00 54.44 410 LEU A N 1
ATOM 3338 C CA . LEU A 1 410 ? -36.822 -6.034 43.920 1.00 54.44 410 LEU A CA 1
ATOM 3339 C C . LEU A 1 410 ? -36.692 -7.009 45.104 1.00 54.44 410 LEU A C 1
ATOM 3341 O O . LEU A 1 410 ? -37.487 -7.939 45.219 1.00 54.44 410 LEU A O 1
ATOM 3345 N N . VAL A 1 411 ? -35.724 -6.802 46.005 1.00 49.50 411 VAL A N 1
ATOM 3346 C CA . VAL A 1 411 ? -35.551 -7.627 47.219 1.00 49.50 411 VAL A CA 1
ATOM 3347 C C . VAL A 1 411 ? -36.540 -7.233 48.325 1.00 49.50 411 VAL A C 1
ATOM 3349 O O . VAL A 1 411 ? -36.981 -8.100 49.077 1.00 49.50 411 VAL A O 1
ATOM 3352 N N . ILE A 1 412 ? -36.954 -5.962 48.388 1.00 44.34 412 ILE A N 1
ATOM 3353 C CA . ILE A 1 412 ? -37.955 -5.467 49.356 1.00 44.34 412 ILE A CA 1
ATOM 3354 C C . ILE A 1 412 ? -39.365 -6.024 49.057 1.00 44.34 412 ILE A C 1
ATOM 3356 O O . ILE A 1 412 ? -40.197 -6.113 49.953 1.00 44.34 412 ILE A O 1
ATOM 3360 N N . PHE A 1 413 ? -39.618 -6.487 47.829 1.00 35.69 413 PHE A N 1
ATOM 3361 C CA . PHE A 1 413 ? -40.888 -7.091 47.406 1.00 35.69 413 PHE A CA 1
ATOM 3362 C C . PHE A 1 413 ? -40.971 -8.617 47.588 1.00 35.69 413 PHE A C 1
ATOM 3364 O O . PHE A 1 413 ? -41.759 -9.277 46.911 1.00 35.69 413 PHE A O 1
ATOM 3371 N N . ARG A 1 414 ? -40.201 -9.215 48.506 1.00 33.25 414 ARG A N 1
ATOM 3372 C CA . ARG A 1 414 ? -40.514 -10.572 48.982 1.00 33.25 414 ARG A CA 1
ATOM 3373 C C . ARG A 1 414 ? -41.462 -10.468 50.180 1.00 33.25 414 ARG A C 1
ATOM 3375 O O . ARG A 1 414 ? -41.017 -10.001 51.227 1.00 33.25 414 ARG A O 1
ATOM 3382 N N . PRO A 1 415 ? -42.737 -10.892 50.062 1.00 34.19 415 PRO A N 1
ATOM 3383 C CA . PRO A 1 415 ? -43.596 -11.035 51.228 1.00 34.19 415 PRO A CA 1
ATOM 3384 C C . PRO A 1 415 ? -42.908 -12.005 52.186 1.00 34.19 415 PRO A C 1
ATOM 3386 O O . PRO A 1 415 ? -42.451 -13.070 51.767 1.00 34.19 415 PRO A O 1
ATOM 3389 N N . SER A 1 416 ? -42.793 -11.615 53.450 1.00 36.88 416 SER A N 1
ATOM 3390 C CA . SER A 1 416 ? -42.407 -12.516 54.531 1.00 36.88 416 SER A CA 1
ATOM 3391 C C . SER A 1 416 ? -43.349 -13.724 54.525 1.00 36.88 416 SER A C 1
ATOM 3393 O O . SER A 1 416 ? -44.554 -13.542 54.703 1.00 36.88 416 SER A O 1
ATOM 3395 N N . VAL A 1 417 ? -42.793 -14.911 54.257 1.00 39.34 417 VAL A N 1
ATOM 3396 C CA . VAL A 1 417 ? -43.465 -16.211 54.423 1.00 39.34 417 VAL A CA 1
ATOM 3397 C C . VAL A 1 417 ? -43.453 -16.589 55.892 1.00 39.34 417 VAL A C 1
ATOM 3399 O O . VAL A 1 417 ? -42.368 -16.440 56.504 1.00 39.34 417 VAL A O 1
#

Organism: NCBI:txid456999